Protein AF-A0A3G3K3F2-F1 (afdb_monomer)

Solvent-accessible surface area (backbone atoms only — not comparable to full-atom values): 24314 Å² total; per-residue (Å²): 110,72,51,80,68,48,70,56,69,102,79,62,47,53,32,36,37,42,58,42,76,46,90,88,52,98,56,66,48,69,52,72,43,49,63,67,63,54,48,53,56,52,61,75,65,43,60,49,64,59,35,58,74,60,40,60,72,96,67,24,46,24,36,31,26,43,82,87,24,33,21,71,29,36,71,56,69,90,48,43,76,35,49,41,54,82,55,52,36,61,59,77,76,72,74,56,68,54,53,71,52,77,39,45,47,97,83,44,59,25,46,34,39,37,35,57,42,97,88,59,29,35,44,35,40,31,34,48,57,68,71,74,48,60,69,56,57,59,53,54,53,52,51,50,51,52,52,51,50,51,53,52,51,51,50,52,50,51,53,52,49,45,44,64,72,46,52,48,55,52,51,51,53,50,50,49,52,51,38,42,74,69,26,38,38,71,64,75,72,88,77,90,58,89,51,75,67,32,54,51,41,53,52,51,40,51,51,30,50,53,50,35,53,51,52,52,49,50,45,52,50,24,52,51,47,23,54,53,19,50,51,48,18,55,53,19,49,52,47,20,52,52,21,50,52,48,28,53,52,32,60,52,49,49,53,53,44,52,52,47,34,53,51,25,55,51,51,24,53,51,22,52,53,50,31,55,50,31,55,52,48,38,52,53,32,51,52,50,28,52,55,38,50,54,47,44,55,51,45,51,53,50,46,54,53,44,53,51,50,44,52,52,43,49,54,51,50,58,53,41,52,55,50,32,53,51,19,52,51,43,27,52,53,18,48,53,44,27,53,52,16,60,71,52,44,88,84,15,52,72,53,25,55,52,18,51,52,48,24,52,52,18,52,54,45,34,54,50,34,53,54,48,52,52,51,41,54,50,49,44,53,53,39,54,53,49,47,54,54,46,53,52,51,42,56,53,39,52,54,53,33,51,51,28,54,52,50,36,53,52,37,52,57,50,29,54,51,28,52,53,49,23,56,50,24,53,51,49,34,55,51,38,54,54,50,48,52,51,42,54,54,50,32,52,50,19,53,52,45,18,54,54,18,49,53,49,18,55,52,19,50,51,48,23,50,53,22,49,52,49,37,56,64,53,62,62,41,44,105

Sequence (479 aa):
MAQEPTERGSDKKLFMYVGVARLDQPGAVQIGIEPQEYQKVVDAINLQDMIKKHAYEETGITFIADPQGNILAHPDASLIGKSVSSLGIEASQFSSEHGSFEYRDNGNVRFLAYKKAPNGNWLAASVEKQDYFRQLDKLLVQFLIIGACVLLLAAICTLYFAKRNVEKPIKEIQRAMDSIAHGDLTVELSTKRKDELGVMYTHLNEMSTRLRELIGQIMLNAGQVAAASQQISASSEEIASSSTEQANATGVMDRLFQELSSAMNVVASNAEQAAELAEKSVRVAGDGGKIVHASIESMDQVNRQMALLAQDSGKIGEIIEVIDEIADQTNLLALNAAIEAARAGEQGRGFAVVADEVRKLAERSSEATRQITSIISGMQKNTETSVAAVGESVLQSRKTEQAFEEIVRGINESAQKVTEIAAASEQQAAQTAEVMQSIGTMATASEESAAASEETAASSQSLAQLADELNTAVSAFKI

Radius of gyration: 100.57 Å; Cα contacts (8 Å, |Δi|>4): 508; chains: 1; bounding box: 175×53×291 Å

Organism: NCBI:txid2674991

Structure (mmCIF, N/CA/C/O backbone):
data_AF-A0A3G3K3F2-F1
#
_entry.id   AF-A0A3G3K3F2-F1
#
loop_
_atom_site.group_PDB
_atom_site.id
_atom_site.type_symbol
_atom_site.label_atom_id
_atom_site.label_alt_id
_atom_site.label_comp_id
_atom_site.label_asym_id
_atom_site.label_entity_id
_atom_site.label_seq_id
_atom_site.pdbx_PDB_ins_code
_atom_site.Cartn_x
_atom_site.Cartn_y
_atom_site.Cartn_z
_atom_site.occupancy
_atom_site.B_iso_or_equiv
_atom_site.auth_seq_id
_atom_site.auth_comp_id
_atom_site.auth_asym_id
_atom_site.auth_atom_id
_atom_site.pdbx_PDB_model_num
ATOM 1 N N . MET A 1 1 ? -82.190 -20.355 167.005 1.00 47.44 1 MET A N 1
ATOM 2 C CA . MET A 1 1 ? -82.842 -19.027 166.986 1.00 47.44 1 MET A CA 1
ATOM 3 C C . MET A 1 1 ? -81.744 -17.980 167.072 1.00 47.44 1 MET A C 1
ATOM 5 O O . MET A 1 1 ? -80.958 -18.050 168.009 1.00 47.44 1 MET A O 1
ATOM 9 N N . ALA A 1 2 ? -81.618 -17.116 166.063 1.00 55.00 2 ALA A N 1
ATOM 10 C CA . ALA A 1 2 ? -80.628 -16.038 166.045 1.00 55.00 2 ALA A CA 1
ATOM 11 C C . ALA A 1 2 ? -81.221 -14.794 166.723 1.00 55.00 2 ALA A C 1
ATOM 13 O O . ALA A 1 2 ? -82.380 -14.467 166.475 1.00 55.00 2 ALA A O 1
ATOM 14 N N . GLN A 1 3 ? -80.453 -14.153 167.603 1.00 58.75 3 GLN A N 1
ATOM 15 C CA . GLN A 1 3 ? -80.830 -12.871 168.207 1.00 58.75 3 GLN A CA 1
ATOM 16 C C . GLN A 1 3 ? -80.446 -11.712 167.287 1.00 58.75 3 GLN A C 1
ATOM 18 O O . GLN A 1 3 ? -79.459 -11.812 166.556 1.00 58.75 3 GLN A O 1
ATOM 23 N N . GLU A 1 4 ? -81.205 -10.615 167.349 1.00 60.19 4 GLU A N 1
ATOM 24 C CA . GLU A 1 4 ? -80.860 -9.395 166.619 1.00 60.19 4 GLU A CA 1
ATOM 25 C C . GLU A 1 4 ? -79.482 -8.857 167.053 1.00 60.19 4 GLU A C 1
ATOM 27 O O . GLU A 1 4 ? -79.136 -8.937 168.241 1.00 60.19 4 GLU A O 1
ATOM 32 N N . PRO A 1 5 ? -78.676 -8.336 166.105 1.00 65.06 5 PRO A N 1
ATOM 33 C CA . PRO A 1 5 ? -77.314 -7.902 166.384 1.00 65.06 5 PRO A CA 1
ATOM 34 C C . PRO A 1 5 ? -77.283 -6.818 167.463 1.00 65.06 5 PRO A C 1
ATOM 36 O O . PRO A 1 5 ? -77.959 -5.799 167.348 1.00 65.06 5 PRO A O 1
ATOM 39 N N . THR A 1 6 ? -76.482 -7.024 168.507 1.00 60.75 6 THR A N 1
ATOM 40 C CA . THR A 1 6 ? -76.359 -6.080 169.629 1.00 60.75 6 THR A CA 1
ATOM 41 C C . THR A 1 6 ? -74.906 -5.670 169.831 1.00 60.75 6 THR A C 1
ATOM 43 O O . THR A 1 6 ? -73.995 -6.495 169.761 1.00 60.75 6 THR A O 1
ATOM 46 N N . GLU A 1 7 ? -74.679 -4.374 170.059 1.00 66.56 7 GLU A N 1
ATOM 47 C CA . GLU A 1 7 ? -73.349 -3.831 170.343 1.00 66.56 7 GLU A CA 1
ATOM 48 C C . GLU A 1 7 ? -72.890 -4.253 171.745 1.00 66.56 7 GLU A C 1
ATOM 50 O O . GLU A 1 7 ? -73.569 -3.995 172.744 1.00 66.56 7 GLU A O 1
ATOM 55 N N . ARG A 1 8 ? -71.717 -4.886 171.842 1.00 58.81 8 ARG A N 1
ATOM 56 C CA . ARG A 1 8 ? -71.063 -5.195 173.122 1.00 58.81 8 ARG A CA 1
ATOM 57 C C . ARG A 1 8 ? -69.542 -5.131 173.003 1.00 58.81 8 ARG A C 1
ATOM 59 O O . ARG A 1 8 ? -68.979 -5.414 171.954 1.00 58.81 8 ARG A O 1
ATOM 66 N N . GLY A 1 9 ? -68.890 -4.806 174.121 1.00 60.03 9 GLY A N 1
ATOM 67 C CA . GLY A 1 9 ? -67.435 -4.645 174.218 1.00 60.03 9 GLY A CA 1
ATOM 68 C C . GLY A 1 9 ? -66.977 -3.189 174.079 1.00 60.03 9 GLY A C 1
ATOM 69 O O . GLY A 1 9 ? -67.717 -2.327 173.606 1.00 60.03 9 GLY A O 1
ATOM 70 N N . SER A 1 10 ? -65.746 -2.913 174.515 1.00 60.47 10 SER A N 1
ATOM 71 C CA . SER A 1 10 ? -65.065 -1.604 174.451 1.00 60.47 10 SER A CA 1
ATOM 72 C C . SER A 1 10 ? -64.916 -1.038 173.030 1.00 60.47 10 SER A C 1
ATOM 74 O O . SER A 1 10 ? -64.680 0.153 172.849 1.00 60.47 10 SER A O 1
ATOM 76 N N . ASP A 1 11 ? -65.089 -1.899 172.035 1.00 63.59 11 ASP A N 1
ATOM 77 C CA . ASP A 1 11 ? -64.807 -1.706 170.620 1.00 63.59 11 ASP A CA 1
ATOM 78 C C . ASP A 1 11 ? -66.096 -1.472 169.800 1.00 63.59 11 ASP A C 1
ATOM 80 O O . ASP A 1 11 ? -66.023 -1.247 168.593 1.00 63.59 11 ASP A O 1
ATOM 84 N N . LYS A 1 12 ? -67.273 -1.485 170.457 1.00 62.88 12 LYS A N 1
ATOM 85 C CA . LYS A 1 12 ? -68.614 -1.207 169.890 1.00 62.88 12 LYS A CA 1
ATOM 86 C C . LYS A 1 12 ? -68.970 -1.977 168.608 1.00 62.88 12 LYS A C 1
ATOM 88 O O . LYS A 1 12 ? -69.785 -1.521 167.810 1.00 62.88 12 LYS A O 1
ATOM 93 N N . LYS A 1 13 ? -68.385 -3.152 168.380 1.00 65.69 13 LYS A N 1
ATOM 94 C CA . LYS A 1 13 ? -68.703 -3.946 167.191 1.00 65.69 13 LYS A CA 1
ATOM 95 C C . LYS A 1 13 ? -70.008 -4.725 167.371 1.00 65.69 13 LYS A C 1
ATOM 97 O O . LYS A 1 13 ? -70.304 -5.237 168.450 1.00 65.69 13 LYS A O 1
ATOM 102 N N . LEU A 1 14 ? -70.794 -4.790 166.299 1.00 66.06 14 LEU A N 1
ATOM 103 C CA . LEU A 1 14 ? -72.045 -5.545 166.235 1.00 66.06 14 LEU A CA 1
ATOM 104 C C . LEU A 1 14 ? -71.738 -7.035 166.086 1.00 66.06 14 LEU A C 1
ATOM 106 O O . LEU A 1 14 ? -70.998 -7.419 165.184 1.00 66.06 14 LEU A O 1
ATOM 110 N N . PHE A 1 15 ? -72.343 -7.869 166.930 1.00 71.44 15 PHE A N 1
ATOM 111 C CA . PHE A 1 15 ? -72.267 -9.326 166.821 1.00 71.44 15 PHE A CA 1
ATOM 112 C C . PHE A 1 15 ? -73.668 -9.922 166.737 1.00 71.44 15 PHE A C 1
ATOM 114 O O . PHE A 1 15 ? -74.570 -9.517 167.473 1.00 71.44 15 PHE A O 1
ATOM 121 N N . MET A 1 16 ? -73.842 -10.909 165.858 1.00 68.81 16 MET A N 1
ATOM 122 C CA . MET A 1 16 ? -75.051 -11.728 165.796 1.00 68.81 16 MET A CA 1
ATOM 123 C C . MET A 1 16 ? -74.764 -13.074 166.461 1.00 68.81 16 MET A C 1
ATOM 125 O O . MET A 1 16 ? -73.815 -13.763 166.082 1.00 68.81 16 MET A O 1
ATOM 129 N N . TYR A 1 17 ? -75.561 -13.446 167.464 1.00 70.12 17 TYR A N 1
ATOM 130 C CA . TYR A 1 17 ? -75.335 -14.665 168.240 1.00 70.12 17 TYR A CA 1
ATOM 131 C C . TYR A 1 17 ? -76.332 -15.759 167.873 1.00 70.12 17 TYR A C 1
ATOM 133 O O . TYR A 1 17 ? -77.548 -15.544 167.845 1.00 70.12 17 TYR A O 1
ATOM 141 N N . VAL A 1 18 ? -75.810 -16.966 167.662 1.00 68.69 18 VAL A N 1
ATOM 142 C CA . VAL A 1 18 ? -76.614 -18.179 167.493 1.00 68.69 18 VAL A CA 1
ATOM 143 C C . VAL A 1 18 ? -76.377 -19.073 168.704 1.00 68.69 18 VAL A C 1
ATOM 145 O O . VAL A 1 18 ? -75.255 -19.507 168.961 1.00 68.69 18 VAL A O 1
ATOM 148 N N . GLY A 1 19 ? -77.433 -19.306 169.484 1.00 65.69 19 GLY A N 1
ATOM 149 C CA . GLY A 1 19 ? -77.391 -20.224 170.619 1.00 65.69 19 GLY A CA 1
ATOM 150 C C . GLY A 1 19 ? -77.551 -21.664 170.148 1.00 65.69 19 GLY A C 1
ATOM 151 O O . GLY A 1 19 ? -78.568 -21.998 169.536 1.00 65.69 19 GLY A O 1
ATOM 152 N N . VAL A 1 20 ? -76.568 -22.510 170.450 1.00 70.62 20 VAL A N 1
ATOM 153 C CA . VAL A 1 20 ? -76.627 -23.955 170.211 1.00 70.62 20 VAL A CA 1
ATOM 154 C C . VAL A 1 20 ? -76.578 -24.664 171.563 1.00 70.62 20 VAL A C 1
ATOM 156 O O . VAL A 1 20 ? -75.741 -24.348 172.414 1.00 70.62 20 VAL A O 1
ATOM 159 N N . ALA A 1 21 ? -77.509 -25.592 171.790 1.00 62.47 21 ALA A N 1
ATOM 160 C CA . ALA A 1 21 ? -77.534 -26.386 173.014 1.00 62.47 21 ALA A CA 1
ATOM 161 C C . ALA A 1 21 ? -76.273 -27.258 173.088 1.00 62.47 21 ALA A C 1
ATOM 163 O O . ALA A 1 21 ? -75.906 -27.914 172.111 1.00 62.47 21 ALA A O 1
ATOM 164 N N . ARG A 1 22 ? -75.601 -27.249 174.241 1.00 68.38 22 ARG A N 1
ATOM 165 C CA . ARG A 1 22 ? -74.431 -28.094 174.475 1.00 68.38 22 ARG A CA 1
ATOM 166 C C . ARG A 1 22 ? -74.865 -29.549 174.596 1.00 68.38 22 ARG A C 1
ATOM 168 O O . ARG A 1 22 ? -75.817 -29.852 175.306 1.00 68.38 22 ARG A O 1
ATOM 175 N N . LEU A 1 23 ? -74.152 -30.439 173.911 1.00 72.06 23 LEU A N 1
ATOM 176 C CA . LEU A 1 23 ? -74.404 -31.884 173.958 1.00 72.06 23 LEU A CA 1
ATOM 177 C C . LEU A 1 23 ? -73.655 -32.575 175.108 1.00 72.06 23 LEU A C 1
ATOM 179 O O . LEU A 1 23 ? -73.993 -33.696 175.467 1.00 72.06 23 LEU A O 1
ATOM 183 N N . ASP A 1 24 ? -72.644 -31.920 175.681 1.00 70.44 24 ASP A N 1
ATOM 184 C CA . ASP A 1 24 ? -71.727 -32.501 176.663 1.00 70.44 24 ASP A CA 1
ATOM 185 C C . ASP A 1 24 ? -72.139 -32.245 178.124 1.00 70.44 24 ASP A C 1
ATOM 187 O O . ASP A 1 24 ? -71.778 -33.014 179.011 1.00 70.44 24 ASP A O 1
ATOM 191 N N . GLN A 1 25 ? -72.875 -31.163 178.397 1.00 62.44 25 GLN A N 1
ATOM 192 C CA . GLN A 1 25 ? -73.292 -30.754 179.746 1.00 62.44 25 GLN A CA 1
ATOM 193 C C . GLN A 1 25 ? -74.443 -29.733 179.677 1.00 62.44 25 GLN A C 1
ATOM 195 O O . GLN A 1 25 ? -74.558 -29.027 178.673 1.00 62.44 25 GLN A O 1
ATOM 200 N N . PRO A 1 26 ? -75.295 -29.612 180.719 1.00 65.44 26 PRO A N 1
ATOM 201 C CA . PRO A 1 26 ? -76.430 -28.691 180.699 1.00 65.44 26 PRO A CA 1
ATOM 202 C C . PRO A 1 26 ? -75.982 -27.228 180.549 1.00 65.44 26 PRO A C 1
ATOM 204 O O . PRO A 1 26 ? -75.350 -26.659 181.437 1.00 65.44 26 PRO A O 1
ATOM 207 N N . GLY A 1 27 ? -76.311 -26.619 179.409 1.00 61.97 27 GLY A N 1
ATOM 208 C CA . GLY A 1 27 ? -75.997 -25.231 179.067 1.00 61.97 27 GLY A CA 1
ATOM 209 C C . GLY A 1 27 ? -76.132 -24.973 177.563 1.00 61.97 27 GLY A C 1
ATOM 210 O O . GLY A 1 27 ? -76.314 -25.899 176.775 1.00 61.97 27 GLY A O 1
ATOM 211 N N . ALA A 1 28 ? -76.033 -23.716 177.136 1.00 68.44 28 ALA A N 1
ATOM 212 C CA . ALA A 1 28 ? -75.980 -23.348 175.720 1.00 68.44 28 ALA A CA 1
ATOM 213 C C . ALA A 1 28 ? -74.685 -22.579 175.435 1.00 68.44 28 ALA A C 1
ATOM 215 O O . ALA A 1 28 ? -74.272 -21.751 176.247 1.00 68.44 28 ALA A O 1
ATOM 216 N N . VAL A 1 29 ? -74.045 -22.853 174.294 1.00 66.75 29 VAL A N 1
ATOM 217 C CA . VAL A 1 29 ? -72.947 -22.024 173.774 1.00 66.75 29 VAL A CA 1
ATOM 218 C C . VAL A 1 29 ? -73.551 -21.032 172.795 1.00 66.75 29 VAL A C 1
ATOM 220 O O . VAL A 1 29 ? -74.255 -21.416 171.861 1.00 66.75 29 VAL A O 1
ATOM 223 N N . GLN A 1 30 ? -73.276 -19.750 173.013 1.00 62.56 30 GLN A N 1
ATOM 224 C CA . GLN A 1 30 ? -73.531 -18.710 172.025 1.00 62.56 30 GLN A CA 1
ATOM 225 C C . GLN A 1 30 ? -72.253 -18.466 171.227 1.00 62.56 30 GLN A C 1
ATOM 227 O O . GLN A 1 30 ? -71.227 -18.095 171.794 1.00 62.56 30 GLN A O 1
ATOM 232 N N . ILE A 1 31 ? -72.328 -18.665 169.912 1.00 67.50 31 ILE A N 1
ATOM 233 C CA . ILE A 1 31 ? -71.265 -18.285 168.977 1.00 67.50 31 ILE A CA 1
ATOM 234 C C . ILE A 1 31 ? -71.640 -16.918 168.410 1.00 67.50 31 ILE A C 1
ATOM 236 O O . ILE A 1 31 ? -72.714 -16.774 167.823 1.00 67.50 31 ILE A O 1
ATOM 240 N N . GLY A 1 32 ? -70.787 -15.918 168.634 1.00 64.88 32 GLY A N 1
ATOM 241 C CA . GLY A 1 32 ? -70.940 -14.576 168.074 1.00 64.88 32 GLY A CA 1
ATOM 242 C C . GLY A 1 32 ? -70.218 -14.469 166.744 1.00 64.88 32 GLY A C 1
ATOM 243 O O . GLY A 1 32 ? -69.031 -14.775 166.675 1.00 64.88 32 GLY A O 1
ATOM 244 N N . ILE A 1 33 ? -70.927 -14.042 165.703 1.00 68.31 33 ILE A N 1
ATOM 245 C CA . ILE A 1 33 ? -70.367 -13.835 164.366 1.00 68.31 33 ILE A CA 1
ATOM 246 C C . ILE A 1 33 ? -70.412 -12.340 164.045 1.00 68.31 33 ILE A C 1
ATOM 248 O O . ILE A 1 33 ? -71.431 -11.677 164.256 1.00 68.31 33 ILE A O 1
ATOM 252 N N . GLU A 1 34 ? -69.293 -11.815 163.551 1.00 71.88 34 GLU A N 1
ATOM 253 C CA . GLU A 1 34 ? -69.155 -10.433 163.087 1.00 71.88 34 GLU A CA 1
ATOM 254 C C . GLU A 1 34 ? -69.828 -10.298 161.697 1.00 71.88 34 GLU A C 1
ATOM 256 O O . GLU A 1 34 ? -69.484 -11.056 160.783 1.00 71.88 34 GLU A O 1
ATOM 261 N N . PRO A 1 35 ? -70.770 -9.358 161.478 1.00 66.19 35 PRO A N 1
ATOM 262 C CA . PRO A 1 35 ? -71.517 -9.242 160.220 1.00 66.19 35 PRO A CA 1
ATOM 263 C C . PRO A 1 35 ? -70.642 -9.082 158.965 1.00 66.19 35 PRO A C 1
ATOM 265 O O . PRO A 1 35 ? -71.026 -9.528 157.887 1.00 66.19 35 PRO A O 1
ATOM 268 N N . GLN A 1 36 ? -69.452 -8.482 159.090 1.00 67.25 36 GLN A N 1
ATOM 269 C CA . GLN A 1 36 ? -68.533 -8.286 157.960 1.00 67.25 36 GLN A CA 1
ATOM 270 C C . GLN A 1 36 ? -67.879 -9.588 157.470 1.00 67.25 36 GLN A C 1
ATOM 272 O O . GLN A 1 36 ? -67.712 -9.767 156.265 1.00 67.25 36 GLN A O 1
ATOM 277 N N . GLU A 1 37 ? -67.525 -10.505 158.374 1.00 66.00 37 GLU A N 1
ATOM 278 C CA . GLU A 1 37 ? -66.984 -11.826 158.016 1.00 66.00 37 GLU A CA 1
ATOM 279 C C . GLU A 1 37 ? -68.061 -12.690 157.345 1.00 66.00 37 GLU A C 1
ATOM 281 O O . GLU A 1 37 ? -67.792 -13.367 156.354 1.00 66.00 37 GLU A O 1
ATOM 286 N N . TYR A 1 38 ? -69.312 -12.584 157.807 1.00 66.88 38 TYR A N 1
ATOM 287 C CA . TYR A 1 38 ? -70.454 -13.212 157.143 1.00 66.88 38 TYR A CA 1
ATOM 288 C C . TYR A 1 38 ? -70.646 -12.675 155.716 1.00 66.88 38 TYR A C 1
ATOM 290 O O . TYR A 1 38 ? -70.780 -13.462 154.780 1.00 66.88 38 TYR A O 1
ATOM 298 N N . GLN A 1 39 ? -70.571 -11.353 155.522 1.00 63.81 39 GLN A N 1
ATOM 299 C CA . GLN A 1 39 ? -70.740 -10.747 154.199 1.00 63.81 39 GLN A CA 1
ATOM 300 C C . GLN A 1 39 ? -69.644 -11.172 153.206 1.00 63.81 39 GLN A C 1
ATOM 302 O O . GLN A 1 39 ? -69.950 -11.456 152.054 1.00 63.81 39 GLN A O 1
ATOM 307 N N . LYS A 1 40 ? -68.384 -11.318 153.645 1.00 62.41 40 LYS A N 1
ATOM 308 C CA . LYS A 1 40 ? -67.293 -11.818 152.783 1.00 62.41 40 LYS A CA 1
ATOM 309 C C . LYS A 1 40 ? -67.510 -13.254 152.306 1.00 62.41 40 LYS A C 1
ATOM 311 O O . LYS A 1 40 ? -67.184 -13.571 151.165 1.00 62.41 40 LYS A O 1
ATOM 316 N N . VAL A 1 41 ? -68.047 -14.124 153.163 1.00 61.53 41 VAL A N 1
ATOM 317 C CA . VAL A 1 41 ? -68.393 -15.499 152.774 1.00 61.53 41 VAL A CA 1
ATOM 318 C C . VAL A 1 41 ? -69.578 -15.496 151.803 1.00 61.53 41 VAL A C 1
ATOM 320 O O . VAL A 1 41 ? -69.567 -16.251 150.836 1.00 61.53 41 VAL A O 1
ATOM 323 N N . VAL A 1 42 ? -70.558 -14.608 151.998 1.00 60.34 42 VAL A N 1
ATOM 324 C CA . VAL A 1 42 ? -71.687 -14.427 151.068 1.00 60.34 42 VAL A CA 1
ATOM 325 C C . VAL A 1 42 ? -71.212 -13.940 149.691 1.00 60.34 42 VAL A C 1
ATOM 327 O O . VAL A 1 42 ? -71.618 -14.509 148.678 1.00 60.34 42 VAL A O 1
ATOM 330 N N . ASP A 1 43 ? -70.295 -12.972 149.635 1.00 60.44 43 ASP A N 1
ATOM 331 C CA . ASP A 1 43 ? -69.756 -12.445 148.374 1.00 60.44 43 ASP A CA 1
ATOM 332 C C . ASP A 1 43 ? -68.856 -13.470 147.649 1.00 60.44 43 ASP A C 1
ATOM 334 O O . ASP A 1 43 ? -68.876 -13.557 146.422 1.00 60.44 43 ASP A O 1
ATOM 338 N N . ALA A 1 44 ? -68.118 -14.314 148.385 1.00 59.12 44 ALA A N 1
ATOM 339 C CA . ALA A 1 44 ? -67.302 -15.395 147.815 1.00 59.12 44 ALA A CA 1
ATOM 340 C C . ALA A 1 44 ? -68.127 -16.570 147.247 1.00 59.12 44 ALA A C 1
ATOM 342 O O . ALA A 1 44 ? -67.617 -17.343 146.436 1.00 59.12 44 ALA A O 1
ATOM 343 N N . ILE A 1 45 ? -69.396 -16.704 147.651 1.00 58.81 45 ILE A N 1
ATOM 344 C CA . ILE A 1 45 ? -70.331 -17.741 147.174 1.00 58.81 45 ILE A CA 1
ATOM 345 C C . ILE A 1 45 ? -71.265 -17.179 146.077 1.00 58.81 45 ILE A C 1
ATOM 347 O O . ILE A 1 45 ? -72.117 -17.893 145.545 1.00 58.81 45 ILE A O 1
ATOM 351 N N . ASN A 1 46 ? -71.087 -15.919 145.660 1.00 66.88 46 ASN A N 1
ATOM 352 C CA . ASN A 1 46 ? -71.910 -15.306 144.621 1.00 66.88 46 ASN A CA 1
ATOM 353 C C . ASN A 1 46 ? -71.573 -15.864 143.221 1.00 66.88 46 ASN A C 1
ATOM 355 O O . ASN A 1 46 ? -70.680 -15.386 142.516 1.00 66.88 46 ASN A O 1
ATOM 359 N N . LEU A 1 47 ? -72.322 -16.890 142.801 1.00 66.12 47 LEU A N 1
ATOM 360 C CA . LEU A 1 47 ? -72.171 -17.564 141.506 1.00 66.12 47 LEU A CA 1
ATOM 361 C C . LEU A 1 47 ? -72.237 -16.611 140.296 1.00 66.12 47 LEU A C 1
ATOM 363 O O . LEU A 1 47 ? -71.658 -16.914 139.251 1.00 66.12 47 LEU A O 1
ATOM 367 N N . GLN A 1 48 ? -72.933 -15.477 140.406 1.00 66.25 48 GLN A N 1
ATOM 368 C CA . GLN A 1 48 ? -73.205 -14.591 139.274 1.00 66.25 48 GLN A CA 1
ATOM 369 C C . GLN A 1 48 ? -71.952 -13.844 138.789 1.00 66.25 48 GLN A C 1
ATOM 371 O O . GLN A 1 48 ? -71.739 -13.699 137.582 1.00 66.25 48 GLN A O 1
ATOM 376 N N . ASP A 1 49 ? -71.083 -13.438 139.715 1.00 67.00 49 ASP A N 1
ATOM 377 C CA . ASP A 1 49 ? -69.840 -12.735 139.387 1.00 67.00 49 ASP A CA 1
ATOM 378 C C . ASP A 1 49 ? -68.754 -13.678 138.855 1.00 67.00 49 ASP A C 1
ATOM 380 O O . ASP A 1 49 ? -67.952 -13.289 138.001 1.00 67.00 49 ASP A O 1
ATOM 384 N N . MET A 1 50 ? -68.742 -14.942 139.295 1.00 67.75 50 MET A N 1
ATOM 385 C CA . MET A 1 50 ? -67.791 -15.934 138.781 1.00 67.75 50 MET A CA 1
ATOM 386 C C . MET A 1 50 ? -68.031 -16.270 137.308 1.00 67.75 50 MET A C 1
ATOM 388 O O . MET A 1 50 ? -67.072 -16.432 136.551 1.00 67.75 50 MET A O 1
ATOM 392 N N . ILE A 1 51 ? -69.298 -16.355 136.900 1.00 71.12 51 ILE A N 1
ATOM 393 C CA . ILE A 1 51 ? -69.684 -16.686 135.527 1.00 71.12 51 ILE A CA 1
ATOM 394 C C . ILE A 1 51 ? -69.356 -15.542 134.562 1.00 71.12 51 ILE A C 1
ATOM 396 O O . ILE A 1 51 ? -68.817 -15.794 133.486 1.00 71.12 51 ILE A O 1
ATOM 400 N N . LYS A 1 52 ? -69.597 -14.285 134.961 1.00 67.12 52 LYS A N 1
ATOM 401 C CA . LYS A 1 52 ? -69.241 -13.108 134.148 1.00 67.12 52 LYS A CA 1
ATOM 402 C C . LYS A 1 52 ? -67.738 -12.994 133.875 1.00 67.12 52 LYS A C 1
ATOM 404 O O . LYS A 1 52 ? -67.354 -12.506 132.820 1.00 67.12 52 LYS A O 1
ATOM 409 N N . LYS A 1 53 ? -66.884 -13.453 134.797 1.00 67.00 53 LYS A N 1
ATOM 410 C CA . LYS A 1 53 ? -65.418 -13.427 134.630 1.00 67.00 53 LYS A CA 1
ATOM 411 C C . LYS A 1 53 ? -64.865 -14.516 133.703 1.00 67.00 53 LYS A C 1
ATOM 413 O O . LYS A 1 53 ? -63.724 -14.392 133.277 1.00 67.00 53 LYS A O 1
ATOM 418 N N . HIS A 1 54 ? -65.641 -15.556 133.395 1.00 66.44 54 HIS A N 1
ATOM 419 C CA . HIS A 1 54 ? -65.208 -16.702 132.583 1.00 66.44 54 HIS A CA 1
ATOM 420 C C . HIS A 1 54 ? -65.932 -16.774 131.226 1.00 66.44 54 HIS A C 1
ATOM 422 O O . HIS A 1 54 ? -66.253 -17.862 130.746 1.00 66.44 54 HIS A O 1
ATOM 428 N N . ALA A 1 55 ? -66.209 -15.623 130.610 1.00 64.62 55 ALA A N 1
ATOM 429 C CA . ALA A 1 55 ? -66.692 -15.526 129.232 1.00 64.62 55 ALA A CA 1
ATOM 430 C C . ALA A 1 55 ? -65.538 -15.722 128.221 1.00 64.62 55 ALA A C 1
ATOM 432 O O . ALA A 1 55 ? -64.438 -15.210 128.432 1.00 64.62 55 ALA A O 1
ATOM 433 N N . TYR A 1 56 ? -65.775 -16.471 127.136 1.00 66.06 56 TYR A N 1
ATOM 434 C CA . TYR A 1 56 ? -64.813 -16.671 126.040 1.00 66.06 56 TYR A CA 1
ATOM 435 C C . TYR A 1 56 ? -64.999 -15.603 124.953 1.00 66.06 56 TYR A C 1
ATOM 437 O O . TYR A 1 56 ? -66.022 -15.595 124.275 1.00 66.06 56 TYR A O 1
ATOM 445 N N . GLU A 1 57 ? -64.000 -14.737 124.774 1.00 67.00 57 GLU A N 1
ATOM 446 C CA . GLU A 1 57 ? -64.054 -13.565 123.877 1.00 67.00 57 GLU A CA 1
ATOM 447 C C . GLU A 1 57 ? -65.268 -12.636 124.127 1.00 67.00 57 GLU A C 1
ATOM 449 O O . GLU A 1 57 ? -65.917 -12.710 125.171 1.00 67.00 57 GLU A O 1
ATOM 454 N N . GLU A 1 58 ? -65.534 -11.687 123.220 1.00 65.81 58 GLU A N 1
ATOM 455 C CA . GLU A 1 58 ? -66.542 -10.629 123.413 1.00 65.81 58 GLU A CA 1
ATOM 456 C C . GLU A 1 58 ? -67.991 -11.149 123.428 1.00 65.81 58 GLU A C 1
ATOM 458 O O . GLU A 1 58 ? -68.850 -10.541 124.065 1.00 65.81 58 GLU A O 1
ATOM 463 N N . THR A 1 59 ? -68.276 -12.273 122.763 1.00 70.75 59 THR A N 1
ATOM 464 C CA . THR A 1 59 ? -69.635 -12.835 122.630 1.00 70.75 59 THR A CA 1
ATOM 465 C C . THR A 1 59 ? -69.869 -14.096 123.467 1.00 70.75 59 THR A C 1
ATOM 467 O O . THR A 1 59 ? -70.935 -14.714 123.382 1.00 70.75 59 THR A O 1
ATOM 470 N N . GLY A 1 60 ? -68.893 -14.478 124.297 1.00 77.81 60 GLY A N 1
ATOM 471 C CA . GLY A 1 60 ? -68.961 -15.651 125.157 1.00 77.81 60 GLY A CA 1
ATOM 472 C C . GLY A 1 60 ? -69.965 -15.502 126.295 1.00 77.81 60 GLY A C 1
ATOM 473 O O . GLY A 1 60 ? -69.892 -14.571 127.093 1.00 77.81 60 GLY A O 1
ATOM 474 N N . ILE A 1 61 ? -70.867 -16.467 126.431 1.00 80.50 61 ILE A N 1
ATOM 475 C CA . ILE A 1 61 ? -71.815 -16.547 127.543 1.00 80.50 61 ILE A CA 1
ATOM 476 C C . ILE A 1 61 ? -71.586 -17.856 128.274 1.00 80.50 61 ILE A C 1
ATOM 478 O O . ILE A 1 61 ? -71.703 -18.926 127.690 1.00 80.50 61 ILE A O 1
ATOM 482 N N . THR A 1 62 ? -71.307 -17.775 129.566 1.00 83.00 62 THR A N 1
ATOM 483 C CA . THR A 1 62 ? -71.235 -18.943 130.449 1.00 83.00 62 THR A CA 1
ATOM 484 C C . THR A 1 62 ? -72.480 -18.940 131.325 1.00 83.00 62 THR A C 1
ATOM 486 O O . THR A 1 62 ? -72.934 -17.869 131.691 1.00 83.00 62 THR A O 1
ATOM 489 N N . PHE A 1 63 ? -73.076 -20.078 131.661 1.00 84.56 63 PHE A N 1
ATOM 490 C CA . PHE A 1 63 ? -74.202 -20.150 132.596 1.00 84.56 63 PHE A CA 1
ATOM 491 C C . PHE A 1 63 ? -74.257 -21.510 133.299 1.00 84.56 63 PHE A C 1
ATOM 493 O O . PHE A 1 63 ? -73.635 -22.479 132.863 1.00 84.56 63 PHE A O 1
ATOM 500 N N . ILE A 1 64 ? -74.981 -21.581 134.416 1.00 84.25 64 ILE A N 1
ATOM 501 C CA . ILE A 1 64 ? -75.196 -22.808 135.187 1.00 84.25 64 ILE A CA 1
ATOM 502 C C . ILE A 1 64 ? -76.689 -23.113 135.232 1.00 84.25 64 ILE A C 1
ATOM 504 O O . ILE A 1 64 ? -77.485 -22.218 135.517 1.00 84.25 64 ILE A O 1
ATOM 508 N N . ALA A 1 65 ? -77.061 -24.368 134.994 1.00 83.56 65 ALA A N 1
ATOM 509 C CA . ALA A 1 65 ? -78.434 -24.856 135.089 1.00 83.56 65 ALA A CA 1
ATOM 510 C C . ALA A 1 65 ? -78.545 -26.073 136.023 1.00 83.56 65 ALA A C 1
ATOM 512 O O . ALA A 1 65 ? -77.589 -26.830 136.180 1.00 83.56 65 ALA A O 1
ATOM 513 N N . ASP A 1 66 ? -79.693 -26.257 136.667 1.00 81.50 66 ASP A N 1
ATOM 514 C CA . ASP A 1 66 ? -79.992 -27.438 137.482 1.00 81.50 66 ASP A CA 1
ATOM 515 C C . ASP A 1 66 ? -80.298 -28.678 136.598 1.00 81.50 66 ASP A C 1
ATOM 517 O O . ASP A 1 66 ? -80.447 -28.551 135.375 1.00 81.50 66 ASP A O 1
ATOM 521 N N . PRO A 1 67 ? -80.390 -29.897 137.171 1.00 77.12 67 PRO A N 1
ATOM 522 C CA . PRO A 1 67 ? -80.728 -31.108 136.415 1.00 77.12 67 PRO A CA 1
ATOM 523 C C . PRO A 1 67 ? -82.098 -31.071 135.721 1.00 77.12 67 PRO A C 1
ATOM 525 O O . PRO A 1 67 ? -82.331 -31.855 134.805 1.00 77.12 67 PRO A O 1
ATOM 528 N N . GLN A 1 68 ? -83.007 -30.205 136.169 1.00 72.00 68 GLN A N 1
ATOM 529 C CA . GLN A 1 68 ? -84.347 -30.013 135.619 1.00 72.00 68 GLN A CA 1
ATOM 530 C C . GLN A 1 68 ? -84.371 -28.958 134.498 1.00 72.00 68 GLN A C 1
ATOM 532 O O . GLN A 1 68 ? -85.411 -28.745 133.876 1.00 72.00 68 GLN A O 1
ATOM 537 N N . GLY A 1 69 ? -83.228 -28.330 134.203 1.00 73.88 69 GLY A N 1
ATOM 538 C CA . GLY A 1 69 ? -83.078 -27.333 133.153 1.00 73.88 69 GLY A CA 1
ATOM 539 C C . GLY A 1 69 ? -83.490 -25.922 133.570 1.00 73.88 69 GLY A C 1
ATOM 540 O O . GLY A 1 69 ? -83.823 -25.124 132.699 1.00 73.88 69 GLY A O 1
ATOM 541 N N . ASN A 1 70 ? -83.484 -25.579 134.858 1.00 82.31 70 ASN A N 1
ATOM 542 C CA . ASN A 1 70 ? -83.647 -24.199 135.319 1.00 82.31 70 ASN A CA 1
ATOM 543 C C . ASN A 1 70 ? -82.290 -23.517 135.453 1.00 82.31 70 ASN A C 1
ATOM 545 O O . ASN A 1 70 ? -81.343 -24.081 135.994 1.00 82.31 70 ASN A O 1
ATOM 549 N N . ILE A 1 71 ? -82.198 -22.279 134.986 1.00 83.31 71 ILE A N 1
ATOM 550 C CA . ILE A 1 71 ? -80.976 -21.484 135.032 1.00 83.31 71 ILE A CA 1
ATOM 551 C C . ILE A 1 71 ? -80.742 -21.026 136.471 1.00 83.31 71 ILE A C 1
ATOM 553 O O . ILE A 1 71 ? -81.509 -20.242 137.028 1.00 83.31 71 ILE A O 1
ATOM 557 N N . LEU A 1 72 ? -79.650 -21.491 137.063 1.00 78.19 72 LEU A N 1
ATOM 558 C CA . LEU A 1 72 ? -79.215 -21.112 138.403 1.00 78.19 72 LEU A CA 1
ATOM 559 C C . LEU A 1 72 ? -78.354 -19.850 138.386 1.00 78.19 72 LEU A C 1
ATOM 561 O O . LEU A 1 72 ? -78.398 -19.066 139.329 1.00 78.19 72 LEU A O 1
ATOM 565 N N . ALA A 1 73 ? -77.571 -19.644 137.327 1.00 79.19 73 ALA A N 1
ATOM 566 C CA . ALA A 1 73 ? -76.736 -18.459 137.197 1.00 79.19 73 ALA A CA 1
ATOM 567 C C . ALA A 1 73 ? -76.435 -18.158 135.726 1.00 79.19 73 ALA A C 1
ATOM 569 O O . ALA A 1 73 ? -76.047 -19.048 134.978 1.00 79.19 73 ALA A O 1
ATOM 570 N N . HIS A 1 74 ? -76.609 -16.902 135.321 1.00 81.50 74 HIS A N 1
ATOM 571 C CA . HIS A 1 74 ? -76.410 -16.425 133.952 1.00 81.50 74 HIS A CA 1
ATOM 572 C C . HIS A 1 74 ? -75.921 -14.956 133.983 1.00 81.50 74 HIS A C 1
ATOM 574 O O . HIS A 1 74 ? -76.261 -14.239 134.933 1.00 81.50 74 HIS A O 1
ATOM 580 N N . PRO A 1 75 ? -75.129 -14.478 132.996 1.00 76.88 75 PRO A N 1
ATOM 581 C CA . PRO A 1 75 ? -74.626 -13.104 132.949 1.00 76.88 75 PRO A CA 1
ATOM 582 C C . PRO A 1 75 ? -75.753 -12.071 132.941 1.00 76.88 75 PRO A C 1
ATOM 584 O O . PRO A 1 75 ? -75.649 -11.029 133.590 1.00 76.88 75 PRO A O 1
ATOM 587 N N . ASP A 1 76 ? -76.847 -12.398 132.255 1.00 79.75 76 ASP A N 1
ATOM 588 C CA . ASP A 1 76 ? -78.125 -11.698 132.352 1.00 79.75 76 ASP A CA 1
ATOM 589 C C . ASP A 1 76 ? -78.940 -12.221 133.546 1.00 79.75 76 ASP A C 1
ATOM 591 O O . ASP A 1 76 ? -79.404 -13.365 133.556 1.00 79.75 76 ASP A O 1
ATOM 595 N N . ALA A 1 77 ? -79.117 -11.355 134.547 1.00 74.38 77 ALA A N 1
ATOM 596 C CA . ALA A 1 77 ? -79.847 -11.643 135.777 1.00 74.38 77 ALA A CA 1
ATOM 597 C C . ALA A 1 77 ? -81.335 -11.955 135.541 1.00 74.38 77 ALA A C 1
ATOM 599 O O . ALA A 1 77 ? -81.944 -12.658 136.343 1.00 74.38 77 ALA A O 1
ATOM 600 N N . SER A 1 78 ? -81.923 -11.462 134.445 1.00 76.56 78 SER A N 1
ATOM 601 C CA . SER A 1 78 ? -83.352 -11.618 134.133 1.00 76.56 78 SER A CA 1
ATOM 602 C C . SER A 1 78 ? -83.753 -13.040 133.707 1.00 76.56 78 SER A C 1
ATOM 604 O O . SER A 1 78 ? -84.947 -13.346 133.571 1.00 76.56 78 SER A O 1
ATOM 606 N N . LEU A 1 79 ? -82.757 -13.902 133.483 1.00 77.56 79 LEU A N 1
ATOM 607 C CA . LEU A 1 79 ? -82.909 -15.294 133.066 1.00 77.56 79 LEU A CA 1
ATOM 608 C C . LEU A 1 79 ? -82.721 -16.288 134.217 1.00 77.56 79 LEU A C 1
ATOM 610 O O . LEU A 1 79 ? -83.054 -17.461 134.068 1.00 77.56 79 LEU A O 1
ATOM 614 N N . ILE A 1 80 ? -82.242 -15.832 135.375 1.00 77.50 80 ILE A N 1
ATOM 615 C CA . ILE A 1 80 ? -82.080 -16.680 136.558 1.00 77.50 80 ILE A CA 1
ATOM 616 C C . ILE A 1 80 ? -83.465 -17.118 137.059 1.00 77.50 80 ILE A C 1
ATOM 618 O O . ILE A 1 80 ? -84.381 -16.308 137.192 1.00 77.50 80 ILE A O 1
ATOM 622 N N . GLY A 1 81 ? -83.628 -18.418 137.305 1.00 73.50 81 GLY A N 1
ATOM 623 C CA . GLY A 1 81 ? -84.893 -19.049 137.691 1.00 73.50 81 GLY A CA 1
ATOM 624 C C . GLY A 1 81 ? -85.826 -19.387 136.523 1.00 73.50 81 GLY A C 1
ATOM 625 O O . GLY A 1 81 ? -86.846 -20.038 136.742 1.00 73.50 81 GLY A O 1
ATOM 626 N N . LYS A 1 82 ? -85.496 -18.993 135.284 1.00 81.75 82 LYS A N 1
ATOM 627 C CA . LYS A 1 82 ? -86.213 -19.433 134.077 1.00 81.75 82 LYS A CA 1
ATOM 628 C C . LYS A 1 82 ? -85.610 -20.729 133.536 1.00 81.75 82 LYS A C 1
ATOM 630 O O . LYS A 1 82 ? -84.459 -21.058 133.813 1.00 81.75 82 LYS A O 1
ATOM 635 N N . SER A 1 83 ? -86.386 -21.469 132.751 1.00 80.44 83 SER A N 1
ATOM 636 C CA . SER A 1 83 ? -85.886 -22.669 132.073 1.00 80.44 83 SER A CA 1
ATOM 637 C C . SER A 1 83 ? -84.887 -22.298 130.973 1.00 80.44 83 SER A C 1
ATOM 639 O O . SER A 1 83 ? -85.103 -21.318 130.266 1.00 80.44 83 SER A O 1
ATOM 641 N N . VAL A 1 84 ? -83.862 -23.127 130.750 1.00 79.81 84 VAL A N 1
ATOM 642 C CA . VAL A 1 84 ? -82.926 -23.037 129.609 1.00 79.81 84 VAL A CA 1
ATOM 643 C C . VAL A 1 84 ? -83.640 -22.984 128.252 1.00 79.81 84 VAL A C 1
ATOM 645 O O . VAL A 1 84 ? -83.100 -22.441 127.292 1.00 79.81 84 VAL A O 1
ATOM 648 N N . SER A 1 85 ? -84.902 -23.418 128.197 1.00 78.06 85 SER A N 1
ATOM 649 C CA . SER A 1 85 ? -85.794 -23.251 127.043 1.00 78.06 85 SER A CA 1
ATOM 650 C C . SER A 1 85 ? -85.954 -21.789 126.609 1.00 78.06 85 SER A C 1
ATOM 652 O O . SER A 1 85 ? -86.127 -21.524 125.422 1.00 78.06 85 SER A O 1
ATOM 654 N N . SER A 1 86 ? -85.849 -20.816 127.527 1.00 75.25 86 SER A N 1
ATOM 655 C CA . SER A 1 86 ? -85.908 -19.388 127.177 1.00 75.25 86 SER A CA 1
ATOM 656 C C . SER A 1 86 ? -84.686 -18.895 126.400 1.00 75.25 86 SER A C 1
ATOM 658 O O . SER A 1 86 ? -84.759 -17.836 125.790 1.00 75.25 86 SER A O 1
ATOM 660 N N . LEU A 1 87 ? -83.583 -19.649 126.418 1.00 74.81 87 LEU A N 1
ATOM 661 C CA . LEU A 1 87 ? -82.389 -19.410 125.601 1.00 74.81 87 LEU A CA 1
ATOM 662 C C . LEU A 1 87 ? -82.459 -20.143 124.249 1.00 74.81 87 LEU A C 1
ATOM 664 O O . LEU A 1 87 ? -81.483 -20.149 123.507 1.00 74.81 87 LEU A O 1
ATOM 668 N N . GLY A 1 88 ? -83.584 -20.797 123.930 1.00 77.75 88 GLY A N 1
ATOM 669 C CA . GLY A 1 88 ? -83.709 -21.643 122.740 1.00 77.75 88 GLY A CA 1
ATOM 670 C C . GLY A 1 88 ? -83.004 -22.997 122.876 1.00 77.75 88 GLY A C 1
ATOM 671 O O . GLY A 1 88 ? -82.656 -23.600 121.863 1.00 77.75 88 GLY A O 1
ATOM 672 N N . ILE A 1 89 ? -82.771 -23.456 124.113 1.00 83.00 89 ILE A N 1
ATOM 673 C CA . ILE A 1 89 ? -82.094 -24.719 124.434 1.00 83.00 89 ILE A CA 1
ATOM 674 C C . ILE A 1 89 ? -83.101 -25.689 125.048 1.00 83.00 89 ILE A C 1
ATOM 676 O O . ILE A 1 89 ? -83.715 -25.384 126.068 1.00 83.00 89 ILE A O 1
ATOM 680 N N . GLU A 1 90 ? -83.247 -26.885 124.488 1.00 80.06 90 GLU A N 1
ATOM 681 C CA . GLU A 1 90 ? -84.095 -27.906 125.108 1.00 80.06 90 GLU A CA 1
ATOM 682 C C . GLU A 1 90 ? -83.337 -28.621 126.233 1.00 80.06 90 GLU A C 1
ATOM 684 O O . GLU A 1 90 ? -82.195 -29.043 126.062 1.00 80.06 90 GLU A O 1
ATOM 689 N N . ALA A 1 91 ? -83.973 -28.817 127.393 1.00 71.62 91 ALA A N 1
ATOM 690 C CA . ALA A 1 91 ? -83.334 -29.483 128.535 1.00 71.62 91 ALA A CA 1
ATOM 691 C C . ALA A 1 91 ? -82.867 -30.923 128.214 1.00 71.62 91 ALA A C 1
ATOM 693 O O . ALA A 1 91 ? -81.885 -31.397 128.781 1.00 71.62 91 ALA A O 1
ATOM 694 N N . SER A 1 92 ? -83.525 -31.592 127.260 1.00 72.81 92 SER A N 1
ATOM 695 C CA . SER A 1 92 ? -83.158 -32.912 126.722 1.00 72.81 92 SER A CA 1
ATOM 696 C C . SER A 1 92 ? -81.783 -32.943 126.041 1.00 72.81 92 SER A C 1
ATOM 698 O O . SER A 1 92 ? -81.189 -34.015 125.930 1.00 72.81 92 SER A O 1
ATOM 700 N N . GLN A 1 93 ? -81.255 -31.791 125.609 1.00 77.12 93 GLN A N 1
ATOM 701 C CA . GLN A 1 93 ? -79.951 -31.684 124.946 1.00 77.12 93 GLN A CA 1
ATOM 702 C C . GLN A 1 93 ? -78.775 -31.828 125.925 1.00 77.12 93 GLN A C 1
ATOM 704 O O . GLN A 1 93 ? -77.651 -32.111 125.503 1.00 77.12 93 GLN A O 1
ATOM 709 N N . PHE A 1 94 ? -79.033 -31.707 127.233 1.00 77.50 94 PHE A N 1
ATOM 710 C CA . PHE A 1 94 ? -78.086 -32.012 128.307 1.00 77.50 94 PHE A CA 1
ATOM 711 C C . PHE A 1 94 ? -78.152 -33.501 128.688 1.00 77.50 94 PHE A C 1
ATOM 713 O O . PHE A 1 94 ? -78.565 -33.873 129.786 1.00 77.50 94 PHE A O 1
ATOM 720 N N . SER A 1 95 ? -77.789 -34.375 127.746 1.00 72.88 95 SER A N 1
ATOM 721 C CA . SER A 1 95 ? -77.979 -35.829 127.854 1.00 72.88 95 SER A CA 1
ATOM 722 C C . SER A 1 95 ? -76.791 -36.601 128.447 1.00 72.88 95 SER A C 1
ATOM 724 O O . SER A 1 95 ? -76.971 -37.722 128.920 1.00 72.88 95 SER A O 1
ATOM 726 N N . SER A 1 96 ? -75.575 -36.049 128.409 1.00 76.44 96 SER A N 1
ATOM 727 C CA . SER A 1 96 ? -74.319 -36.742 128.767 1.00 76.44 96 SER A CA 1
ATOM 728 C C . SER A 1 96 ? -73.470 -35.937 129.753 1.00 76.44 96 SER A C 1
ATOM 730 O O . SER A 1 96 ? -73.687 -34.747 129.912 1.00 76.44 96 SER A O 1
ATOM 732 N N . GLU A 1 97 ? -72.480 -36.542 130.428 1.00 77.94 97 GLU A N 1
ATOM 733 C CA . GLU A 1 97 ? -71.635 -35.819 131.407 1.00 77.94 97 GLU A CA 1
ATOM 734 C C . GLU A 1 97 ? -70.901 -34.599 130.824 1.00 77.94 97 GLU A C 1
ATOM 736 O O . GLU A 1 97 ? -70.597 -33.655 131.550 1.00 77.94 97 GLU A O 1
ATOM 741 N N . HIS A 1 98 ? -70.639 -34.594 129.521 1.00 81.56 98 HIS A N 1
ATOM 742 C CA . HIS A 1 98 ? -70.225 -33.427 128.754 1.00 81.56 98 HIS A CA 1
ATOM 743 C C . HIS A 1 98 ? -70.794 -33.521 127.336 1.00 81.56 98 HIS A C 1
ATOM 745 O O . HIS A 1 98 ? -71.089 -34.617 126.853 1.00 81.56 98 HIS A O 1
ATOM 751 N N . GLY A 1 99 ? -70.911 -32.396 126.643 1.00 81.25 99 GLY A N 1
ATOM 752 C CA . GLY A 1 99 ? -71.389 -32.366 125.265 1.00 81.25 99 GLY A CA 1
ATOM 753 C C . GLY A 1 99 ? -71.251 -30.987 124.643 1.00 81.25 99 GLY A C 1
ATOM 754 O O . GLY A 1 99 ? -70.917 -30.016 125.320 1.00 81.25 99 GLY A O 1
ATOM 755 N N . SER A 1 100 ? -71.500 -30.901 123.344 1.00 82.56 100 SER A N 1
ATOM 756 C CA . SER A 1 100 ? -71.641 -29.628 122.651 1.00 82.56 100 SER A CA 1
ATOM 757 C C . SER A 1 100 ? -72.696 -29.729 121.562 1.00 82.56 100 SER A C 1
ATOM 759 O O . SER A 1 100 ? -72.920 -30.799 120.994 1.00 82.56 100 SER A O 1
ATOM 761 N N . PHE A 1 101 ? -73.369 -28.619 121.294 1.00 84.62 101 PHE A N 1
ATOM 762 C CA . PHE A 1 101 ? -74.372 -28.513 120.244 1.00 84.62 101 PHE A CA 1
ATOM 763 C C . PHE A 1 101 ? -74.508 -27.066 119.777 1.00 84.62 101 PHE A C 1
ATOM 765 O O . PHE A 1 101 ? -74.083 -26.122 120.446 1.00 84.62 101 PHE A O 1
ATOM 772 N N . GLU A 1 102 ? -75.099 -26.899 118.600 1.00 83.50 102 GLU A N 1
ATOM 773 C CA . GLU A 1 102 ? -75.520 -25.590 118.123 1.00 83.50 102 GLU A CA 1
ATOM 774 C C . GLU A 1 102 ? -76.918 -25.285 118.653 1.00 83.50 102 GLU A C 1
ATOM 776 O O . GLU A 1 102 ? -77.811 -26.134 118.620 1.00 83.50 102 GLU A O 1
ATOM 781 N N . TYR A 1 103 ? -77.116 -24.056 119.105 1.00 83.31 103 TYR A N 1
ATOM 782 C CA . TYR A 1 103 ? -78.433 -23.547 119.453 1.00 83.31 103 TYR A CA 1
ATOM 783 C C . TYR A 1 103 ? -78.608 -22.138 118.898 1.00 83.31 103 TYR A C 1
ATOM 785 O O . TYR A 1 103 ? -77.650 -21.491 118.461 1.00 83.31 103 TYR A O 1
ATOM 793 N N . ARG A 1 104 ? -79.859 -21.679 118.855 1.00 79.75 104 ARG A N 1
ATOM 794 C CA . ARG A 1 104 ? -80.191 -20.365 118.318 1.00 79.75 104 ARG A CA 1
ATOM 795 C C . ARG A 1 104 ? -80.692 -19.468 119.433 1.00 79.75 104 ARG A C 1
ATOM 797 O O . ARG A 1 104 ? -81.780 -19.680 119.954 1.00 79.75 104 ARG A O 1
ATOM 804 N N . ASP A 1 105 ? -79.913 -18.437 119.716 1.00 76.69 105 ASP A N 1
ATOM 805 C CA . ASP A 1 105 ? -80.231 -17.409 120.698 1.00 76.69 105 ASP A CA 1
ATOM 806 C C . ASP A 1 105 ? -80.556 -16.112 119.954 1.00 76.69 105 ASP A C 1
ATOM 808 O O . ASP A 1 105 ? -79.725 -15.612 119.192 1.00 76.69 105 ASP A O 1
ATOM 812 N N . ASN A 1 106 ? -81.789 -15.610 120.079 1.00 69.94 106 ASN A N 1
ATOM 813 C CA . ASN A 1 106 ? -82.267 -14.398 119.392 1.00 69.94 106 ASN A CA 1
ATOM 814 C C . ASN A 1 106 ? -81.938 -14.319 117.882 1.00 69.94 106 ASN A C 1
ATOM 816 O O . ASN A 1 106 ? -81.693 -13.247 117.336 1.00 69.94 106 ASN A O 1
ATOM 820 N N . GLY A 1 107 ? -81.941 -15.460 117.184 1.00 69.50 107 GLY A N 1
ATOM 821 C CA . GLY A 1 107 ? -81.657 -15.532 115.747 1.00 69.50 107 GLY A CA 1
ATOM 822 C C . GLY A 1 107 ? -80.200 -15.844 115.390 1.00 69.50 107 GLY A C 1
ATOM 823 O O . GLY A 1 107 ? -79.964 -16.337 114.284 1.00 69.50 107 GLY A O 1
ATOM 824 N N . ASN A 1 108 ? -79.253 -15.680 116.317 1.00 77.69 108 ASN A N 1
ATOM 825 C CA . ASN A 1 108 ? -77.838 -15.982 116.104 1.00 77.69 108 ASN A CA 1
ATOM 826 C C . ASN A 1 108 ? -77.542 -17.454 116.402 1.00 77.69 108 ASN A C 1
ATOM 828 O O . ASN A 1 108 ? -77.989 -18.003 117.407 1.00 77.69 108 ASN A O 1
ATOM 832 N N . VAL A 1 109 ? -76.780 -18.104 115.518 1.00 80.31 109 VAL A N 1
ATOM 833 C CA . VAL A 1 109 ? -76.311 -19.477 115.742 1.00 80.31 109 VAL A CA 1
ATOM 834 C C . VAL A 1 109 ? -75.109 -19.427 116.679 1.00 80.31 109 VAL A C 1
ATOM 836 O O . VAL A 1 109 ? -74.069 -18.850 116.343 1.00 80.31 109 VAL A O 1
ATOM 839 N N . ARG A 1 110 ? -75.270 -20.036 117.850 1.00 85.94 110 ARG A N 1
ATOM 840 C CA . ARG A 1 110 ? -74.250 -20.148 118.887 1.00 85.94 110 ARG A CA 1
ATOM 841 C C . ARG A 1 110 ? -73.824 -21.596 119.049 1.00 85.94 110 ARG A C 1
ATOM 843 O O . ARG A 1 110 ? -74.650 -22.504 119.007 1.00 85.94 110 ARG A O 1
ATOM 850 N N . PHE A 1 111 ? -72.531 -21.801 119.259 1.00 84.75 111 PHE A N 1
ATOM 851 C CA . PHE A 1 111 ? -71.994 -23.085 119.690 1.00 84.75 111 PHE A CA 1
ATOM 852 C C . PHE A 1 111 ? -71.945 -23.103 121.202 1.00 84.75 111 PHE A C 1
ATOM 854 O O . PHE A 1 111 ? -71.301 -22.237 121.784 1.00 84.75 111 PHE A O 1
ATOM 861 N N . LEU A 1 112 ? -72.593 -24.082 121.822 1.00 84.56 112 LEU A N 1
ATOM 862 C CA . LEU A 1 112 ? -72.576 -24.292 123.262 1.00 84.56 112 LEU A CA 1
ATOM 863 C C . LEU A 1 112 ? -71.851 -25.588 123.587 1.00 84.56 112 LEU A C 1
ATOM 865 O O . LEU A 1 112 ? -72.093 -26.616 122.961 1.00 84.56 112 LEU A O 1
ATOM 869 N N . ALA A 1 113 ? -70.989 -25.544 124.593 1.00 85.62 113 ALA A N 1
ATOM 870 C CA . ALA A 1 113 ? -70.376 -26.703 125.216 1.00 85.62 113 ALA A CA 1
ATOM 871 C C . ALA A 1 113 ? -70.777 -26.749 126.690 1.00 85.62 113 ALA A C 1
ATOM 873 O O . ALA A 1 113 ? -70.839 -25.715 127.352 1.00 85.62 113 ALA A O 1
ATOM 874 N N . TYR A 1 114 ? -71.047 -27.939 127.216 1.00 86.31 114 TYR A N 1
ATOM 875 C CA . TYR A 1 114 ? -71.475 -28.114 128.596 1.00 86.31 114 TYR A CA 1
ATOM 876 C C . TYR A 1 114 ? -70.802 -29.297 129.285 1.00 86.31 114 TYR A C 1
ATOM 878 O O . TYR A 1 114 ? -70.326 -30.232 128.638 1.00 86.31 114 TYR A O 1
ATOM 886 N N . LYS A 1 115 ? -70.785 -29.256 130.621 1.00 87.25 115 LYS A N 1
ATOM 887 C CA . LYS A 1 115 ? -70.251 -30.306 131.492 1.00 87.25 115 LYS A CA 1
ATOM 888 C C . LYS A 1 115 ? -71.031 -30.400 132.806 1.00 87.25 115 LYS A C 1
ATOM 890 O O . LYS A 1 115 ? -71.373 -29.376 133.393 1.00 87.25 115 LYS A O 1
ATOM 895 N N . LYS A 1 116 ? -71.282 -31.616 133.296 1.00 82.94 116 LYS A N 1
ATOM 896 C CA . LYS A 1 116 ? -71.912 -31.865 134.599 1.00 82.94 116 LYS A CA 1
ATOM 897 C C . LYS A 1 116 ? -70.929 -31.588 135.729 1.00 82.94 116 LYS A C 1
ATOM 899 O O . LYS A 1 116 ? -69.805 -32.087 135.727 1.00 82.94 116 LYS A O 1
ATOM 904 N N . ALA A 1 117 ? -71.359 -30.809 136.707 1.00 80.12 117 ALA A N 1
ATOM 905 C CA . ALA A 1 117 ? -70.636 -30.547 137.936 1.00 80.12 117 ALA A CA 1
ATOM 906 C C . ALA A 1 117 ? -70.936 -31.633 138.996 1.00 80.12 117 ALA A C 1
ATOM 908 O O . ALA A 1 117 ? -71.995 -32.267 138.952 1.00 80.12 117 ALA A O 1
ATOM 909 N N . PRO A 1 118 ? -70.045 -31.844 139.988 1.00 74.81 118 PRO A N 1
ATOM 910 C CA . PRO A 1 118 ? -70.199 -32.890 141.011 1.00 74.81 118 PRO A CA 1
ATOM 911 C C . PRO A 1 118 ? -71.468 -32.767 141.869 1.00 74.81 118 PRO A C 1
ATOM 913 O O . PRO A 1 118 ? -71.930 -33.748 142.439 1.00 74.81 118 PRO A O 1
ATOM 916 N N . ASN A 1 119 ? -72.039 -31.563 141.955 1.00 72.88 119 ASN A N 1
ATOM 917 C CA . ASN A 1 119 ? -73.293 -31.272 142.652 1.00 72.88 119 ASN A CA 1
ATOM 918 C C . ASN A 1 119 ? -74.550 -31.570 141.809 1.00 72.88 119 ASN A C 1
ATOM 920 O O . ASN A 1 119 ? -75.658 -31.291 142.254 1.00 72.88 119 ASN A O 1
ATOM 924 N N . GLY A 1 120 ? -74.389 -32.127 140.605 1.00 74.38 120 GLY A N 1
ATOM 925 C CA . GLY A 1 120 ? -75.475 -32.498 139.698 1.00 74.38 120 GLY A CA 1
ATOM 926 C C . GLY A 1 120 ? -75.841 -31.431 138.664 1.00 74.38 120 GLY A C 1
ATOM 927 O O . GLY A 1 120 ? -76.481 -31.780 137.675 1.00 74.38 120 GLY A O 1
ATOM 928 N N . ASN A 1 121 ? -75.401 -30.182 138.841 1.00 83.88 121 ASN A N 1
ATOM 929 C CA . ASN A 1 121 ? -75.730 -29.056 137.959 1.00 83.88 121 ASN A CA 1
ATOM 930 C C . ASN A 1 121 ? -74.920 -29.084 136.652 1.00 83.88 121 ASN A C 1
ATOM 932 O O . ASN A 1 121 ? -73.838 -29.659 136.595 1.00 83.88 121 ASN A O 1
ATOM 936 N N . TRP A 1 122 ? -75.401 -28.417 135.610 1.00 83.19 122 TRP A N 1
ATOM 937 C CA . TRP A 1 122 ? -74.727 -28.271 134.320 1.00 83.19 122 TRP A CA 1
ATOM 938 C C . TRP A 1 122 ? -74.014 -26.926 134.225 1.00 83.19 122 TRP A C 1
ATOM 940 O O . TRP A 1 122 ? -74.636 -25.889 134.431 1.00 83.19 122 TRP A O 1
ATOM 950 N N . LEU A 1 123 ? -72.725 -26.939 133.887 1.00 85.06 123 LEU A N 1
ATOM 951 C CA . LEU A 1 123 ? -71.948 -25.757 133.517 1.00 85.06 123 LEU A CA 1
ATOM 952 C C . LEU A 1 123 ? -71.885 -25.682 131.991 1.00 85.06 123 LEU A C 1
ATOM 954 O O . LEU A 1 123 ? -71.335 -26.588 131.369 1.00 85.06 123 LEU A O 1
ATOM 958 N N . ALA A 1 124 ? -72.431 -24.624 131.402 1.00 84.31 124 ALA A N 1
ATOM 959 C CA . ALA A 1 124 ? -72.469 -24.403 129.962 1.00 84.31 124 ALA A CA 1
ATOM 960 C C . ALA A 1 124 ? -71.712 -23.126 129.580 1.00 84.31 124 ALA A C 1
ATOM 962 O O . ALA A 1 124 ? -71.770 -22.137 130.303 1.00 84.31 124 ALA A O 1
ATOM 963 N N . ALA A 1 125 ? -71.020 -23.143 128.445 1.00 84.44 125 ALA A N 1
ATOM 964 C CA . ALA A 1 125 ? -70.370 -21.989 127.836 1.00 84.44 125 ALA A CA 1
ATOM 965 C C . ALA A 1 125 ? -70.675 -21.960 126.336 1.00 84.44 125 ALA A C 1
ATOM 967 O O . ALA A 1 125 ? -70.575 -22.988 125.667 1.00 84.44 125 ALA A O 1
ATOM 968 N N . SER A 1 126 ? -71.040 -20.799 125.804 1.00 83.38 126 SER A N 1
ATOM 969 C CA . SER A 1 126 ? -71.423 -20.621 124.408 1.00 83.38 126 SER A CA 1
ATOM 970 C C . SER A 1 126 ? -70.766 -19.424 123.744 1.00 83.38 126 SER A C 1
ATOM 972 O O . SER A 1 126 ? -70.594 -18.402 124.398 1.00 83.38 126 SER A O 1
ATOM 974 N N . VAL A 1 127 ? -70.480 -19.525 122.444 1.00 83.44 127 VAL A N 1
ATOM 975 C CA . VAL A 1 127 ? -69.864 -18.469 121.617 1.00 83.44 127 VAL A CA 1
ATOM 976 C C . VAL A 1 127 ? -70.614 -18.308 120.294 1.00 83.44 127 VAL A C 1
ATOM 978 O O . VAL A 1 127 ? -71.192 -19.272 119.780 1.00 83.44 127 VAL A O 1
ATOM 981 N N . GLU A 1 128 ? -70.621 -17.107 119.713 1.00 80.50 128 GLU A N 1
ATOM 982 C CA . GLU A 1 128 ? -71.215 -16.891 118.388 1.00 80.50 128 GLU A CA 1
ATOM 983 C C . GLU A 1 128 ? -70.328 -17.425 117.257 1.00 80.50 128 GLU A C 1
ATOM 985 O O . GLU A 1 128 ? -69.109 -17.265 117.255 1.00 80.50 128 GLU A O 1
ATOM 990 N N . LYS A 1 129 ? -70.950 -18.025 116.232 1.00 73.88 129 LYS A N 1
ATOM 991 C CA . LYS A 1 129 ? -70.238 -18.593 115.074 1.00 73.88 129 LYS A CA 1
ATOM 992 C C . LYS A 1 129 ? -69.417 -17.556 114.292 1.00 73.88 129 LYS A C 1
ATOM 994 O O . LYS A 1 129 ? -68.432 -17.926 113.667 1.00 73.88 129 LYS A O 1
ATOM 999 N N . GLN A 1 130 ? -69.806 -16.280 114.305 1.00 69.25 130 GLN A N 1
ATOM 1000 C CA . GLN A 1 130 ? -69.150 -15.228 113.515 1.00 69.25 130 GLN A CA 1
ATOM 1001 C C . GLN A 1 130 ? -67.741 -14.882 114.019 1.00 69.25 130 GLN A C 1
ATOM 1003 O O . GLN A 1 130 ? -66.850 -14.648 113.201 1.00 69.25 130 GLN A O 1
ATOM 1008 N N . ASP A 1 131 ? -67.503 -14.920 115.332 1.00 68.38 131 ASP A N 1
ATOM 1009 C CA . ASP A 1 131 ? -66.176 -14.622 115.886 1.00 68.38 131 ASP A CA 1
ATOM 1010 C C . ASP A 1 131 ? -65.155 -15.728 115.574 1.00 68.38 131 ASP A C 1
ATOM 1012 O O . ASP A 1 131 ? -63.978 -15.443 115.361 1.00 68.38 131 ASP A O 1
ATOM 1016 N N . TYR A 1 132 ? -65.612 -16.971 115.377 1.00 66.00 132 TYR A N 1
ATOM 1017 C CA . TYR A 1 132 ? -64.757 -18.090 114.963 1.00 66.00 132 TYR A CA 1
ATOM 1018 C C . TYR A 1 132 ? -64.122 -17.893 113.569 1.00 66.00 132 TYR A C 1
ATOM 1020 O O . TYR A 1 132 ? -62.985 -18.305 113.339 1.00 66.00 132 TYR A O 1
ATOM 1028 N N . PHE A 1 133 ? -64.821 -17.246 112.625 1.00 65.12 133 PHE A N 1
ATOM 1029 C CA . PHE A 1 133 ? -64.367 -17.117 111.227 1.00 65.12 133 PHE A CA 1
ATOM 1030 C C . PHE A 1 133 ? -63.602 -15.819 110.916 1.00 65.12 133 PHE A C 1
ATOM 1032 O O . PHE A 1 133 ? -62.904 -15.759 109.903 1.00 65.12 133 PHE A O 1
ATOM 1039 N N . ARG A 1 134 ? -63.629 -14.807 111.796 1.00 65.62 134 ARG A N 1
ATOM 1040 C CA . ARG A 1 134 ? -62.928 -13.519 111.590 1.00 65.62 134 ARG A CA 1
ATOM 1041 C C . ARG A 1 134 ? -61.415 -13.646 111.368 1.00 65.62 134 ARG A C 1
ATOM 1043 O O . ARG A 1 134 ? -60.811 -12.788 110.723 1.00 65.62 134 ARG A O 1
ATOM 1050 N N . GLN A 1 135 ? -60.783 -14.696 111.894 1.00 63.28 135 GLN A N 1
ATOM 1051 C CA . GLN A 1 135 ? -59.352 -14.948 111.685 1.00 63.28 135 GLN A CA 1
ATOM 1052 C C . GLN A 1 135 ? -59.037 -15.508 110.284 1.00 63.28 135 GLN A C 1
ATOM 1054 O O . GLN A 1 135 ? -57.939 -15.280 109.776 1.00 63.28 135 GLN A O 1
ATOM 1059 N N . LEU A 1 136 ? -59.989 -16.179 109.625 1.00 68.06 136 LEU A N 1
ATOM 1060 C CA . LEU A 1 136 ? -59.794 -16.781 108.300 1.00 68.06 136 LEU A CA 1
ATOM 1061 C C . LEU A 1 136 ? -59.879 -15.745 107.168 1.00 68.06 136 LEU A C 1
ATOM 1063 O O . LEU A 1 136 ? -59.084 -15.799 106.227 1.00 68.06 136 LEU A O 1
ATOM 1067 N N . ASP A 1 137 ? -60.755 -14.745 107.294 1.00 72.25 137 ASP A N 1
ATOM 1068 C CA . ASP A 1 137 ? -60.926 -13.698 106.275 1.00 72.25 137 ASP A CA 1
ATOM 1069 C C . ASP A 1 137 ? -59.653 -12.859 106.066 1.00 72.25 137 ASP A C 1
ATOM 1071 O O . ASP A 1 137 ? -59.309 -12.495 104.938 1.00 72.25 137 ASP A O 1
ATOM 1075 N N . LYS A 1 138 ? -58.886 -12.602 107.136 1.00 71.75 138 LYS A N 1
ATOM 1076 C CA . LYS A 1 138 ? -57.611 -11.866 107.049 1.00 71.75 138 LYS A CA 1
ATOM 1077 C C . LYS A 1 138 ? -56.549 -12.616 106.240 1.00 71.75 138 LYS A C 1
ATOM 1079 O O . LYS A 1 138 ? -55.785 -11.980 105.512 1.00 71.75 138 LYS A O 1
ATOM 1084 N N . LEU A 1 139 ? -56.512 -13.947 106.333 1.00 78.44 139 LEU A N 1
ATOM 1085 C CA . LEU A 1 139 ? -55.575 -14.778 105.571 1.00 78.44 139 LEU A CA 1
ATOM 1086 C C . LEU A 1 139 ? -55.943 -14.818 104.082 1.00 78.44 139 LEU A C 1
ATOM 1088 O O . LEU A 1 139 ? -55.060 -14.718 103.231 1.00 78.44 139 LEU A O 1
ATOM 1092 N N . LEU A 1 140 ? -57.238 -14.888 103.754 1.00 79.38 140 LEU A N 1
ATOM 1093 C CA . LEU A 1 140 ? -57.707 -14.875 102.363 1.00 79.38 140 LEU A CA 1
ATOM 1094 C C . LEU A 1 140 ? -57.343 -13.575 101.632 1.00 79.38 140 LEU A C 1
ATOM 1096 O O . LEU A 1 140 ? -56.856 -13.621 100.501 1.00 79.38 140 LEU A O 1
ATOM 1100 N N . VAL A 1 141 ? -57.512 -12.418 102.281 1.00 79.38 141 VAL A N 1
ATOM 1101 C CA . VAL A 1 141 ? -57.142 -11.117 101.693 1.00 79.38 141 VAL A CA 1
ATOM 1102 C C . VAL A 1 141 ? -55.627 -11.006 101.483 1.00 79.38 141 VAL A C 1
ATOM 1104 O O . VAL A 1 141 ? -55.189 -10.529 100.436 1.00 79.38 141 VAL A O 1
ATOM 1107 N N . GLN A 1 142 ? -54.809 -11.493 102.424 1.00 80.75 142 GLN A N 1
ATOM 1108 C CA . GLN A 1 142 ? -53.351 -11.522 102.254 1.00 80.75 142 GLN A CA 1
ATOM 1109 C C . GLN A 1 142 ? -52.920 -12.415 101.082 1.00 80.75 142 GLN A C 1
ATOM 1111 O O . GLN A 1 142 ? -52.082 -11.996 100.281 1.00 80.75 142 GLN A O 1
ATOM 1116 N N . PHE A 1 143 ? -53.517 -13.600 100.921 1.00 84.94 143 PHE A N 1
ATOM 1117 C CA . PHE A 1 143 ? -53.224 -14.468 99.777 1.00 84.94 143 PHE A CA 1
ATOM 1118 C C . PHE A 1 143 ? -53.640 -13.850 98.439 1.00 84.94 143 PHE A C 1
ATOM 1120 O O . PHE A 1 143 ? -52.895 -13.972 97.465 1.00 84.94 143 PHE A O 1
ATOM 1127 N N . LEU A 1 144 ? -54.770 -13.138 98.384 1.00 86.44 144 LEU A N 1
ATOM 1128 C CA . LEU A 1 144 ? -55.193 -12.410 97.183 1.00 86.44 144 LEU A CA 1
ATOM 1129 C C . LEU A 1 144 ? -54.203 -11.306 96.792 1.00 86.44 144 LEU A C 1
ATOM 1131 O O . LEU A 1 144 ? -53.860 -11.187 95.617 1.00 86.44 144 LEU A O 1
ATOM 1135 N N . ILE A 1 145 ? -53.706 -10.531 97.762 1.00 87.19 145 ILE A N 1
ATOM 1136 C CA . ILE A 1 145 ? -52.712 -9.476 97.511 1.00 87.19 145 ILE A CA 1
ATOM 1137 C C . ILE A 1 145 ? -51.398 -10.083 97.007 1.00 87.19 145 ILE A C 1
ATOM 1139 O O . ILE A 1 145 ? -50.852 -9.616 96.009 1.00 87.19 145 ILE A O 1
ATOM 1143 N N . ILE A 1 146 ? -50.911 -11.153 97.644 1.00 88.62 146 ILE A N 1
ATOM 1144 C CA . ILE A 1 146 ? -49.688 -11.846 97.212 1.00 88.62 146 ILE A CA 1
ATOM 1145 C C . ILE A 1 146 ? -49.864 -12.407 95.795 1.00 88.62 146 ILE A C 1
ATOM 1147 O O . ILE A 1 146 ? -48.995 -12.201 94.947 1.00 88.62 146 ILE A O 1
ATOM 1151 N N . GLY A 1 147 ? -50.997 -13.055 95.506 1.00 88.56 147 GLY A N 1
ATOM 1152 C CA . GLY A 1 147 ? -51.313 -13.570 94.173 1.00 88.56 147 GLY A CA 1
ATOM 1153 C C . GLY A 1 147 ? -51.345 -12.470 93.109 1.00 88.56 147 GLY A C 1
ATOM 1154 O O . GLY A 1 147 ? -50.741 -12.623 92.045 1.00 88.56 147 GLY A O 1
ATOM 1155 N N . ALA A 1 148 ? -51.967 -11.328 93.414 1.00 89.00 148 ALA A N 1
ATOM 1156 C CA . ALA A 1 148 ? -51.986 -10.167 92.529 1.00 89.00 148 ALA A CA 1
ATOM 1157 C C . ALA A 1 148 ? -50.575 -9.597 92.291 1.00 89.00 148 ALA A C 1
ATOM 1159 O O . ALA A 1 148 ? -50.214 -9.322 91.147 1.00 89.00 148 ALA A O 1
ATOM 1160 N N . CYS A 1 149 ? -49.745 -9.477 93.333 1.00 89.38 149 CYS A N 1
ATOM 1161 C CA . CYS A 1 149 ? -48.359 -9.017 93.207 1.00 89.38 149 CYS A CA 1
ATOM 1162 C C . CYS A 1 149 ? -47.502 -9.963 92.356 1.00 89.38 149 CYS A C 1
ATOM 1164 O O . CYS A 1 149 ? -46.727 -9.488 91.527 1.00 89.38 149 CYS A O 1
ATOM 1166 N N . VAL A 1 150 ? -47.651 -11.283 92.518 1.00 92.06 150 VAL A N 1
ATOM 1167 C CA . VAL A 1 150 ? -46.921 -12.285 91.722 1.00 92.06 150 VAL A CA 1
ATOM 1168 C C . VAL A 1 150 ? -47.324 -12.218 90.250 1.00 92.06 150 VAL A C 1
ATOM 1170 O O . VAL A 1 150 ? -46.448 -12.208 89.385 1.00 92.06 150 VAL A O 1
ATOM 1173 N N . LEU A 1 151 ? -48.622 -12.111 89.948 1.00 91.44 151 LEU A N 1
ATOM 1174 C CA . LEU A 1 151 ? -49.103 -11.957 88.571 1.00 91.44 151 LEU A CA 1
ATOM 1175 C C . LEU A 1 151 ? -48.592 -10.663 87.928 1.00 91.44 151 LEU A C 1
ATOM 1177 O O . LEU A 1 151 ? -48.177 -10.666 86.770 1.00 91.44 151 LEU A O 1
ATOM 1181 N N . LEU A 1 152 ? -48.569 -9.568 88.687 1.00 92.00 152 LEU A N 1
ATOM 1182 C CA . LEU A 1 152 ? -48.099 -8.273 88.205 1.00 92.00 152 LEU A CA 1
ATOM 1183 C C . LEU A 1 152 ? -46.582 -8.286 87.945 1.00 92.00 152 LEU A C 1
ATOM 1185 O O . LEU A 1 152 ? -46.134 -7.822 86.897 1.00 92.00 152 LEU A O 1
ATOM 1189 N N . LEU A 1 153 ? -45.793 -8.901 88.831 1.00 92.31 153 LEU A N 1
ATOM 1190 C CA . LEU A 1 153 ? -44.362 -9.148 88.614 1.00 92.31 153 LEU A CA 1
ATOM 1191 C C . LEU A 1 153 ? -44.111 -10.041 87.393 1.00 92.31 153 LEU A C 1
ATOM 1193 O O . LEU A 1 153 ? -43.254 -9.721 86.570 1.00 92.31 153 LEU A O 1
ATOM 1197 N N . ALA A 1 154 ? -44.877 -11.123 87.233 1.00 90.81 154 ALA A N 1
ATOM 1198 C CA . ALA A 1 154 ? -44.762 -12.022 86.087 1.00 90.81 154 ALA A CA 1
ATOM 1199 C C . ALA A 1 154 ? -45.077 -11.313 84.758 1.00 90.81 154 ALA A C 1
ATOM 1201 O O . ALA A 1 154 ? -44.369 -11.525 83.769 1.00 90.81 154 ALA A O 1
ATOM 1202 N N . ALA A 1 155 ? -46.081 -10.429 84.740 1.00 90.94 155 ALA A N 1
ATOM 1203 C CA . ALA A 1 155 ? -46.422 -9.606 83.580 1.00 90.94 155 ALA A CA 1
ATOM 1204 C C . ALA A 1 155 ? -45.311 -8.595 83.243 1.00 90.94 155 ALA A C 1
ATOM 1206 O O . ALA A 1 155 ? -44.913 -8.468 82.085 1.00 90.94 155 ALA A O 1
ATOM 1207 N N . ILE A 1 156 ? -44.746 -7.916 84.248 1.00 91.81 156 ILE A N 1
ATOM 1208 C CA . ILE A 1 156 ? -43.622 -6.989 84.043 1.00 91.81 156 ILE A CA 1
ATOM 1209 C C . ILE A 1 156 ? -42.393 -7.740 83.518 1.00 91.81 156 ILE A C 1
ATOM 1211 O O . ILE A 1 156 ? -41.756 -7.285 82.566 1.00 91.81 156 ILE A O 1
ATOM 1215 N N . CYS A 1 157 ? -42.071 -8.903 84.091 1.00 90.50 157 CYS A N 1
ATOM 1216 C CA . CYS A 1 157 ? -40.958 -9.729 83.635 1.00 90.50 157 CYS A CA 1
ATOM 1217 C C . CYS A 1 157 ? -41.157 -10.204 82.191 1.00 90.50 157 CYS A C 1
ATOM 1219 O O . CYS A 1 157 ? -40.248 -10.039 81.380 1.00 90.50 157 CYS A O 1
ATOM 1221 N N . THR A 1 158 ? -42.327 -10.742 81.832 1.00 89.62 158 THR A N 1
ATOM 1222 C CA . THR A 1 158 ? -42.591 -11.188 80.451 1.00 89.62 158 THR A CA 1
ATOM 1223 C C . THR A 1 158 ? -42.521 -10.033 79.454 1.00 89.62 158 THR A C 1
ATOM 1225 O O . THR A 1 158 ? -41.854 -10.177 78.429 1.00 89.62 158 THR A O 1
ATOM 1228 N N . LEU A 1 159 ? -43.089 -8.863 79.769 1.00 90.44 159 LEU A N 1
ATOM 1229 C CA . LEU A 1 159 ? -42.967 -7.664 78.929 1.00 90.44 159 LEU A CA 1
ATOM 1230 C C . LEU A 1 159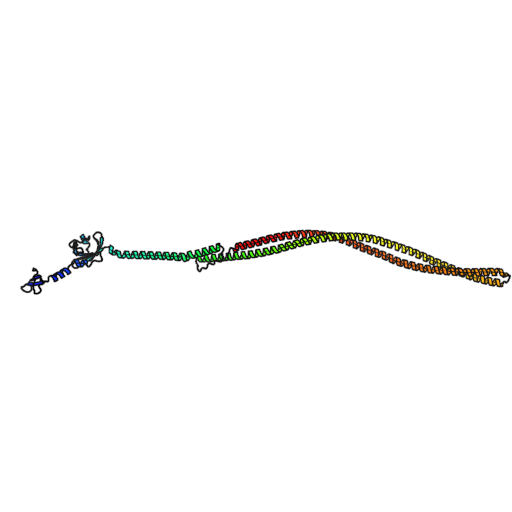 ? -41.509 -7.204 78.778 1.00 90.44 159 LEU A C 1
ATOM 1232 O O . LEU A 1 159 ? -41.073 -6.872 77.674 1.00 90.44 159 LEU A O 1
ATOM 1236 N N . TYR A 1 160 ? -40.732 -7.218 79.863 1.00 91.31 160 TYR A N 1
ATOM 1237 C CA . TYR A 1 160 ? -39.318 -6.850 79.833 1.00 91.31 160 TYR A CA 1
ATOM 1238 C C . TYR A 1 160 ? -38.493 -7.806 78.958 1.00 91.31 160 TYR A C 1
ATOM 1240 O O . TYR A 1 160 ? -37.721 -7.357 78.104 1.00 91.31 160 TYR A O 1
ATOM 1248 N N . PHE A 1 161 ? -38.677 -9.119 79.126 1.00 89.06 161 PHE A N 1
ATOM 1249 C CA . PHE A 1 161 ? -37.979 -10.131 78.332 1.00 89.06 161 PHE A CA 1
ATOM 1250 C C . PHE A 1 161 ? -38.407 -10.108 76.860 1.00 89.06 161 PHE A C 1
ATOM 1252 O O . PHE A 1 161 ? -37.538 -10.165 75.993 1.00 89.06 161 PHE A O 1
ATOM 1259 N N . ALA A 1 162 ? -39.698 -9.943 76.555 1.00 88.00 162 ALA A N 1
ATOM 1260 C CA . ALA A 1 162 ? -40.189 -9.821 75.180 1.00 88.00 162 ALA A CA 1
ATOM 1261 C C . ALA A 1 162 ? -39.601 -8.587 74.476 1.00 88.00 162 ALA A C 1
ATOM 1263 O O . ALA A 1 162 ? -39.070 -8.684 73.367 1.00 88.00 162 ALA A O 1
ATOM 1264 N N . LYS A 1 163 ? -39.594 -7.433 75.152 1.00 87.50 163 LYS A N 1
ATOM 1265 C CA . LYS A 1 163 ? -39.015 -6.196 74.614 1.00 87.50 163 LYS A CA 1
ATOM 1266 C C . LYS A 1 163 ? -37.513 -6.321 74.354 1.00 87.50 163 LYS A C 1
ATOM 1268 O O . LYS A 1 163 ? -37.006 -5.835 73.342 1.00 87.50 163 LYS A O 1
ATOM 1273 N N . ARG A 1 164 ? -36.785 -6.973 75.264 1.00 87.38 164 ARG A N 1
ATOM 1274 C CA . ARG A 1 164 ? -35.329 -7.142 75.165 1.00 87.38 164 ARG A CA 1
ATOM 1275 C C . ARG A 1 164 ? -34.916 -8.201 74.140 1.00 87.38 164 ARG A C 1
ATOM 1277 O O . ARG A 1 164 ? -33.949 -7.968 73.424 1.00 87.38 164 ARG A O 1
ATOM 1284 N N . ASN A 1 165 ? -35.628 -9.324 74.066 1.00 86.12 165 ASN A N 1
ATOM 1285 C CA . ASN A 1 165 ? -35.227 -10.477 73.256 1.00 86.12 165 ASN A CA 1
ATOM 1286 C C . ASN A 1 165 ? -35.924 -10.550 71.892 1.00 86.12 165 ASN A C 1
ATOM 1288 O O . ASN A 1 165 ? -35.440 -11.260 71.018 1.00 86.12 165 ASN A O 1
ATOM 1292 N N . VAL A 1 166 ? -37.033 -9.842 71.678 1.00 87.62 166 VAL A N 1
ATOM 1293 C CA . VAL A 1 166 ? -37.782 -9.895 70.410 1.00 87.62 166 VAL A CA 1
ATOM 1294 C C . VAL A 1 166 ? -37.867 -8.510 69.780 1.00 87.62 166 VAL A C 1
ATOM 1296 O O . VAL A 1 166 ? -37.339 -8.301 68.693 1.00 87.62 166 VAL A O 1
ATOM 1299 N N . GLU A 1 167 ? -38.447 -7.533 70.483 1.00 89.94 167 GLU A N 1
ATOM 1300 C CA . GLU A 1 167 ? -38.729 -6.212 69.899 1.00 89.94 167 GLU A CA 1
ATOM 1301 C C . GLU A 1 167 ? -37.455 -5.448 69.499 1.00 89.94 167 GLU A C 1
ATOM 1303 O O . GLU A 1 167 ? -37.368 -4.920 68.392 1.00 89.94 167 GLU A O 1
ATOM 1308 N N . LYS A 1 168 ? -36.450 -5.385 70.386 1.00 88.88 168 LYS A N 1
ATOM 1309 C CA . LYS A 1 168 ? -35.184 -4.686 70.102 1.00 88.88 168 LYS A CA 1
ATOM 1310 C C . LYS A 1 168 ? -34.437 -5.275 68.891 1.00 88.88 168 LYS A C 1
ATOM 1312 O O . LYS A 1 168 ? -34.132 -4.503 67.988 1.00 88.88 168 LYS A O 1
ATOM 1317 N N . PRO A 1 169 ? -34.176 -6.593 68.826 1.00 90.00 169 PRO A N 1
ATOM 1318 C CA . PRO A 1 169 ? -33.453 -7.198 67.704 1.00 90.00 169 PRO A CA 1
ATOM 1319 C C . PRO A 1 169 ? -34.211 -7.096 66.377 1.00 90.00 169 PRO A C 1
ATOM 1321 O O . PRO A 1 169 ? -33.604 -6.828 65.348 1.00 90.00 169 PRO A O 1
ATOM 1324 N N . ILE A 1 170 ? -35.546 -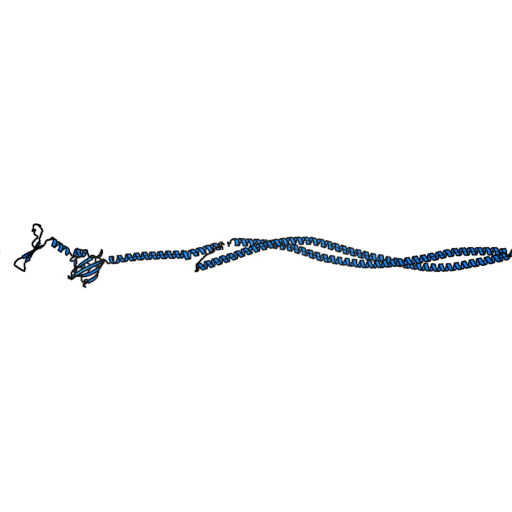7.200 66.390 1.00 91.50 170 ILE A N 1
ATOM 1325 C CA . ILE A 1 170 ? -36.355 -6.947 65.186 1.00 91.50 170 ILE A CA 1
ATOM 1326 C C . ILE A 1 170 ? -36.195 -5.497 64.716 1.00 91.50 170 ILE A C 1
ATOM 1328 O O . ILE A 1 170 ? -36.027 -5.262 63.524 1.00 91.50 170 ILE A O 1
ATOM 1332 N N . LYS A 1 171 ? -36.189 -4.519 65.632 1.00 91.12 171 LYS A N 1
ATOM 1333 C CA . LYS A 1 171 ? -35.942 -3.109 65.285 1.00 91.12 171 LYS A CA 1
ATOM 1334 C C . LYS A 1 171 ? -34.535 -2.868 64.735 1.00 91.12 171 LYS A C 1
ATOM 1336 O O . LYS A 1 171 ? -34.372 -1.994 63.892 1.00 91.12 171 LYS A O 1
ATOM 1341 N N . GLU A 1 172 ? -33.526 -3.597 65.204 1.00 90.81 172 GLU A N 1
ATOM 1342 C CA . GLU A 1 172 ? -32.167 -3.525 64.650 1.00 90.81 172 GLU A CA 1
ATOM 1343 C C . GLU A 1 172 ? -32.116 -4.071 63.221 1.00 90.81 172 GLU A C 1
ATOM 1345 O O . GLU A 1 172 ? -31.603 -3.381 62.342 1.00 90.81 172 GLU A O 1
ATOM 1350 N N . ILE A 1 173 ? -32.725 -5.236 62.964 1.00 92.25 173 ILE A N 1
ATOM 1351 C CA . ILE A 1 173 ? -32.834 -5.781 61.603 1.00 92.25 173 ILE A CA 1
ATOM 1352 C C . ILE A 1 173 ? -33.620 -4.823 60.702 1.00 92.25 173 ILE A C 1
ATOM 1354 O O . ILE A 1 173 ? -33.178 -4.531 59.597 1.00 92.25 173 ILE A O 1
ATOM 1358 N N . GLN A 1 174 ? -34.742 -4.280 61.183 1.00 93.00 174 GLN A N 1
ATOM 1359 C CA . GLN A 1 174 ? -35.547 -3.317 60.431 1.00 93.00 174 GLN A CA 1
ATOM 1360 C C . GLN A 1 174 ? -34.724 -2.088 60.028 1.00 93.00 174 GLN A C 1
ATOM 1362 O O . GLN A 1 174 ? -34.804 -1.660 58.883 1.00 93.00 174 GLN A O 1
ATOM 1367 N N . ARG A 1 175 ? -33.913 -1.536 60.939 1.00 92.12 175 ARG A N 1
ATOM 1368 C CA . ARG A 1 175 ? -33.031 -0.399 60.631 1.00 92.12 175 ARG A CA 1
ATOM 1369 C C . ARG A 1 175 ? -31.953 -0.763 59.620 1.00 92.12 175 ARG A C 1
ATOM 1371 O O . ARG A 1 175 ? -31.698 0.027 58.726 1.00 92.12 175 ARG A O 1
ATOM 1378 N N . ALA A 1 176 ? -31.337 -1.937 59.745 1.00 91.56 176 ALA A N 1
ATOM 1379 C CA . ALA A 1 176 ? -30.334 -2.379 58.782 1.00 91.56 176 ALA A CA 1
ATOM 1380 C C . ALA A 1 176 ? -30.936 -2.597 57.388 1.00 91.56 176 ALA A C 1
ATOM 1382 O O . ALA A 1 176 ? -30.350 -2.173 56.399 1.00 91.56 176 ALA A O 1
ATOM 1383 N N . MET A 1 177 ? -32.129 -3.192 57.305 1.00 92.81 177 MET A N 1
ATOM 1384 C CA . MET A 1 177 ? -32.863 -3.322 56.045 1.00 92.81 177 MET A CA 1
ATOM 1385 C C . MET A 1 177 ? -33.224 -1.959 55.451 1.00 92.81 177 MET A C 1
ATOM 1387 O O . MET A 1 177 ? -33.086 -1.780 54.247 1.00 92.81 177 MET A O 1
ATOM 1391 N N . ASP A 1 178 ? -33.657 -1.006 56.280 1.00 93.44 178 ASP A N 1
ATOM 1392 C CA . ASP A 1 178 ? -33.954 0.363 55.851 1.00 93.44 178 ASP A CA 1
ATOM 1393 C C . ASP A 1 178 ? -32.700 1.057 55.297 1.00 93.44 178 ASP A C 1
ATOM 1395 O O . ASP A 1 178 ? -32.743 1.633 54.215 1.00 93.44 178 ASP A O 1
ATOM 1399 N N . SER A 1 179 ? -31.551 0.919 55.965 1.00 91.44 179 SER A N 1
ATOM 1400 C CA . SER A 1 179 ? -30.264 1.414 55.465 1.00 91.44 179 SER A CA 1
ATOM 1401 C C . SER A 1 179 ? -29.861 0.776 54.130 1.00 91.44 179 SER A C 1
ATOM 1403 O O . SER A 1 179 ? -29.532 1.507 53.199 1.00 91.44 179 SER A O 1
ATOM 1405 N N . ILE A 1 180 ? -29.961 -0.553 54.000 1.00 91.62 180 ILE A N 1
ATOM 1406 C CA . ILE A 1 180 ? -29.666 -1.277 52.750 1.00 91.62 180 ILE A CA 1
ATOM 1407 C C . ILE A 1 180 ? -30.604 -0.825 51.620 1.00 91.62 180 ILE A C 1
ATOM 1409 O O . ILE A 1 180 ? -30.155 -0.616 50.495 1.00 91.62 180 ILE A O 1
ATOM 1413 N N . ALA A 1 181 ? -31.896 -0.628 51.905 1.00 90.31 181 ALA A N 1
ATOM 1414 C CA . ALA A 1 181 ? -32.881 -0.163 50.926 1.00 90.31 181 ALA A CA 1
ATOM 1415 C C . ALA A 1 181 ? -32.598 1.261 50.417 1.00 90.31 181 ALA A C 1
ATOM 1417 O O . ALA A 1 181 ? -32.904 1.569 49.267 1.00 90.31 181 ALA A O 1
ATOM 1418 N N . HIS A 1 182 ? -31.982 2.109 51.245 1.00 90.94 182 HIS A N 1
ATOM 1419 C CA . HIS A 1 182 ? -31.513 3.445 50.863 1.00 90.94 182 HIS A CA 1
ATOM 1420 C C . HIS A 1 182 ? -30.075 3.449 50.311 1.00 90.94 182 HIS A C 1
ATOM 1422 O O . HIS A 1 182 ? -29.508 4.519 50.099 1.00 90.94 182 HIS A O 1
ATOM 1428 N N . GLY A 1 183 ? -29.486 2.273 50.074 1.00 90.06 183 GLY A N 1
ATOM 1429 C CA . GLY A 1 183 ? -28.183 2.119 49.434 1.00 90.06 183 GLY A CA 1
ATOM 1430 C C . GLY A 1 183 ? -26.981 2.032 50.376 1.00 90.06 183 GLY A C 1
ATOM 1431 O O . GLY A 1 183 ? -25.868 1.909 49.882 1.00 90.06 183 GLY A O 1
ATOM 1432 N N . ASP A 1 184 ? -27.144 2.055 51.703 1.00 92.88 184 ASP A N 1
ATOM 1433 C CA . ASP A 1 184 ? -26.024 1.859 52.637 1.00 92.88 184 ASP A CA 1
ATOM 1434 C C . ASP A 1 184 ? -25.762 0.363 52.882 1.00 92.88 184 ASP A C 1
ATOM 1436 O O . ASP A 1 184 ? -26.421 -0.282 53.700 1.00 92.88 184 ASP A O 1
ATOM 1440 N N . LEU A 1 185 ? -24.779 -0.185 52.159 1.00 91.69 185 LEU A N 1
ATOM 1441 C CA . LEU A 1 185 ? -24.325 -1.578 52.247 1.00 91.69 185 LEU A CA 1
ATOM 1442 C C . LEU A 1 185 ? -23.179 -1.765 53.259 1.00 91.69 185 LEU A C 1
ATOM 1444 O O . LEU A 1 185 ? -22.665 -2.872 53.421 1.00 91.69 185 LEU A O 1
ATOM 1448 N N . THR A 1 186 ? -22.788 -0.708 53.981 1.00 90.75 186 THR A N 1
ATOM 1449 C CA . THR A 1 186 ? -21.735 -0.768 55.015 1.00 90.75 186 THR A CA 1
ATOM 1450 C C . THR A 1 186 ? -22.248 -1.264 56.368 1.00 90.75 186 THR A C 1
ATOM 1452 O O . THR A 1 186 ? -21.474 -1.429 57.313 1.00 90.75 186 THR A O 1
ATOM 1455 N N . VAL A 1 187 ? -23.558 -1.510 56.481 1.00 87.12 187 VAL A N 1
ATOM 1456 C CA . VAL A 1 187 ? -24.188 -1.938 57.730 1.00 87.12 187 VAL A CA 1
ATOM 1457 C C . VAL A 1 187 ? -23.810 -3.376 58.064 1.00 87.12 187 VAL A C 1
ATOM 1459 O O . VAL A 1 187 ? -24.110 -4.307 57.320 1.00 87.12 187 VAL A O 1
ATOM 1462 N N . GLU A 1 188 ? -23.211 -3.554 59.239 1.00 88.06 188 GLU A N 1
ATOM 1463 C CA . GLU A 1 188 ? -22.862 -4.859 59.789 1.00 88.06 188 GLU A CA 1
ATOM 1464 C C . GLU A 1 188 ? -23.633 -5.104 61.088 1.00 88.06 188 GLU A C 1
ATOM 1466 O O . GLU A 1 188 ? -23.504 -4.375 62.077 1.00 88.06 188 GLU A O 1
ATOM 1471 N N . LEU A 1 189 ? -24.453 -6.153 61.098 1.00 88.00 189 LEU A N 1
ATOM 1472 C CA . LEU A 1 189 ? -25.173 -6.571 62.289 1.00 88.00 189 LEU A CA 1
ATOM 1473 C C . LEU A 1 189 ? -24.361 -7.620 63.056 1.00 88.00 189 LEU A C 1
ATOM 1475 O O . LEU A 1 189 ? -24.152 -8.732 62.575 1.00 88.00 189 LEU A O 1
ATOM 1479 N N . SER A 1 190 ? -23.951 -7.316 64.289 1.00 85.31 190 SER A N 1
ATOM 1480 C CA . SER A 1 190 ? -23.289 -8.299 65.158 1.00 85.31 190 SER A CA 1
ATOM 1481 C C . SER A 1 190 ? -24.293 -8.980 66.091 1.00 85.31 190 SER A C 1
ATOM 1483 O O . SER A 1 190 ? -25.090 -8.330 66.767 1.00 85.31 190 SER A O 1
ATOM 1485 N N . THR A 1 191 ? -24.264 -10.313 66.155 1.00 84.69 191 THR A N 1
ATOM 1486 C CA . THR A 1 191 ? -25.097 -11.083 67.085 1.00 84.69 191 THR A CA 1
ATOM 1487 C C . THR A 1 191 ? -24.348 -12.284 67.642 1.00 84.69 191 THR A C 1
ATOM 1489 O O . THR A 1 191 ? -23.548 -12.919 66.963 1.00 84.69 191 THR A O 1
ATOM 1492 N N . LYS A 1 192 ? -24.619 -12.606 68.909 1.00 85.56 192 LYS A N 1
ATOM 1493 C CA . LYS A 1 192 ? -24.182 -13.854 69.561 1.00 85.56 192 LYS A CA 1
ATOM 1494 C C . LYS A 1 192 ? -25.330 -14.859 69.701 1.00 85.56 192 LYS A C 1
ATOM 1496 O O . LYS A 1 192 ? -25.178 -15.876 70.378 1.00 85.56 192 LYS A O 1
ATOM 1501 N N . ARG A 1 193 ? -26.501 -14.544 69.136 1.00 86.00 193 ARG A N 1
ATOM 1502 C CA . ARG A 1 193 ? -27.702 -15.376 69.238 1.00 86.00 193 ARG A CA 1
ATOM 1503 C C . ARG A 1 193 ? -27.578 -16.603 68.344 1.00 86.00 193 ARG A C 1
ATOM 1505 O O . ARG A 1 193 ? -26.945 -16.554 67.297 1.00 86.00 193 ARG A O 1
ATOM 1512 N N . LYS A 1 194 ? -28.205 -17.693 68.779 1.00 88.12 194 LYS A N 1
ATOM 1513 C CA . LYS A 1 194 ? -28.258 -18.979 68.066 1.00 88.12 194 LYS A CA 1
ATOM 1514 C C . LYS A 1 194 ? -29.695 -19.397 67.725 1.00 88.12 194 LYS A C 1
ATOM 1516 O O . LYS A 1 194 ? -29.936 -20.563 67.448 1.00 88.12 194 LYS A O 1
ATOM 1521 N N . ASP A 1 195 ? -30.633 -18.461 67.830 1.00 90.69 195 ASP A N 1
ATOM 1522 C CA . ASP A 1 195 ? -32.041 -18.638 67.478 1.00 90.69 195 ASP A CA 1
ATOM 1523 C C . ASP A 1 195 ? -32.308 -18.145 66.045 1.00 90.69 195 ASP A C 1
ATOM 1525 O O . ASP A 1 195 ? -31.392 -17.731 65.330 1.00 90.69 195 ASP A O 1
ATOM 1529 N N . GLU A 1 196 ? -33.568 -18.181 65.621 1.00 91.62 196 GLU A N 1
ATOM 1530 C CA . GLU A 1 196 ? -34.017 -17.803 64.279 1.00 91.62 196 GLU A CA 1
ATOM 1531 C C . GLU A 1 196 ? -33.667 -16.346 63.944 1.00 91.62 196 GLU A C 1
ATOM 1533 O O . GLU A 1 196 ? -33.315 -16.031 62.808 1.00 91.62 196 GLU A O 1
ATOM 1538 N N . LEU A 1 197 ? -33.686 -15.456 64.944 1.00 90.50 197 LEU A N 1
ATOM 1539 C CA . LEU A 1 197 ? -33.238 -14.074 64.770 1.00 90.50 197 LEU A CA 1
ATOM 1540 C C . LEU A 1 197 ? -31.723 -14.012 64.550 1.00 90.50 197 LEU A C 1
ATOM 1542 O O . LEU A 1 197 ? -31.267 -13.230 63.725 1.00 90.50 197 LEU A O 1
ATOM 1546 N N . GLY A 1 198 ? -30.940 -14.855 65.229 1.00 90.56 198 GLY A N 1
ATOM 1547 C CA . GLY A 1 198 ? -29.509 -15.014 64.953 1.00 90.56 198 GLY A CA 1
ATOM 1548 C C . GLY A 1 198 ? -29.217 -15.405 63.499 1.00 90.56 198 GLY A C 1
ATOM 1549 O O . GLY A 1 198 ? -28.376 -14.779 62.860 1.00 90.56 198 GLY A O 1
ATOM 1550 N N . VAL A 1 199 ? -29.961 -16.371 62.954 1.00 92.31 199 VAL A N 1
ATOM 1551 C CA . VAL A 1 199 ? -29.851 -16.787 61.541 1.00 92.31 199 VAL A CA 1
ATOM 1552 C C . VAL A 1 199 ? -30.211 -15.638 60.590 1.00 92.31 199 VAL A C 1
ATOM 1554 O O . VAL A 1 199 ? -29.525 -15.407 59.596 1.00 92.31 199 VAL A O 1
ATOM 1557 N N . MET A 1 200 ? -31.244 -14.863 60.926 1.00 92.00 200 MET A N 1
ATOM 1558 C CA . MET A 1 200 ? -31.689 -13.709 60.140 1.00 92.00 200 MET A CA 1
ATOM 1559 C C . MET A 1 200 ? -30.621 -12.603 60.055 1.00 92.00 200 MET A C 1
ATOM 1561 O O . MET A 1 200 ? -30.437 -12.024 58.987 1.00 92.00 200 MET A O 1
ATOM 1565 N N . TYR A 1 201 ? -29.863 -12.353 61.132 1.00 92.25 201 TYR A N 1
ATOM 1566 C CA . TYR A 1 201 ? -28.702 -11.445 61.105 1.00 92.25 201 TYR A CA 1
ATOM 1567 C C . TYR A 1 201 ? -27.628 -11.945 60.128 1.00 92.25 201 TYR A C 1
ATOM 1569 O O . TYR A 1 201 ? -27.110 -11.165 59.331 1.00 92.25 201 TYR A O 1
ATOM 1577 N N . THR A 1 202 ? -27.299 -13.241 60.175 1.00 91.94 202 THR A N 1
ATOM 1578 C CA . THR A 1 202 ? -26.282 -13.836 59.295 1.00 91.94 202 THR A CA 1
ATOM 1579 C C . THR A 1 202 ? -26.663 -13.700 57.823 1.00 91.94 202 THR A C 1
ATOM 1581 O O . THR A 1 202 ? -25.847 -13.226 57.037 1.00 91.94 202 THR A O 1
ATOM 1584 N N . HIS A 1 203 ? -27.900 -14.042 57.452 1.00 92.94 203 HIS A N 1
ATOM 1585 C CA . HIS A 1 203 ? -28.359 -13.912 56.067 1.00 92.94 203 HIS A CA 1
ATOM 1586 C C . HIS A 1 203 ? -28.420 -12.458 55.593 1.00 92.94 203 HIS A C 1
ATOM 1588 O O . HIS A 1 203 ? -28.092 -12.187 54.439 1.00 92.94 203 HIS A O 1
ATOM 1594 N N . LEU A 1 204 ? -28.783 -11.510 56.466 1.00 91.94 204 LEU A N 1
ATOM 1595 C CA . LEU A 1 204 ? 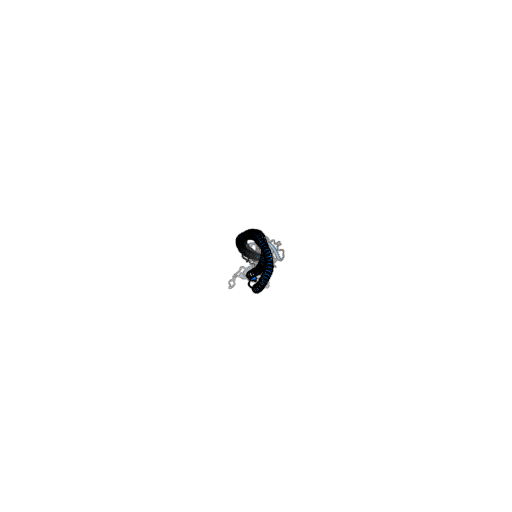-28.770 -10.093 56.101 1.00 91.94 204 LEU A CA 1
ATOM 1596 C C . LEU A 1 204 ? -27.344 -9.587 55.829 1.00 91.94 204 LEU A C 1
ATOM 1598 O O . LEU A 1 204 ? -27.125 -8.893 54.838 1.00 91.94 204 LEU A O 1
ATOM 1602 N N . ASN A 1 205 ? -26.368 -9.973 56.658 1.00 91.69 205 ASN A N 1
ATOM 1603 C CA . ASN A 1 205 ? -24.960 -9.626 56.437 1.00 91.69 205 ASN A CA 1
ATOM 1604 C C . ASN A 1 205 ? -24.405 -10.265 55.156 1.00 91.69 205 ASN A C 1
ATOM 1606 O O . ASN A 1 205 ? -23.670 -9.614 54.412 1.00 91.69 205 ASN A O 1
ATOM 1610 N N . GLU A 1 206 ? -24.750 -11.527 54.885 1.00 93.12 206 GLU A N 1
ATOM 1611 C CA . GLU A 1 206 ? -24.350 -12.216 53.656 1.00 93.12 206 GLU A CA 1
ATOM 1612 C C . GLU A 1 206 ? -24.932 -11.515 52.421 1.00 93.12 206 GLU A C 1
ATOM 1614 O O . GLU A 1 206 ? -24.198 -11.222 51.479 1.00 93.12 206 GLU A O 1
ATOM 1619 N N . MET A 1 207 ? -26.219 -11.152 52.457 1.00 93.06 207 MET A N 1
ATOM 1620 C CA . MET A 1 207 ? -26.873 -10.381 51.398 1.00 93.06 207 MET A CA 1
ATOM 1621 C C . MET A 1 207 ? -26.195 -9.022 51.182 1.00 93.06 207 MET A C 1
ATOM 1623 O O . MET A 1 207 ? -25.866 -8.690 50.046 1.00 93.06 207 MET A O 1
ATOM 1627 N N . SER A 1 208 ? -25.935 -8.264 52.254 1.00 92.75 208 SER A N 1
ATOM 1628 C CA . SER A 1 208 ? -25.243 -6.968 52.171 1.00 92.75 208 SER A CA 1
ATOM 1629 C C . SER A 1 208 ? -23.843 -7.115 51.563 1.00 92.75 208 SER A C 1
ATOM 1631 O O . SER A 1 208 ? -23.471 -6.385 50.645 1.00 92.75 208 SER A O 1
ATOM 1633 N N . THR A 1 209 ? -23.093 -8.136 51.994 1.00 93.81 209 THR A N 1
ATOM 1634 C CA . THR A 1 209 ? -21.750 -8.432 51.474 1.00 93.81 209 THR A CA 1
ATOM 1635 C C . THR A 1 209 ? -21.784 -8.766 49.985 1.00 93.81 209 THR A C 1
ATOM 1637 O O . THR A 1 209 ? -20.993 -8.214 49.224 1.00 93.81 209 THR A O 1
ATOM 1640 N N . ARG A 1 210 ? -22.719 -9.619 49.547 1.00 94.19 210 ARG A N 1
ATOM 1641 C CA . ARG A 1 210 ? -22.875 -9.989 48.132 1.00 94.19 210 ARG A CA 1
ATOM 1642 C C . ARG A 1 210 ? -23.292 -8.809 47.262 1.00 94.19 210 ARG A C 1
ATOM 1644 O O . ARG A 1 210 ? -22.747 -8.647 46.176 1.00 94.19 210 ARG A O 1
ATOM 1651 N N . LEU A 1 211 ? -24.220 -7.976 47.733 1.00 93.31 211 LEU A N 1
ATOM 1652 C CA . LEU A 1 211 ? -24.608 -6.754 47.026 1.00 93.31 211 LEU A CA 1
ATOM 1653 C C . LEU A 1 211 ? -23.419 -5.804 46.890 1.00 93.31 211 LEU A C 1
ATOM 1655 O O . LEU A 1 211 ? -23.166 -5.303 45.800 1.00 93.31 211 LEU A O 1
ATOM 1659 N N . ARG A 1 212 ? -22.640 -5.620 47.959 1.00 93.38 212 ARG A N 1
ATOM 1660 C CA . ARG A 1 212 ? -21.429 -4.798 47.933 1.00 93.38 212 ARG A CA 1
ATOM 1661 C C . ARG A 1 212 ? -20.392 -5.316 46.935 1.00 93.38 212 ARG A C 1
ATOM 1663 O O . ARG A 1 212 ? -19.849 -4.528 46.168 1.00 93.38 212 ARG A O 1
ATOM 1670 N N . GLU A 1 213 ? -20.127 -6.623 46.927 1.00 94.50 213 GLU A N 1
ATOM 1671 C CA . GLU A 1 213 ? -19.223 -7.253 45.954 1.00 94.50 213 GLU A CA 1
ATOM 1672 C C . GLU A 1 213 ? -19.700 -7.023 44.512 1.00 94.50 213 GLU A C 1
ATOM 1674 O O . GLU A 1 213 ? -18.903 -6.630 43.661 1.00 94.50 213 GLU A O 1
ATOM 1679 N N . LEU A 1 214 ? -20.996 -7.218 44.241 1.00 94.44 214 LEU A N 1
ATOM 1680 C CA . LEU A 1 214 ? -21.585 -7.011 42.915 1.00 94.44 214 LEU A CA 1
ATOM 1681 C C . LEU A 1 214 ? -21.507 -5.546 42.471 1.00 94.44 214 LEU A C 1
ATOM 1683 O O . LEU A 1 214 ? -21.080 -5.279 41.351 1.00 94.44 214 LEU A O 1
ATOM 1687 N N . ILE A 1 215 ? -21.866 -4.597 43.340 1.00 94.56 215 ILE A N 1
ATOM 1688 C CA . ILE A 1 215 ? -21.770 -3.161 43.046 1.00 94.56 215 ILE A CA 1
ATOM 1689 C C . ILE A 1 215 ? -20.314 -2.755 42.791 1.00 94.56 215 ILE A C 1
ATOM 1691 O O . ILE A 1 215 ? -20.038 -2.071 41.807 1.00 94.56 215 ILE A O 1
ATOM 1695 N N . GLY A 1 216 ? -19.368 -3.241 43.601 1.00 93.62 216 GLY A N 1
ATOM 1696 C CA . GLY A 1 216 ? -17.941 -2.995 43.390 1.00 93.62 216 GLY A CA 1
ATOM 1697 C C . GLY A 1 216 ? -17.428 -3.537 42.050 1.00 93.62 216 GLY A C 1
ATOM 1698 O O . GLY A 1 216 ? -16.674 -2.854 41.357 1.00 93.62 216 GLY A O 1
ATOM 1699 N N . GLN A 1 217 ? -17.872 -4.730 41.639 1.00 95.12 217 GLN A N 1
ATOM 1700 C CA . GLN A 1 217 ? -17.554 -5.287 40.318 1.00 95.12 217 GLN A CA 1
ATOM 1701 C C . GLN A 1 217 ? -18.166 -4.464 39.181 1.00 95.12 217 GLN A C 1
ATOM 1703 O O . GLN A 1 217 ? -17.497 -4.230 38.177 1.00 95.12 217 GLN A O 1
ATOM 1708 N N . ILE A 1 218 ? -19.410 -3.997 39.335 1.00 95.25 218 ILE A N 1
ATOM 1709 C CA . ILE A 1 218 ? -20.068 -3.141 38.341 1.00 95.25 218 ILE A CA 1
ATOM 1710 C C . ILE A 1 218 ? -19.299 -1.827 38.176 1.00 95.25 218 ILE A C 1
ATOM 1712 O O . ILE A 1 218 ? -18.991 -1.467 37.045 1.00 95.25 218 ILE A O 1
ATOM 1716 N N . MET A 1 219 ? -18.923 -1.155 39.271 1.00 92.56 219 MET A N 1
ATOM 1717 C CA . MET A 1 219 ? -18.124 0.080 39.226 1.00 92.56 219 MET A CA 1
ATOM 1718 C C . MET A 1 219 ? -16.786 -0.123 38.508 1.00 92.56 219 MET A C 1
ATOM 1720 O O . MET A 1 219 ? -16.409 0.676 37.650 1.00 92.56 219 MET A O 1
ATOM 1724 N N . LEU A 1 220 ? -16.077 -1.210 38.826 1.00 94.25 220 LEU A N 1
ATOM 1725 C CA . LEU A 1 220 ? -14.792 -1.524 38.204 1.00 94.25 220 LEU A CA 1
ATOM 1726 C C . LEU A 1 220 ? -14.937 -1.799 36.700 1.00 94.25 220 LEU A C 1
ATOM 1728 O O . LEU A 1 220 ? -14.177 -1.251 35.902 1.00 94.25 220 LEU A O 1
ATOM 1732 N N . ASN A 1 221 ? -15.934 -2.594 36.308 1.00 95.50 221 ASN A N 1
ATOM 1733 C CA . ASN A 1 221 ? -16.201 -2.902 34.904 1.00 95.50 221 ASN A CA 1
ATOM 1734 C C . ASN A 1 221 ? -16.654 -1.658 34.125 1.00 95.50 221 ASN A C 1
ATOM 1736 O O . ASN A 1 221 ? -16.206 -1.460 32.999 1.00 95.50 221 ASN A O 1
ATOM 1740 N N . ALA A 1 222 ? -17.482 -0.790 34.717 1.00 95.56 222 ALA A N 1
ATOM 1741 C CA . ALA A 1 222 ? -17.886 0.472 34.094 1.00 95.56 222 ALA A CA 1
ATOM 1742 C C . ALA A 1 222 ? -16.670 1.367 33.828 1.00 95.56 222 ALA A C 1
ATOM 1744 O O . ALA A 1 222 ? -16.498 1.862 32.718 1.00 95.56 222 ALA A O 1
ATOM 1745 N N . GLY A 1 223 ? -15.773 1.503 34.812 1.00 93.94 223 GLY A N 1
ATOM 1746 C CA . GLY A 1 223 ? -14.529 2.257 34.649 1.00 93.94 223 GLY A CA 1
ATOM 1747 C C . GLY A 1 223 ? -13.639 1.705 33.530 1.00 93.94 223 GLY A C 1
ATOM 1748 O O . GLY A 1 223 ? -13.082 2.473 32.747 1.00 93.94 223 GLY A O 1
ATOM 1749 N N . GLN A 1 224 ? -13.546 0.377 33.401 1.00 95.94 224 GLN A N 1
ATOM 1750 C CA . GLN A 1 224 ? -12.817 -0.266 32.302 1.00 95.94 224 GLN A CA 1
ATOM 1751 C C . GLN A 1 224 ? -13.469 -0.012 30.939 1.00 95.94 224 GLN A C 1
ATOM 1753 O O . GLN A 1 224 ? -12.759 0.295 29.983 1.00 95.94 224 GLN A O 1
ATOM 1758 N N . VAL A 1 225 ? -14.800 -0.101 30.845 1.00 96.88 225 VAL A N 1
ATOM 1759 C CA . VAL A 1 225 ? -15.538 0.196 29.607 1.00 96.88 225 VAL A CA 1
ATOM 1760 C C . VAL A 1 225 ? -15.354 1.658 29.207 1.00 96.88 225 VAL A C 1
ATOM 1762 O O . VAL A 1 225 ? -15.079 1.923 28.039 1.00 96.88 225 VAL A O 1
ATOM 1765 N N . ALA A 1 226 ? -15.434 2.598 30.152 1.00 96.06 226 ALA A N 1
ATOM 1766 C CA . ALA A 1 226 ? -15.216 4.018 29.885 1.00 96.06 226 ALA A CA 1
ATOM 1767 C C . ALA A 1 226 ? -13.806 4.284 29.335 1.00 96.06 226 ALA A C 1
ATOM 1769 O O . ALA A 1 226 ? -13.663 4.900 28.279 1.00 96.06 226 ALA A O 1
ATOM 1770 N N . ALA A 1 227 ? -12.772 3.753 29.997 1.00 96.19 227 ALA A N 1
ATOM 1771 C CA . ALA A 1 227 ? -11.384 3.916 29.569 1.00 96.19 227 ALA A CA 1
ATOM 1772 C C . ALA A 1 227 ? -11.114 3.270 28.197 1.00 96.19 227 ALA A C 1
ATOM 1774 O O . ALA A 1 227 ? -10.502 3.891 27.329 1.00 96.19 227 ALA A O 1
ATOM 1775 N N . ALA A 1 228 ? -11.603 2.045 27.975 1.00 97.44 228 ALA A N 1
ATOM 1776 C CA . ALA A 1 228 ? -11.460 1.357 26.694 1.00 97.44 228 ALA A CA 1
ATOM 1777 C C . ALA A 1 228 ? -12.174 2.112 25.565 1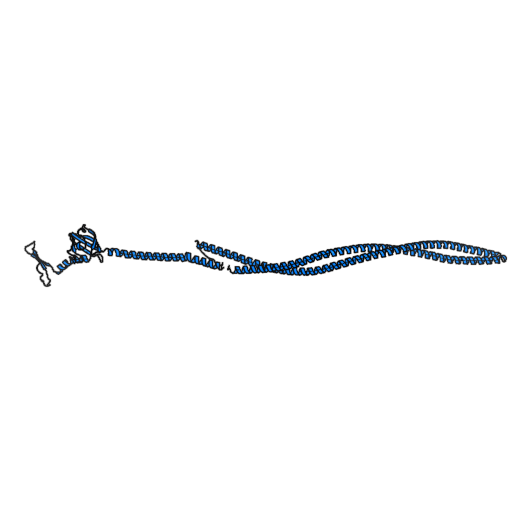.00 97.44 228 ALA A C 1
ATOM 1779 O O . ALA A 1 228 ? -11.620 2.259 24.479 1.00 97.44 228 ALA A O 1
ATOM 1780 N N . SER A 1 229 ? -13.368 2.641 25.830 1.00 98.06 229 SER A N 1
ATOM 1781 C CA . SER A 1 229 ? -14.136 3.397 24.839 1.00 98.06 229 SER A CA 1
ATOM 1782 C C . SER A 1 229 ? -13.459 4.727 24.489 1.00 98.06 229 SER A C 1
ATOM 1784 O O . SER A 1 229 ? -13.373 5.078 23.318 1.00 98.06 229 SER A O 1
ATOM 1786 N N . GLN A 1 230 ? -12.885 5.440 25.464 1.00 96.62 230 GLN A N 1
ATOM 1787 C CA . GLN A 1 230 ? -12.078 6.636 25.187 1.00 96.62 230 GLN A CA 1
ATOM 1788 C C . GLN A 1 230 ? -10.847 6.319 24.330 1.00 96.62 230 GLN A C 1
ATOM 1790 O O . GLN A 1 230 ? -10.539 7.063 23.401 1.00 96.62 230 GLN A O 1
ATOM 1795 N N . GLN A 1 231 ? -10.167 5.201 24.604 1.00 97.94 231 GLN A N 1
ATOM 1796 C CA . GLN A 1 231 ? -9.027 4.764 23.800 1.00 97.94 231 GLN A CA 1
ATOM 1797 C C . GLN A 1 231 ? -9.444 4.426 22.362 1.00 97.94 231 GLN A C 1
ATOM 1799 O O . GLN A 1 231 ? -8.780 4.858 21.425 1.00 97.94 231 GLN A O 1
ATOM 1804 N N . ILE A 1 232 ? -10.551 3.694 22.178 1.00 97.94 232 ILE A N 1
ATOM 1805 C CA . ILE A 1 232 ? -11.085 3.382 20.843 1.00 97.94 232 ILE A CA 1
ATOM 1806 C C . ILE A 1 232 ? -11.460 4.670 20.105 1.00 97.94 232 ILE A C 1
ATOM 1808 O O . ILE A 1 232 ? -11.153 4.783 18.921 1.00 97.94 232 ILE A O 1
ATOM 1812 N N . SER A 1 233 ? -12.065 5.644 20.791 1.00 97.88 233 SER A N 1
ATOM 1813 C CA . SER A 1 233 ? -12.410 6.942 20.204 1.00 97.88 233 SER A CA 1
ATOM 1814 C C . SER A 1 233 ? -11.173 7.664 19.666 1.00 97.88 233 SER A C 1
ATOM 1816 O O . SER A 1 233 ? -11.099 7.947 18.473 1.00 97.88 233 SER A O 1
ATOM 1818 N N . ALA A 1 234 ? -10.144 7.830 20.505 1.00 97.44 234 ALA A N 1
ATOM 1819 C CA . ALA A 1 234 ? -8.895 8.483 20.114 1.00 97.44 234 ALA A CA 1
ATOM 1820 C C . ALA A 1 234 ? -8.181 7.757 18.960 1.00 97.44 234 ALA A C 1
ATOM 1822 O O . ALA A 1 234 ? -7.734 8.392 18.007 1.00 97.44 234 ALA A O 1
ATOM 1823 N N . SER A 1 235 ? -8.105 6.422 19.008 1.00 98.00 235 SER A N 1
ATOM 1824 C CA . SER A 1 235 ? -7.520 5.639 17.913 1.00 98.00 235 SER A CA 1
ATOM 1825 C C . SER A 1 235 ? -8.332 5.744 16.622 1.00 98.00 235 SER A C 1
ATOM 1827 O O . SER A 1 235 ? -7.754 5.759 15.541 1.00 98.00 235 SER A O 1
ATOM 1829 N N . SER A 1 236 ? -9.659 5.834 16.707 1.00 97.75 236 SER A N 1
ATOM 1830 C CA . SER A 1 236 ? -10.510 5.975 15.522 1.00 97.75 236 SER A CA 1
ATOM 1831 C C . SER A 1 236 ? -10.371 7.367 14.895 1.00 97.75 236 SER A C 1
ATOM 1833 O O . SER A 1 236 ? -10.264 7.473 13.678 1.00 97.75 236 SER A O 1
ATOM 1835 N N . GLU A 1 237 ? -10.269 8.433 15.692 1.00 97.12 237 GLU A N 1
ATOM 1836 C CA . GLU A 1 237 ? -9.956 9.780 15.185 1.00 97.12 237 GLU A CA 1
ATOM 1837 C C . GLU A 1 237 ? -8.596 9.822 14.460 1.00 97.12 237 GLU A C 1
ATOM 1839 O O . GLU A 1 237 ? -8.473 10.412 13.384 1.00 97.12 237 GLU A O 1
ATOM 1844 N N . GLU A 1 238 ? -7.579 9.140 14.997 1.00 97.94 238 GLU A N 1
ATOM 1845 C CA . GLU A 1 238 ? -6.262 9.019 14.357 1.00 97.94 238 GLU A CA 1
ATOM 1846 C C . GLU A 1 238 ? -6.333 8.256 13.022 1.00 97.94 238 GLU A C 1
ATOM 1848 O O . GLU A 1 238 ? -5.730 8.679 12.027 1.00 97.94 238 GLU A O 1
ATOM 1853 N N . ILE A 1 239 ? -7.108 7.165 12.966 1.00 97.81 239 ILE A N 1
ATOM 1854 C CA . ILE A 1 239 ? -7.349 6.417 11.723 1.00 97.81 239 ILE A CA 1
ATOM 1855 C C . ILE A 1 239 ? -8.088 7.292 10.704 1.00 97.81 239 ILE A C 1
ATOM 1857 O O . ILE A 1 239 ? -7.730 7.269 9.524 1.00 97.81 239 ILE A O 1
ATOM 1861 N N . ALA A 1 240 ? -9.068 8.096 11.126 1.00 97.62 240 ALA A N 1
ATOM 1862 C CA . ALA A 1 240 ? -9.792 9.004 10.238 1.00 97.62 240 ALA A CA 1
ATOM 1863 C C . ALA A 1 240 ? -8.867 10.069 9.624 1.00 97.62 240 ALA A C 1
ATOM 1865 O O . ALA A 1 240 ? -8.867 10.278 8.405 1.00 97.62 240 ALA A O 1
ATOM 1866 N N . SER A 1 241 ? -8.011 10.680 10.449 1.00 96.69 241 SER A N 1
ATOM 1867 C CA . SER A 1 241 ? -6.998 11.637 9.989 1.00 96.69 241 SER A CA 1
ATOM 1868 C C . SER A 1 241 ? -6.022 10.989 9.004 1.00 96.69 241 SER A C 1
ATOM 1870 O O . SER A 1 241 ? -5.802 11.510 7.910 1.00 96.69 241 SER A O 1
ATOM 1872 N N . SER A 1 242 ? -5.491 9.813 9.347 1.00 97.62 242 SER A N 1
ATOM 1873 C CA . SER A 1 242 ? -4.548 9.074 8.496 1.00 97.62 242 SER A CA 1
ATOM 1874 C C . SER A 1 242 ? -5.181 8.655 7.165 1.00 97.62 242 SER A C 1
ATOM 1876 O O . SER A 1 242 ? -4.553 8.748 6.112 1.00 97.62 242 SER A O 1
ATOM 1878 N N . SER A 1 243 ? -6.450 8.243 7.191 1.00 97.19 243 SER A N 1
ATOM 1879 C CA . SER A 1 243 ? -7.207 7.884 5.987 1.00 97.19 243 SER A CA 1
ATOM 1880 C C . SER A 1 243 ? -7.415 9.104 5.079 1.00 97.19 243 SER A C 1
ATOM 1882 O O . SER A 1 243 ? -7.267 9.006 3.863 1.00 97.19 243 SER A O 1
ATOM 1884 N N . THR A 1 244 ? -7.658 10.283 5.657 1.00 94.12 244 THR A N 1
ATOM 1885 C CA . THR A 1 244 ? -7.755 11.547 4.906 1.00 94.12 244 THR A CA 1
ATOM 1886 C C . THR A 1 244 ? -6.420 11.930 4.257 1.00 94.12 244 THR A C 1
ATOM 1888 O O . THR A 1 244 ? -6.374 12.331 3.091 1.00 94.12 244 THR A O 1
ATOM 1891 N N . GLU A 1 245 ? -5.303 11.778 4.973 1.00 95.12 245 GLU A N 1
ATOM 1892 C CA . GLU A 1 245 ? -3.963 11.978 4.405 1.00 95.12 245 GLU A CA 1
ATOM 1893 C C . GLU A 1 245 ? -3.674 10.999 3.262 1.00 95.12 245 GLU A C 1
ATOM 1895 O O . GLU A 1 245 ? -3.140 11.397 2.222 1.00 95.12 245 GLU A O 1
ATOM 1900 N N . GLN A 1 246 ? -4.085 9.738 3.410 1.00 94.62 246 GLN A N 1
ATOM 1901 C CA . GLN A 1 246 ? -3.955 8.725 2.368 1.00 94.62 246 GLN A CA 1
ATOM 1902 C C . GLN A 1 246 ? -4.781 9.072 1.121 1.00 94.62 246 GLN A C 1
ATOM 1904 O O . GLN A 1 246 ? -4.268 8.952 0.004 1.00 94.62 246 GLN A O 1
ATOM 1909 N N . ALA A 1 247 ? -6.009 9.575 1.274 1.00 93.00 247 ALA A N 1
ATOM 1910 C CA . ALA A 1 247 ? -6.817 10.057 0.151 1.00 93.00 247 ALA A CA 1
ATOM 1911 C C . ALA A 1 247 ? -6.111 11.208 -0.596 1.00 93.00 247 ALA A C 1
ATOM 1913 O O . ALA A 1 247 ? -5.996 11.188 -1.825 1.00 93.00 247 ALA A O 1
ATOM 1914 N N . ASN A 1 248 ? -5.530 12.162 0.139 1.00 91.25 248 ASN A N 1
ATOM 1915 C CA . ASN A 1 248 ? -4.754 13.257 -0.449 1.00 91.25 248 ASN A CA 1
ATOM 1916 C C . ASN A 1 248 ? -3.509 12.759 -1.202 1.00 91.25 248 ASN A C 1
ATOM 1918 O O . ASN A 1 248 ? -3.241 13.202 -2.322 1.00 91.25 248 ASN A O 1
ATOM 1922 N N . ALA A 1 249 ? -2.757 11.820 -0.618 1.00 93.94 249 ALA A N 1
ATOM 1923 C CA . ALA A 1 249 ? -1.599 11.204 -1.265 1.00 93.94 249 ALA A CA 1
ATOM 1924 C C . ALA A 1 249 ? -1.996 10.466 -2.554 1.00 93.94 249 ALA A C 1
ATOM 1926 O O . ALA A 1 249 ? -1.305 10.562 -3.570 1.00 93.94 249 ALA A O 1
ATOM 1927 N N . THR A 1 250 ? -3.153 9.806 -2.543 1.00 94.50 250 THR A N 1
ATOM 1928 C CA . THR A 1 250 ? -3.727 9.126 -3.709 1.00 94.50 250 THR A CA 1
ATOM 1929 C C . THR A 1 250 ? -4.035 10.116 -4.838 1.00 94.50 250 THR A C 1
ATOM 1931 O O . THR A 1 250 ? -3.689 9.858 -5.990 1.00 94.50 250 THR A O 1
ATOM 1934 N N . GLY A 1 251 ? -4.562 11.303 -4.522 1.00 89.94 251 GLY A N 1
ATOM 1935 C CA . GLY A 1 251 ? -4.767 12.376 -5.505 1.00 89.94 251 GLY A CA 1
ATOM 1936 C C . GLY A 1 251 ? -3.471 12.961 -6.092 1.00 89.94 251 GLY A C 1
ATOM 1937 O O . GLY A 1 251 ? -3.462 13.482 -7.209 1.00 89.94 251 GLY A O 1
ATOM 1938 N N . VAL A 1 252 ? -2.346 12.884 -5.371 1.00 93.75 252 VAL A N 1
ATOM 1939 C CA . VAL A 1 252 ? -1.019 13.204 -5.933 1.00 93.75 252 VAL A CA 1
ATOM 1940 C C . VAL A 1 252 ? -0.558 12.092 -6.875 1.00 93.75 252 VAL A C 1
ATOM 1942 O O . VAL A 1 252 ? -0.070 12.390 -7.964 1.00 93.75 252 VAL A O 1
ATOM 1945 N N . MET A 1 253 ? -0.734 10.826 -6.482 1.00 94.62 253 MET A N 1
ATOM 1946 C CA . MET A 1 253 ? -0.374 9.681 -7.319 1.00 94.62 253 MET A CA 1
ATOM 1947 C C . MET A 1 253 ? -1.144 9.672 -8.640 1.00 94.62 253 MET A C 1
ATOM 1949 O O . MET A 1 253 ? -0.523 9.479 -9.679 1.00 94.62 253 MET A O 1
ATOM 1953 N N . ASP A 1 254 ? -2.450 9.949 -8.625 1.00 93.12 254 ASP A N 1
ATOM 1954 C CA . ASP A 1 254 ? -3.264 10.020 -9.846 1.00 93.12 254 ASP A CA 1
ATOM 1955 C C . ASP A 1 254 ? -2.658 10.981 -10.885 1.00 93.12 254 ASP A C 1
ATOM 1957 O O . ASP A 1 254 ? -2.437 10.610 -12.038 1.00 93.12 254 ASP A O 1
ATOM 1961 N N . ARG A 1 255 ? -2.255 12.184 -10.453 1.00 92.75 255 ARG A N 1
ATOM 1962 C CA . ARG A 1 255 ? -1.584 13.162 -11.326 1.00 92.75 255 ARG A CA 1
ATOM 1963 C C . ARG A 1 255 ? -0.242 12.659 -11.858 1.00 92.75 255 ARG A C 1
ATOM 1965 O O . ARG A 1 255 ? 0.032 12.813 -13.044 1.00 92.75 255 ARG A O 1
ATOM 1972 N N . LEU A 1 256 ? 0.577 12.035 -11.011 1.00 94.81 256 LEU A N 1
ATOM 1973 C CA . LEU A 1 256 ? 1.876 11.492 -11.426 1.00 94.81 256 LEU A CA 1
ATOM 1974 C C . LEU A 1 256 ? 1.728 10.378 -12.467 1.00 94.81 256 LEU A C 1
ATOM 1976 O O . LEU A 1 256 ? 2.502 10.323 -13.420 1.00 94.81 256 LEU A O 1
ATOM 1980 N N . PHE A 1 257 ? 0.733 9.504 -12.319 1.00 94.62 257 PHE A N 1
ATOM 1981 C CA . PHE A 1 257 ? 0.493 8.433 -13.285 1.00 94.62 257 PHE A CA 1
ATOM 1982 C C . PHE A 1 257 ? -0.157 8.941 -14.580 1.00 94.62 257 PHE A C 1
ATOM 1984 O O . PHE A 1 257 ? 0.156 8.420 -15.650 1.00 94.62 257 PHE A O 1
ATOM 1991 N N . GLN A 1 258 ? -0.962 10.007 -14.536 1.00 91.56 258 GLN A N 1
ATOM 1992 C CA . GLN A 1 258 ? -1.400 10.705 -15.752 1.00 91.56 258 GLN A CA 1
ATOM 1993 C C . GLN A 1 258 ? -0.213 11.305 -16.522 1.00 91.56 258 GLN A C 1
ATOM 1995 O O . GLN A 1 258 ? -0.105 11.124 -17.738 1.00 91.56 258 GLN A O 1
ATOM 2000 N N . GLU A 1 259 ? 0.708 11.975 -15.823 1.00 94.56 259 GLU A N 1
ATOM 2001 C CA . GLU A 1 259 ? 1.943 12.498 -16.421 1.00 94.56 259 GLU A CA 1
ATOM 2002 C C . GLU A 1 259 ? 2.822 11.371 -16.979 1.00 94.56 259 GLU A C 1
ATOM 2004 O O . GLU A 1 259 ? 3.336 11.492 -18.093 1.00 94.56 259 GLU A O 1
ATOM 2009 N N . LEU A 1 260 ? 2.940 10.250 -16.260 1.00 94.75 260 LEU A N 1
ATOM 2010 C CA . LEU A 1 260 ? 3.682 9.074 -16.713 1.00 94.75 260 LEU A CA 1
ATOM 2011 C C . LEU A 1 260 ? 3.079 8.479 -17.991 1.00 94.75 260 LEU A C 1
ATOM 2013 O O . LEU A 1 260 ? 3.815 8.212 -18.936 1.00 94.75 260 LEU A O 1
ATOM 2017 N N . SER A 1 261 ? 1.754 8.322 -18.052 1.00 93.69 261 SER A N 1
ATOM 2018 C CA . SER A 1 261 ? 1.046 7.829 -19.242 1.00 93.69 261 SER A CA 1
ATOM 2019 C C . SER A 1 261 ? 1.303 8.724 -20.459 1.00 93.69 261 SER A C 1
ATOM 2021 O O . SER A 1 261 ? 1.655 8.248 -21.541 1.00 93.69 261 SER A O 1
ATOM 2023 N N . SER A 1 262 ? 1.225 10.044 -20.265 1.00 94.12 262 SER A N 1
ATOM 2024 C CA . SER A 1 262 ? 1.563 11.025 -21.299 1.00 94.12 262 SER A CA 1
ATOM 2025 C C . SER A 1 262 ? 3.022 10.899 -21.754 1.00 94.12 262 SER A C 1
ATOM 2027 O O . SER A 1 262 ? 3.299 10.840 -22.954 1.00 94.12 262 SER A O 1
ATOM 2029 N N . ALA A 1 263 ? 3.962 10.776 -20.812 1.00 95.62 263 ALA A N 1
ATOM 2030 C CA . ALA A 1 263 ? 5.376 10.594 -21.119 1.00 95.62 263 ALA A CA 1
ATOM 2031 C C . ALA A 1 263 ? 5.636 9.300 -21.909 1.00 95.62 263 ALA A C 1
ATOM 2033 O O . ALA A 1 263 ? 6.417 9.324 -22.858 1.00 95.62 263 ALA A O 1
ATOM 2034 N N . MET A 1 264 ? 4.957 8.195 -21.580 1.00 95.50 264 MET A N 1
ATOM 2035 C CA . MET A 1 264 ? 5.079 6.933 -22.321 1.00 95.50 264 MET A CA 1
ATOM 2036 C C . MET A 1 264 ? 4.595 7.064 -23.767 1.00 95.50 264 MET A C 1
ATOM 2038 O O . MET A 1 264 ? 5.278 6.593 -24.675 1.00 95.50 264 MET A O 1
ATOM 2042 N N . ASN A 1 265 ? 3.489 7.774 -24.007 1.00 93.00 265 ASN A N 1
ATOM 2043 C CA . ASN A 1 265 ? 3.018 8.056 -25.369 1.00 93.00 265 ASN A CA 1
ATOM 2044 C C . ASN A 1 265 ? 4.033 8.885 -26.172 1.00 93.00 265 ASN A C 1
ATOM 2046 O O . ASN A 1 265 ? 4.257 8.629 -27.355 1.00 93.00 265 ASN A O 1
ATOM 2050 N N . VAL A 1 266 ? 4.688 9.859 -25.531 1.00 96.44 266 VAL A N 1
ATOM 2051 C CA . VAL A 1 266 ? 5.758 10.646 -26.166 1.00 96.44 266 VAL A CA 1
ATOM 2052 C C . VAL A 1 266 ? 6.969 9.769 -26.495 1.00 96.44 266 VAL A C 1
ATOM 2054 O O . VAL A 1 266 ? 7.533 9.899 -27.580 1.00 96.44 266 VAL A O 1
ATOM 2057 N N . VAL A 1 267 ? 7.369 8.859 -25.601 1.00 96.81 267 VAL A N 1
ATOM 2058 C CA . VAL A 1 267 ? 8.477 7.923 -25.862 1.00 96.81 267 VAL A CA 1
ATOM 2059 C C . VAL A 1 267 ? 8.139 6.977 -27.016 1.00 96.81 267 VAL A C 1
ATOM 2061 O O . VAL A 1 267 ? 8.975 6.813 -27.903 1.00 96.81 267 VAL A O 1
ATOM 2064 N N . ALA A 1 268 ? 6.921 6.427 -27.059 1.00 95.12 268 ALA A N 1
ATOM 2065 C CA . ALA A 1 268 ? 6.462 5.579 -28.160 1.00 95.12 268 ALA A CA 1
ATOM 2066 C C . ALA A 1 268 ? 6.506 6.325 -29.506 1.00 95.12 268 ALA A C 1
ATOM 2068 O O . ALA A 1 268 ? 7.113 5.843 -30.460 1.00 95.12 268 ALA A O 1
ATOM 2069 N N . SER A 1 269 ? 5.975 7.552 -29.562 1.00 94.94 269 SER A N 1
ATOM 2070 C CA . SER A 1 269 ? 6.014 8.374 -30.780 1.00 94.94 269 SER A CA 1
ATOM 2071 C C . SER A 1 269 ? 7.442 8.736 -31.210 1.00 94.94 269 SER A C 1
ATOM 2073 O O . SER A 1 269 ? 7.767 8.712 -32.399 1.00 94.94 269 SER A O 1
ATOM 2075 N N . ASN A 1 270 ? 8.328 9.048 -30.261 1.00 96.38 270 ASN A N 1
ATOM 2076 C CA . ASN A 1 270 ? 9.736 9.313 -30.563 1.00 96.38 270 ASN A CA 1
ATOM 2077 C C . ASN A 1 270 ? 10.449 8.063 -31.094 1.00 96.38 270 ASN A C 1
ATOM 2079 O O . ASN A 1 270 ? 11.310 8.175 -31.968 1.00 96.38 270 ASN A O 1
ATOM 2083 N N . ALA A 1 271 ? 10.096 6.881 -30.586 1.00 96.75 271 ALA A N 1
ATOM 2084 C CA . ALA A 1 271 ? 10.613 5.622 -31.094 1.00 96.75 271 ALA A CA 1
ATOM 2085 C C . ALA A 1 271 ? 10.131 5.367 -32.534 1.00 96.75 271 ALA A C 1
ATOM 2087 O O . ALA A 1 271 ? 10.949 5.069 -33.399 1.00 96.75 271 ALA A O 1
ATOM 2088 N N . GLU A 1 272 ? 8.854 5.585 -32.851 1.00 93.25 272 GLU A N 1
ATOM 2089 C CA . GLU A 1 272 ? 8.363 5.485 -34.236 1.00 93.25 272 GLU A CA 1
ATOM 2090 C C . GLU A 1 272 ? 9.127 6.412 -35.198 1.00 93.25 272 GLU A C 1
ATOM 2092 O O . GLU A 1 272 ? 9.606 5.970 -36.245 1.00 93.25 272 GLU A O 1
ATOM 2097 N N . GLN A 1 273 ? 9.331 7.677 -34.816 1.00 95.69 273 GLN A N 1
ATOM 2098 C CA . GLN A 1 273 ? 10.104 8.635 -35.618 1.00 95.69 273 GLN A CA 1
ATOM 2099 C C . GLN A 1 273 ? 11.570 8.205 -35.791 1.00 95.69 273 GLN A C 1
ATOM 2101 O O . GLN A 1 273 ? 12.150 8.352 -36.871 1.00 95.69 273 GLN A O 1
ATOM 2106 N N . ALA A 1 274 ? 12.188 7.655 -34.742 1.00 96.38 274 ALA A N 1
ATOM 2107 C CA . ALA A 1 274 ? 13.548 7.133 -34.814 1.00 96.38 274 ALA A CA 1
ATOM 2108 C C . ALA A 1 274 ? 13.646 5.900 -35.732 1.00 96.38 274 ALA A C 1
ATOM 2110 O O . ALA A 1 274 ? 14.640 5.762 -36.449 1.00 96.38 274 ALA A O 1
ATOM 2111 N N . ALA A 1 275 ? 12.620 5.043 -35.765 1.00 93.81 275 ALA A N 1
ATOM 2112 C CA . ALA A 1 275 ? 12.557 3.899 -36.672 1.00 93.81 275 ALA A CA 1
ATOM 2113 C C . ALA A 1 275 ? 12.450 4.351 -38.138 1.00 93.81 275 ALA A C 1
ATOM 2115 O O . ALA A 1 275 ? 13.191 3.854 -38.988 1.00 93.81 275 ALA A O 1
ATOM 2116 N N . GLU A 1 276 ? 11.613 5.353 -38.430 1.00 94.12 276 GLU A N 1
ATOM 2117 C CA . GLU A 1 276 ? 11.511 5.946 -39.771 1.00 94.12 276 GLU A CA 1
ATOM 2118 C C . GLU A 1 276 ? 12.849 6.568 -40.219 1.00 94.12 276 GLU A C 1
ATOM 2120 O O . GLU A 1 276 ? 13.311 6.371 -41.352 1.00 94.12 276 GLU A O 1
ATOM 2125 N N . LEU A 1 277 ? 13.526 7.287 -39.315 1.00 96.06 277 LEU A N 1
ATOM 2126 C CA . LEU A 1 277 ? 14.839 7.871 -39.587 1.00 96.06 277 LEU A CA 1
ATOM 2127 C C . LEU A 1 277 ? 15.909 6.798 -39.833 1.00 96.06 277 LEU A C 1
ATOM 2129 O O . LEU A 1 277 ? 16.763 6.971 -40.712 1.00 96.06 277 LEU A O 1
ATOM 2133 N N . ALA A 1 278 ? 15.865 5.691 -39.091 1.00 95.94 278 ALA A N 1
ATOM 2134 C CA . ALA A 1 278 ? 16.749 4.554 -39.304 1.00 95.94 278 ALA A CA 1
ATOM 2135 C C . ALA A 1 278 ? 16.518 3.934 -40.690 1.00 95.94 278 ALA A C 1
ATOM 2137 O O . ALA A 1 278 ? 17.475 3.759 -41.443 1.00 95.94 278 ALA A O 1
ATOM 2138 N N . GLU A 1 279 ? 15.264 3.717 -41.098 1.00 92.75 279 GLU A N 1
ATOM 2139 C CA . GLU A 1 279 ? 14.932 3.189 -42.427 1.00 92.75 279 GLU A CA 1
ATOM 2140 C C . GLU A 1 279 ? 15.445 4.105 -43.553 1.00 92.75 279 GLU A C 1
ATOM 2142 O O . GLU A 1 279 ? 16.052 3.654 -44.532 1.00 92.75 279 GLU A O 1
ATOM 2147 N N . LYS A 1 280 ? 15.283 5.425 -43.396 1.00 95.94 280 LYS A N 1
ATOM 2148 C CA . LYS A 1 280 ? 15.855 6.412 -44.323 1.00 95.94 280 LYS A CA 1
ATOM 2149 C C . LYS A 1 280 ? 17.382 6.330 -44.373 1.00 95.94 280 LYS A C 1
ATOM 2151 O O . LYS A 1 280 ? 17.957 6.424 -45.457 1.00 95.94 280 LYS A O 1
ATOM 2156 N N . SER A 1 281 ? 18.030 6.146 -43.228 1.00 96.06 281 SER A N 1
ATOM 2157 C CA . SER A 1 281 ? 19.489 6.053 -43.130 1.00 96.06 281 SER A CA 1
ATOM 2158 C C . SER A 1 281 ? 20.026 4.774 -43.782 1.00 96.06 281 SER A C 1
ATOM 2160 O O . SER A 1 281 ? 21.038 4.841 -44.476 1.00 96.06 281 SER A O 1
ATOM 2162 N N . VAL A 1 282 ? 19.313 3.645 -43.665 1.00 96.06 282 VAL A N 1
ATOM 2163 C CA . VAL A 1 282 ? 19.623 2.402 -44.399 1.00 96.06 282 VAL A CA 1
ATOM 2164 C C . VAL A 1 282 ? 19.589 2.636 -45.906 1.00 96.06 282 VAL A C 1
ATOM 2166 O O . VAL A 1 282 ? 20.522 2.234 -46.601 1.00 96.06 282 VAL A O 1
ATOM 2169 N N . ARG A 1 283 ? 18.560 3.323 -46.423 1.00 95.19 283 ARG A N 1
ATOM 2170 C CA . ARG A 1 283 ? 18.474 3.646 -47.859 1.00 95.19 283 ARG A CA 1
ATOM 2171 C C . ARG A 1 283 ? 19.659 4.493 -48.323 1.00 95.19 283 ARG A C 1
ATOM 2173 O O . ARG A 1 283 ? 20.306 4.143 -49.305 1.00 95.19 283 ARG A O 1
ATOM 2180 N N . VAL A 1 284 ? 19.978 5.563 -47.591 1.00 96.44 284 VAL A N 1
ATOM 2181 C CA . VAL A 1 284 ? 21.093 6.466 -47.931 1.00 96.44 284 VAL A CA 1
ATOM 2182 C C . VAL A 1 284 ? 22.441 5.741 -47.885 1.00 96.44 284 VAL A C 1
ATOM 2184 O O . VAL A 1 284 ? 23.244 5.893 -48.802 1.00 96.44 284 VAL A O 1
ATOM 2187 N N . ALA A 1 285 ? 22.692 4.932 -46.853 1.00 95.75 285 ALA A N 1
ATOM 2188 C CA . ALA A 1 285 ? 23.927 4.158 -46.739 1.00 95.75 285 ALA A CA 1
ATOM 2189 C C . ALA A 1 285 ? 24.033 3.082 -47.834 1.00 95.75 285 ALA A C 1
ATOM 2191 O O . ALA A 1 285 ? 25.096 2.917 -48.430 1.00 95.75 285 ALA A O 1
ATOM 2192 N N . GLY A 1 286 ? 22.927 2.402 -48.153 1.00 94.12 286 GLY A N 1
ATOM 2193 C CA . GLY A 1 286 ? 22.866 1.425 -49.240 1.00 94.12 286 GLY A CA 1
ATOM 2194 C C . GLY A 1 286 ? 23.137 2.043 -50.614 1.00 94.12 286 GLY A C 1
ATOM 2195 O O . GLY A 1 286 ? 23.878 1.470 -51.412 1.00 94.12 286 GLY A O 1
ATOM 2196 N N . ASP A 1 287 ? 22.596 3.231 -50.891 1.00 95.00 287 ASP A N 1
ATOM 2197 C CA . ASP A 1 287 ? 22.889 3.959 -52.129 1.00 95.00 287 ASP A CA 1
ATOM 2198 C C . ASP A 1 287 ? 24.336 4.477 -52.166 1.00 95.00 287 ASP A C 1
ATOM 2200 O O . ASP A 1 287 ? 24.985 4.402 -53.211 1.00 95.00 287 ASP A O 1
ATOM 2204 N N . GLY A 1 288 ? 24.886 4.908 -51.025 1.00 95.81 288 GLY A N 1
ATOM 2205 C CA . GLY A 1 288 ? 26.310 5.230 -50.879 1.00 95.81 288 GLY A CA 1
ATOM 2206 C C . GLY A 1 288 ? 27.218 4.047 -51.233 1.00 95.81 288 GLY A C 1
ATOM 2207 O O . GLY A 1 288 ? 28.148 4.203 -52.025 1.00 95.81 288 GLY A O 1
ATOM 2208 N N . GLY A 1 289 ? 26.890 2.849 -50.738 1.00 94.94 289 GLY A N 1
ATOM 2209 C CA . GLY A 1 289 ? 27.583 1.607 -51.089 1.00 94.94 289 GLY A CA 1
ATOM 2210 C C . GLY A 1 289 ? 27.570 1.321 -52.596 1.00 94.94 289 GLY A C 1
ATOM 2211 O O . GLY A 1 289 ? 28.620 1.050 -53.176 1.00 94.94 289 GLY A O 1
ATOM 2212 N N . LYS A 1 290 ? 26.419 1.481 -53.269 1.00 94.44 290 LYS A N 1
ATOM 2213 C CA . LYS A 1 290 ? 26.313 1.307 -54.735 1.00 94.44 290 LYS A CA 1
ATOM 2214 C C . LYS A 1 290 ? 27.194 2.288 -55.515 1.00 94.44 290 LYS A C 1
ATOM 2216 O O . LYS A 1 290 ? 27.799 1.903 -56.512 1.00 94.44 290 LYS A O 1
ATOM 2221 N N . ILE A 1 291 ? 27.274 3.548 -55.080 1.00 96.06 291 ILE A N 1
ATOM 2222 C CA . ILE A 1 291 ? 28.116 4.571 -55.727 1.00 96.06 291 ILE A CA 1
ATOM 2223 C C . ILE A 1 291 ? 29.601 4.210 -55.601 1.00 96.06 291 ILE A C 1
ATOM 2225 O O . ILE A 1 291 ? 30.360 4.337 -56.567 1.00 96.06 291 ILE A O 1
ATOM 2229 N N . VAL A 1 292 ? 30.023 3.737 -54.427 1.00 96.00 292 VAL A N 1
ATOM 2230 C CA . VAL A 1 292 ? 31.400 3.274 -54.210 1.00 96.00 292 VAL A CA 1
ATOM 2231 C C . VAL A 1 292 ? 31.697 2.047 -55.071 1.00 96.00 292 VAL A C 1
ATOM 2233 O O . VAL A 1 292 ? 32.738 2.009 -55.725 1.00 96.00 292 VAL A O 1
ATOM 2236 N N . HIS A 1 293 ? 30.764 1.099 -55.156 1.00 94.06 293 HIS A N 1
ATOM 2237 C CA . HIS A 1 293 ? 30.896 -0.082 -56.007 1.00 94.06 293 HIS A CA 1
ATOM 2238 C C . HIS A 1 293 ? 31.101 0.287 -57.486 1.00 94.06 293 HIS A C 1
ATOM 2240 O O . HIS A 1 293 ? 32.077 -0.131 -58.109 1.00 94.06 293 HIS A O 1
ATOM 2246 N N . ALA A 1 294 ? 30.253 1.168 -58.027 1.00 94.62 294 ALA A N 1
ATOM 2247 C CA . ALA A 1 294 ? 30.397 1.687 -59.390 1.00 94.62 294 ALA A CA 1
ATOM 2248 C C . ALA A 1 294 ? 31.730 2.439 -59.608 1.00 94.62 294 ALA A C 1
ATOM 2250 O O . ALA A 1 294 ? 32.307 2.416 -60.701 1.00 94.62 294 ALA A O 1
ATOM 2251 N N . SER A 1 295 ? 32.253 3.093 -58.565 1.00 94.19 295 SER A N 1
ATOM 2252 C CA . SER A 1 295 ? 33.564 3.753 -58.616 1.00 94.19 295 SER A CA 1
ATOM 2253 C C . SER A 1 295 ? 34.706 2.737 -58.711 1.00 94.19 295 SER A C 1
ATOM 2255 O O . SER A 1 295 ? 35.639 2.950 -59.484 1.00 94.19 295 SER A O 1
ATOM 2257 N N . ILE A 1 296 ? 34.617 1.610 -57.995 1.00 94.19 296 ILE A N 1
ATOM 2258 C CA . ILE A 1 296 ? 35.581 0.502 -58.093 1.00 94.19 296 ILE A CA 1
ATOM 2259 C C . ILE A 1 296 ? 35.582 -0.083 -59.511 1.00 94.19 296 ILE A C 1
ATOM 2261 O O . ILE A 1 296 ? 36.656 -0.258 -60.088 1.00 94.19 296 ILE A O 1
ATOM 2265 N N . GLU A 1 297 ? 34.408 -0.331 -60.103 1.00 94.44 297 GLU A N 1
ATOM 2266 C CA . GLU A 1 297 ? 34.294 -0.813 -61.490 1.00 94.44 297 GLU A CA 1
ATOM 2267 C C . GLU A 1 297 ? 34.929 0.164 -62.495 1.00 94.44 297 GLU A C 1
ATOM 2269 O O . GLU A 1 297 ? 35.672 -0.241 -63.395 1.00 94.44 297 GLU A O 1
ATOM 2274 N N . SER A 1 298 ? 34.690 1.466 -62.309 1.00 94.06 298 SER A N 1
ATOM 2275 C CA . SER A 1 298 ? 35.274 2.519 -63.147 1.00 94.06 298 SER A CA 1
ATOM 2276 C C . SER A 1 298 ? 36.802 2.570 -63.021 1.00 94.06 298 SER A C 1
ATOM 2278 O O . SER A 1 298 ? 37.509 2.690 -64.022 1.00 94.06 298 SER A O 1
ATOM 2280 N N . MET A 1 299 ? 37.337 2.435 -61.804 1.00 93.00 299 MET A N 1
ATOM 2281 C CA . MET A 1 299 ? 38.784 2.379 -61.567 1.00 93.00 299 M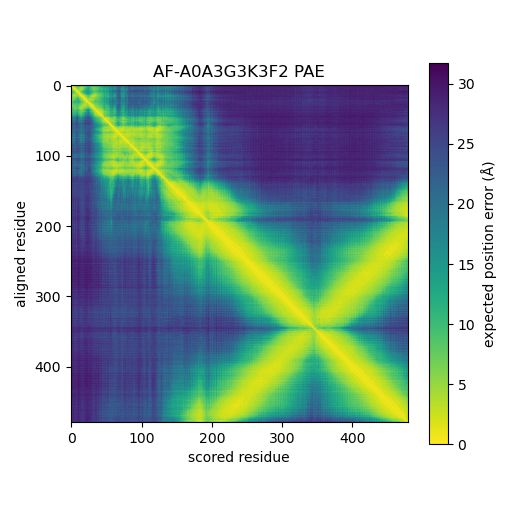ET A CA 1
ATOM 2282 C C . MET A 1 299 ? 39.425 1.132 -62.184 1.00 93.00 299 MET A C 1
ATOM 2284 O O . MET A 1 299 ? 40.515 1.220 -62.746 1.00 93.00 299 MET A O 1
ATOM 2288 N N . ASP A 1 300 ? 38.748 -0.014 -62.139 1.00 91.06 300 ASP A N 1
ATOM 2289 C CA . ASP A 1 300 ? 39.204 -1.247 -62.784 1.00 91.06 300 ASP A CA 1
ATOM 2290 C C . ASP A 1 300 ? 39.262 -1.099 -64.318 1.00 91.06 300 ASP A C 1
ATOM 2292 O O . ASP A 1 300 ? 40.219 -1.530 -64.968 1.00 91.06 300 ASP A O 1
ATOM 2296 N N . GLN A 1 301 ? 38.296 -0.387 -64.912 1.00 92.56 301 GLN A N 1
ATOM 2297 C CA . GLN A 1 301 ? 38.350 -0.011 -66.326 1.00 92.56 301 GLN A CA 1
ATOM 2298 C C . GLN A 1 301 ? 39.544 0.901 -66.644 1.00 92.56 301 GLN A C 1
ATOM 2300 O O . GLN A 1 301 ? 40.231 0.670 -67.642 1.00 92.56 301 GLN A O 1
ATOM 2305 N N . VAL A 1 302 ? 39.825 1.904 -65.805 1.00 92.38 302 VAL A N 1
ATOM 2306 C CA . VAL A 1 302 ? 41.007 2.769 -65.969 1.00 92.38 302 VAL A CA 1
ATOM 2307 C C . VAL A 1 302 ? 42.295 1.952 -65.870 1.00 92.38 302 VAL A C 1
ATOM 2309 O O . VAL A 1 302 ? 43.185 2.126 -66.699 1.00 92.38 302 VAL A O 1
ATOM 2312 N N . ASN A 1 303 ? 42.385 1.021 -64.919 1.00 90.44 303 ASN A N 1
ATOM 2313 C CA . ASN A 1 303 ? 43.553 0.160 -64.744 1.00 90.44 303 ASN A CA 1
ATOM 2314 C C . ASN A 1 303 ? 43.819 -0.701 -65.994 1.00 90.44 303 ASN A C 1
ATOM 2316 O O . ASN A 1 303 ? 44.942 -0.737 -66.500 1.00 90.44 303 ASN A O 1
ATOM 2320 N N . ARG A 1 304 ? 42.768 -1.298 -66.583 1.00 90.44 304 ARG A N 1
ATOM 2321 C CA . ARG A 1 304 ? 42.868 -2.003 -67.876 1.00 90.44 304 ARG A CA 1
ATOM 2322 C C . ARG A 1 304 ? 43.388 -1.100 -68.997 1.00 90.44 304 ARG A C 1
ATOM 2324 O O . ARG A 1 304 ? 44.243 -1.525 -69.771 1.00 90.44 304 ARG A O 1
ATOM 2331 N N . GLN A 1 305 ? 42.900 0.137 -69.081 1.00 91.75 305 GLN A N 1
ATOM 2332 C CA . GLN A 1 305 ? 43.338 1.081 -70.111 1.00 91.75 305 GLN A CA 1
ATOM 2333 C C . GLN A 1 305 ? 44.801 1.507 -69.920 1.00 91.75 305 GLN A C 1
ATOM 2335 O O . GLN A 1 305 ? 45.534 1.634 -70.899 1.00 91.75 305 GLN A O 1
ATOM 2340 N N . MET A 1 306 ? 45.246 1.681 -68.673 1.00 91.25 306 MET A N 1
ATOM 2341 C CA . MET A 1 306 ? 46.648 1.968 -68.355 1.00 91.25 306 MET A CA 1
ATOM 2342 C C . MET A 1 306 ? 47.564 0.790 -68.698 1.00 91.25 306 MET A C 1
ATOM 2344 O O . MET A 1 306 ? 48.656 1.006 -69.215 1.00 91.25 306 MET A O 1
ATOM 2348 N N . ALA A 1 307 ? 47.115 -0.451 -68.487 1.00 88.81 307 ALA A N 1
ATOM 2349 C CA . ALA A 1 307 ? 47.867 -1.640 -68.887 1.00 88.81 307 ALA A CA 1
ATOM 2350 C C . ALA A 1 307 ? 48.065 -1.717 -70.413 1.00 88.81 307 ALA A C 1
ATOM 2352 O O . ALA A 1 307 ? 49.165 -2.020 -70.877 1.00 88.81 307 ALA A O 1
ATOM 2353 N N . LEU A 1 308 ? 47.031 -1.381 -71.196 1.00 92.06 308 LEU A N 1
ATOM 2354 C CA . LEU A 1 308 ? 47.141 -1.268 -72.656 1.00 92.06 308 LEU A CA 1
ATOM 2355 C C . LEU A 1 308 ? 48.105 -0.146 -73.062 1.00 92.06 308 LEU A C 1
ATOM 2357 O O . LEU A 1 308 ? 48.974 -0.360 -73.902 1.00 92.06 308 LEU A O 1
ATOM 2361 N N . LEU A 1 309 ? 48.014 1.024 -72.421 1.00 91.25 309 LEU A N 1
ATOM 2362 C CA . LEU A 1 309 ? 48.911 2.148 -72.696 1.00 91.25 309 LEU A CA 1
ATOM 2363 C C . LEU A 1 309 ? 50.376 1.813 -72.382 1.00 91.25 309 LEU A C 1
ATOM 2365 O O . LEU A 1 309 ? 51.268 2.190 -73.144 1.00 91.25 309 LEU A O 1
ATOM 2369 N N . ALA A 1 310 ? 50.630 1.086 -71.290 1.00 89.81 310 ALA A N 1
ATOM 2370 C CA . ALA A 1 310 ? 51.961 0.602 -70.935 1.00 89.81 310 ALA A CA 1
ATOM 2371 C C . ALA A 1 310 ? 52.503 -0.357 -72.006 1.00 89.81 310 ALA A C 1
ATOM 2373 O O . ALA A 1 310 ? 53.648 -0.216 -72.436 1.00 89.81 310 ALA A O 1
ATOM 2374 N N . GLN A 1 311 ? 51.665 -1.286 -72.483 1.00 91.56 311 GLN A N 1
ATOM 2375 C CA . GLN A 1 311 ? 52.021 -2.218 -73.551 1.00 91.56 311 GLN A CA 1
ATOM 2376 C C . GLN A 1 311 ? 52.338 -1.491 -74.867 1.00 91.56 311 GLN A C 1
ATOM 2378 O O . GLN A 1 311 ? 53.358 -1.776 -75.496 1.00 91.56 311 GLN A O 1
ATOM 2383 N N . ASP A 1 312 ? 51.487 -0.555 -75.285 1.00 92.00 312 ASP A N 1
ATOM 2384 C CA . ASP A 1 312 ? 51.669 0.188 -76.534 1.00 92.00 312 ASP A CA 1
ATOM 2385 C C . ASP A 1 312 ? 52.891 1.113 -76.467 1.00 92.00 312 ASP A C 1
ATOM 2387 O O . ASP A 1 312 ? 53.669 1.177 -77.417 1.00 92.00 312 ASP A O 1
ATOM 2391 N N . SER A 1 313 ? 53.131 1.753 -75.319 1.00 91.88 313 SER A N 1
ATOM 2392 C CA . SER A 1 313 ? 54.341 2.556 -75.091 1.00 91.88 313 SER A CA 1
ATOM 2393 C C . SER A 1 313 ? 55.612 1.700 -75.119 1.00 91.88 313 SER A C 1
ATOM 2395 O O . SER A 1 313 ? 56.647 2.166 -75.589 1.00 91.88 313 SER A O 1
ATOM 2397 N N . GLY A 1 314 ? 55.549 0.452 -74.640 1.00 90.06 314 GLY A N 1
ATOM 2398 C CA . GLY A 1 314 ? 56.636 -0.525 -74.760 1.00 90.06 314 GLY A CA 1
ATOM 2399 C C . GLY A 1 314 ? 56.965 -0.847 -76.218 1.00 90.06 314 GLY A C 1
ATOM 2400 O O . GLY A 1 314 ? 58.107 -0.682 -76.638 1.00 90.06 314 GLY A O 1
ATOM 2401 N N . LYS A 1 315 ? 55.946 -1.189 -77.019 1.00 91.69 315 LYS A N 1
ATOM 2402 C CA . LYS A 1 315 ? 56.105 -1.458 -78.461 1.00 91.69 315 LYS A CA 1
ATOM 2403 C C . LYS A 1 315 ? 56.654 -0.256 -79.230 1.00 91.69 315 LYS A C 1
ATOM 2405 O O . LYS A 1 315 ? 57.476 -0.426 -80.123 1.00 91.69 315 LYS A O 1
ATOM 2410 N N . ILE A 1 316 ? 56.204 0.961 -78.909 1.00 92.25 316 ILE A N 1
ATOM 2411 C CA . ILE A 1 316 ? 56.751 2.175 -79.534 1.00 92.25 316 ILE A CA 1
ATOM 2412 C C . ILE A 1 316 ? 58.228 2.342 -79.163 1.00 92.25 316 ILE A C 1
ATOM 2414 O O . ILE A 1 316 ? 59.022 2.690 -80.031 1.00 92.25 316 ILE A O 1
ATOM 2418 N N . GLY A 1 317 ? 58.605 2.057 -77.912 1.00 92.25 317 GLY A N 1
ATOM 2419 C CA . GLY A 1 317 ? 60.003 2.044 -77.479 1.00 92.25 317 GLY A CA 1
ATOM 2420 C C . GLY A 1 317 ? 60.875 1.118 -78.334 1.00 92.25 317 GLY A C 1
ATOM 2421 O O . GLY A 1 317 ? 61.880 1.574 -78.869 1.00 92.25 317 GLY A O 1
ATOM 2422 N N . GLU A 1 318 ? 60.437 -0.129 -78.545 1.00 92.56 318 GLU A N 1
ATOM 2423 C CA . GLU A 1 318 ? 61.126 -1.109 -79.407 1.00 92.56 318 GLU A CA 1
ATOM 2424 C C . GLU A 1 318 ? 61.272 -0.607 -80.856 1.00 92.56 318 GLU A C 1
ATOM 2426 O O . GLU A 1 318 ? 62.326 -0.745 -81.473 1.00 92.56 318 GLU A O 1
ATOM 2431 N N . ILE A 1 319 ? 60.230 0.024 -81.412 1.00 92.62 319 ILE A N 1
ATOM 2432 C CA . ILE A 1 319 ? 60.277 0.586 -82.773 1.00 92.62 319 ILE A CA 1
ATOM 2433 C C . ILE A 1 319 ? 61.292 1.732 -82.861 1.00 92.62 319 ILE A C 1
ATOM 2435 O O . ILE A 1 319 ? 62.023 1.827 -83.846 1.00 92.62 319 ILE A O 1
ATOM 2439 N N . ILE A 1 320 ? 61.337 2.613 -81.860 1.00 92.62 320 ILE A N 1
ATOM 2440 C CA . ILE A 1 320 ? 62.260 3.755 -81.849 1.00 92.62 320 ILE A CA 1
ATOM 2441 C C . ILE A 1 320 ? 63.713 3.294 -81.716 1.00 92.62 320 ILE A C 1
ATOM 2443 O O . ILE A 1 320 ? 64.572 3.876 -82.374 1.00 92.62 320 ILE A O 1
ATOM 2447 N N . GLU A 1 321 ? 63.981 2.236 -80.948 1.00 92.06 321 GLU A N 1
ATOM 2448 C CA . GLU A 1 321 ? 65.307 1.610 -80.858 1.00 92.06 321 GLU A CA 1
ATOM 2449 C C . GLU A 1 321 ? 65.777 1.104 -82.231 1.00 92.06 321 GLU A C 1
ATOM 2451 O O . GLU A 1 321 ? 66.858 1.473 -82.683 1.00 92.06 321 GLU A O 1
ATOM 2456 N N . VAL A 1 322 ? 64.919 0.389 -82.968 1.00 93.94 322 VAL A N 1
ATOM 2457 C CA . VAL A 1 322 ? 65.225 -0.055 -84.342 1.00 93.94 322 VAL A CA 1
ATOM 2458 C C . VAL A 1 322 ? 65.465 1.130 -85.290 1.00 93.94 322 VAL A C 1
ATOM 2460 O O . VAL A 1 322 ? 66.330 1.060 -86.162 1.00 93.94 322 VAL A O 1
ATOM 2463 N N . ILE A 1 323 ? 64.723 2.235 -85.155 1.00 92.00 323 ILE A N 1
ATOM 2464 C CA . ILE A 1 323 ? 64.937 3.430 -85.991 1.00 92.00 323 ILE A CA 1
ATOM 2465 C C . ILE A 1 323 ? 66.272 4.107 -85.651 1.00 92.00 323 ILE A C 1
ATOM 2467 O O . ILE A 1 323 ? 66.952 4.561 -86.571 1.00 92.00 323 ILE A O 1
ATOM 2471 N N . ASP A 1 324 ? 66.658 4.165 -84.374 1.00 92.38 324 ASP A N 1
ATOM 2472 C CA . ASP A 1 324 ? 67.958 4.702 -83.953 1.00 92.38 324 ASP A CA 1
ATOM 2473 C C . ASP A 1 324 ? 69.105 3.839 -84.501 1.00 92.38 324 ASP A C 1
ATOM 2475 O O . ASP A 1 324 ? 70.039 4.370 -85.097 1.00 92.38 324 ASP A O 1
ATOM 2479 N N . GLU A 1 325 ? 68.971 2.508 -84.444 1.00 92.31 325 GLU A N 1
ATOM 2480 C CA . GLU A 1 325 ? 69.913 1.574 -85.076 1.00 92.31 325 GLU A CA 1
ATOM 2481 C C . GLU A 1 325 ? 70.020 1.791 -86.595 1.00 92.31 325 GLU A C 1
ATOM 2483 O O . GLU A 1 325 ? 71.124 1.815 -87.146 1.00 92.31 325 GLU A O 1
ATOM 2488 N N . ILE A 1 326 ? 68.893 1.982 -87.294 1.00 91.81 326 ILE A N 1
ATOM 2489 C CA . ILE A 1 326 ? 68.882 2.287 -88.734 1.00 91.81 326 ILE A CA 1
ATOM 2490 C C . ILE A 1 326 ? 69.550 3.640 -89.004 1.00 91.81 326 ILE A C 1
ATOM 2492 O O . ILE A 1 326 ? 70.298 3.763 -89.978 1.00 91.81 326 ILE A O 1
ATOM 2496 N N . ALA A 1 327 ? 69.301 4.658 -88.176 1.00 92.38 327 ALA A N 1
ATOM 2497 C CA . ALA A 1 327 ? 69.923 5.971 -88.306 1.00 92.38 327 ALA A CA 1
ATOM 2498 C C . ALA A 1 327 ? 71.446 5.878 -88.120 1.00 92.38 327 ALA A C 1
ATOM 2500 O O . ALA A 1 327 ? 72.188 6.393 -88.957 1.00 92.38 327 ALA A O 1
ATOM 2501 N N . ASP A 1 328 ? 71.924 5.140 -87.118 1.00 90.25 328 ASP A N 1
ATOM 2502 C CA . ASP A 1 328 ? 73.351 4.898 -86.883 1.00 90.25 328 ASP A CA 1
ATOM 2503 C C . ASP A 1 328 ? 74.005 4.096 -88.019 1.00 90.25 328 ASP A C 1
ATOM 2505 O O . ASP A 1 328 ? 75.077 4.465 -88.514 1.00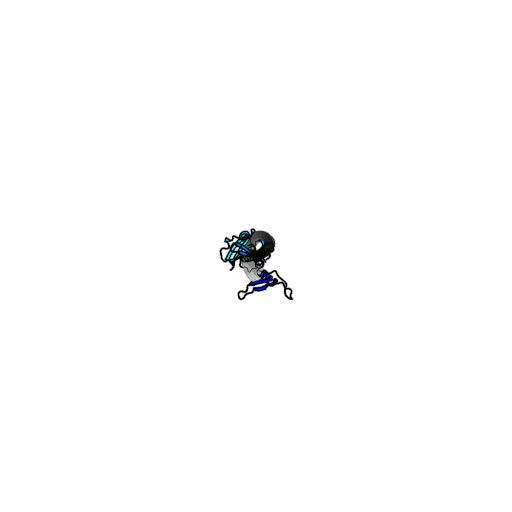 90.25 328 ASP A O 1
ATOM 2509 N N . GLN A 1 329 ? 73.345 3.044 -88.515 1.00 91.75 329 GLN A N 1
ATOM 2510 C CA . GLN A 1 329 ? 73.806 2.300 -89.693 1.00 91.75 329 GLN A CA 1
ATOM 2511 C C . GLN A 1 329 ? 73.868 3.193 -90.937 1.00 91.75 329 GLN A C 1
ATOM 2513 O O . GLN A 1 329 ? 74.838 3.134 -91.697 1.00 91.75 329 GLN A O 1
ATOM 2518 N N . THR A 1 330 ? 72.865 4.051 -91.136 1.00 92.88 330 THR A N 1
ATOM 2519 C CA . THR A 1 330 ? 72.812 5.006 -92.252 1.00 92.88 330 THR A CA 1
ATOM 2520 C C . THR A 1 330 ? 73.923 6.047 -92.132 1.00 92.88 330 THR A C 1
ATOM 2522 O O . THR A 1 330 ? 74.557 6.375 -93.133 1.00 92.88 330 THR A O 1
ATOM 2525 N N . ASN A 1 331 ? 74.222 6.517 -90.919 1.00 90.81 331 ASN A N 1
ATOM 2526 C CA . ASN A 1 331 ? 75.324 7.435 -90.636 1.00 90.81 331 ASN A CA 1
ATOM 2527 C C . ASN A 1 331 ? 76.688 6.800 -90.973 1.00 90.81 331 ASN A C 1
ATOM 2529 O O . ASN A 1 331 ? 77.515 7.421 -91.642 1.00 90.81 331 ASN A O 1
ATOM 2533 N N . LEU A 1 332 ? 76.901 5.534 -90.591 1.00 90.62 332 LEU A N 1
ATOM 2534 C CA . LEU A 1 332 ? 78.110 4.770 -90.928 1.00 90.62 332 LEU A CA 1
ATOM 2535 C C . LEU A 1 332 ? 78.241 4.502 -92.436 1.00 90.62 332 LEU A C 1
ATOM 2537 O O . LEU A 1 332 ? 79.328 4.649 -93.000 1.00 90.62 332 LEU A O 1
ATOM 2541 N N . LEU A 1 333 ? 77.145 4.140 -93.109 1.00 89.88 333 LEU A N 1
ATOM 2542 C CA . LEU A 1 333 ? 77.102 3.959 -94.565 1.00 89.88 333 LEU A CA 1
ATOM 2543 C C . LEU A 1 333 ? 77.412 5.268 -95.302 1.00 89.88 333 LEU A C 1
ATOM 2545 O O . LEU A 1 333 ? 78.207 5.269 -96.244 1.00 89.88 333 LEU A O 1
ATOM 2549 N N . ALA A 1 334 ? 76.830 6.379 -94.851 1.00 90.81 334 ALA A N 1
ATOM 2550 C CA . ALA A 1 334 ? 77.062 7.707 -95.403 1.00 90.81 334 ALA A CA 1
ATOM 2551 C C . ALA A 1 334 ? 78.509 8.173 -95.195 1.00 90.81 334 ALA A C 1
ATOM 2553 O O . ALA A 1 334 ? 79.114 8.717 -96.116 1.00 90.81 334 ALA A O 1
ATOM 2554 N N . LEU A 1 335 ? 79.105 7.895 -94.030 1.00 87.88 335 LEU A N 1
ATOM 2555 C CA . LEU A 1 335 ? 80.517 8.165 -93.760 1.00 87.88 335 LEU A CA 1
ATOM 2556 C C . LEU A 1 335 ? 81.435 7.366 -94.697 1.00 87.88 335 LEU A C 1
ATOM 2558 O O . LEU A 1 335 ? 82.340 7.938 -95.303 1.00 87.88 335 LEU A O 1
ATOM 2562 N N . ASN A 1 336 ? 81.177 6.067 -94.868 1.00 86.12 336 ASN A N 1
ATOM 2563 C CA . ASN A 1 336 ? 81.934 5.224 -95.797 1.00 86.12 336 ASN A CA 1
ATOM 2564 C C . ASN A 1 336 ? 81.803 5.718 -97.248 1.00 86.12 336 ASN A C 1
ATOM 2566 O O . ASN A 1 336 ? 82.797 5.776 -97.972 1.00 86.12 336 ASN A O 1
ATOM 2570 N N . ALA A 1 337 ? 80.602 6.135 -97.661 1.00 86.19 337 ALA A N 1
ATOM 2571 C CA . ALA A 1 337 ? 80.365 6.719 -98.979 1.00 86.19 337 ALA A CA 1
ATOM 2572 C C . ALA A 1 337 ? 81.082 8.070 -99.163 1.00 86.19 337 ALA A C 1
ATOM 2574 O O . ALA A 1 337 ? 81.647 8.315 -100.227 1.00 86.19 337 ALA A O 1
ATOM 2575 N N . ALA A 1 338 ? 81.114 8.927 -98.137 1.00 85.44 338 ALA A N 1
ATOM 2576 C CA . ALA A 1 338 ? 81.835 10.200 -98.162 1.00 85.44 338 ALA A CA 1
ATOM 2577 C C . ALA A 1 338 ? 83.358 9.995 -98.267 1.00 85.44 338 ALA A C 1
ATOM 2579 O O . ALA A 1 338 ? 84.020 10.695 -99.036 1.00 85.44 338 ALA A O 1
ATOM 2580 N N . ILE A 1 339 ? 83.906 9.000 -97.555 1.00 83.81 339 ILE A N 1
ATOM 2581 C CA . ILE A 1 339 ? 85.323 8.608 -97.641 1.00 83.81 339 ILE A CA 1
ATOM 2582 C C . ILE A 1 339 ? 85.665 8.127 -99.056 1.00 83.81 339 ILE A C 1
ATOM 2584 O O . ILE A 1 339 ? 86.640 8.597 -99.645 1.00 83.81 339 ILE A O 1
ATOM 2588 N N . GLU A 1 340 ? 84.863 7.229 -99.633 1.00 84.31 340 GLU A N 1
ATOM 2589 C CA . GLU A 1 340 ? 85.142 6.677 -100.964 1.00 84.31 340 GLU A CA 1
ATOM 2590 C C . GLU A 1 340 ? 84.942 7.728 -102.075 1.00 84.31 340 GLU A C 1
ATOM 2592 O O . GLU A 1 340 ? 85.713 7.782 -103.036 1.00 84.31 340 GLU A O 1
ATOM 2597 N N . ALA A 1 341 ? 83.986 8.649 -101.905 1.00 82.88 341 ALA A N 1
ATOM 2598 C CA . ALA A 1 341 ? 83.801 9.800 -102.787 1.00 82.88 341 ALA A CA 1
ATOM 2599 C C . ALA A 1 341 ? 84.984 10.787 -102.730 1.00 82.88 341 ALA A C 1
ATOM 2601 O O . ALA A 1 341 ? 85.403 11.293 -103.772 1.00 82.88 341 ALA A O 1
ATOM 2602 N N . ALA A 1 342 ? 85.574 11.016 -101.550 1.00 79.62 342 ALA A N 1
ATOM 2603 C CA . ALA A 1 342 ? 86.810 11.790 -101.407 1.00 79.62 342 ALA A CA 1
ATOM 2604 C C . ALA A 1 342 ? 88.012 11.086 -102.067 1.00 79.62 342 ALA A C 1
ATOM 2606 O O . ALA A 1 342 ? 88.891 11.738 -102.634 1.00 79.62 342 ALA A O 1
ATOM 2607 N N . ARG A 1 343 ? 88.026 9.746 -102.050 1.00 82.00 343 ARG A N 1
ATOM 2608 C CA . ARG A 1 343 ? 89.057 8.899 -102.670 1.00 82.00 343 ARG A CA 1
ATOM 2609 C C . ARG A 1 343 ? 89.029 8.933 -104.204 1.00 82.00 343 ARG A C 1
ATOM 2611 O O . ARG A 1 343 ? 90.081 8.820 -104.829 1.00 82.00 343 ARG A O 1
ATOM 2618 N N . ALA A 1 344 ? 87.854 9.136 -104.805 1.00 79.75 344 ALA A N 1
ATOM 2619 C CA . ALA A 1 344 ? 87.649 9.252 -106.254 1.00 79.75 344 ALA A CA 1
ATOM 2620 C C . ALA A 1 344 ? 88.015 10.637 -106.851 1.00 79.75 344 ALA A C 1
ATOM 2622 O O . ALA A 1 344 ? 87.907 10.835 -108.066 1.00 79.75 344 ALA A O 1
ATOM 2623 N N . GLY A 1 345 ? 88.459 11.600 -106.032 1.00 75.19 345 GLY A N 1
ATOM 2624 C CA . GLY A 1 345 ? 88.920 12.919 -106.488 1.00 75.19 345 GLY A CA 1
ATOM 2625 C C . GLY A 1 345 ? 87.823 13.762 -107.160 1.00 75.19 345 GLY A C 1
ATOM 2626 O O . GLY A 1 345 ? 86.675 13.771 -106.723 1.00 75.19 345 GLY A O 1
ATOM 2627 N N . GLU A 1 346 ? 88.154 14.477 -108.243 1.00 71.25 346 GLU A N 1
ATOM 2628 C CA . GLU A 1 346 ? 87.225 15.400 -108.936 1.00 71.25 346 GLU A CA 1
ATOM 2629 C C . GLU A 1 346 ? 85.962 14.711 -109.502 1.00 71.25 346 GLU A C 1
ATOM 2631 O O . GLU A 1 346 ? 84.921 15.354 -109.612 1.00 71.25 346 GLU A O 1
ATOM 2636 N N . GLN A 1 347 ? 86.003 13.403 -109.792 1.00 70.50 347 GLN A N 1
ATOM 2637 C CA . GLN A 1 347 ? 84.843 12.645 -110.295 1.00 70.50 347 GLN A CA 1
ATOM 2638 C C . GLN A 1 347 ? 83.841 12.255 -109.187 1.00 70.50 347 GLN A C 1
ATOM 2640 O O . GLN A 1 347 ? 82.674 11.996 -109.473 1.00 70.50 347 GLN A O 1
ATOM 2645 N N . GLY A 1 348 ? 84.265 12.234 -107.915 1.00 76.38 348 GLY A N 1
ATOM 2646 C CA . GLY A 1 348 ? 83.434 11.859 -106.759 1.00 76.38 348 GLY A CA 1
ATOM 2647 C C . GLY A 1 348 ? 82.731 13.034 -106.071 1.00 76.38 348 GLY A C 1
ATOM 2648 O O . GLY A 1 348 ? 81.948 12.841 -105.143 1.00 76.38 348 GLY A O 1
ATOM 2649 N N . ARG A 1 349 ? 82.977 14.266 -106.527 1.00 75.31 349 ARG A N 1
ATOM 2650 C CA . ARG A 1 349 ? 82.598 15.502 -105.828 1.00 75.31 349 ARG A CA 1
ATOM 2651 C C . ARG A 1 349 ? 81.084 15.668 -105.633 1.00 75.31 349 ARG A C 1
ATOM 2653 O O . ARG A 1 349 ? 80.654 16.118 -104.577 1.00 75.31 349 ARG A O 1
ATOM 2660 N N . GLY A 1 350 ? 80.274 15.253 -106.613 1.00 78.44 350 GLY A N 1
ATOM 2661 C CA . GLY A 1 350 ? 78.808 15.238 -106.497 1.00 78.44 350 GLY A CA 1
ATOM 2662 C C . GLY A 1 350 ? 78.287 14.175 -105.521 1.00 78.44 350 GLY A C 1
ATOM 2663 O O . GLY A 1 350 ? 77.359 14.443 -104.763 1.00 78.44 350 GLY A O 1
ATOM 2664 N N . PHE A 1 351 ? 78.926 13.001 -105.478 1.00 82.31 351 PHE A N 1
ATOM 2665 C CA . PHE A 1 351 ? 78.590 11.928 -104.534 1.00 82.31 351 PHE A CA 1
ATOM 2666 C C . PHE A 1 351 ? 78.984 12.274 -103.095 1.00 82.31 351 PHE A C 1
ATOM 2668 O O . PHE A 1 351 ? 78.233 11.955 -102.179 1.00 82.31 351 PHE A O 1
ATOM 2675 N N . ALA A 1 352 ? 80.105 12.974 -102.891 1.00 82.44 352 ALA A N 1
ATOM 2676 C CA . ALA A 1 352 ? 80.542 13.419 -101.567 1.00 82.44 352 ALA A CA 1
ATOM 2677 C C . ALA A 1 352 ? 79.520 14.361 -100.910 1.00 82.44 352 ALA A C 1
ATOM 2679 O O . ALA A 1 352 ? 79.215 14.202 -99.733 1.00 82.44 352 ALA A O 1
ATOM 2680 N N . VAL A 1 353 ? 78.938 15.294 -101.678 1.00 84.19 353 VAL A N 1
ATOM 2681 C CA . VAL A 1 353 ? 77.903 16.216 -101.174 1.00 84.19 353 VAL A CA 1
ATOM 2682 C C . VAL A 1 353 ? 76.638 15.461 -100.765 1.00 84.19 353 VAL A C 1
ATOM 2684 O O . VAL A 1 353 ? 76.080 15.737 -99.708 1.00 84.19 353 VAL A O 1
ATOM 2687 N N . VAL A 1 354 ? 76.201 14.485 -101.569 1.00 87.00 354 VAL A N 1
ATOM 2688 C CA . VAL A 1 354 ? 75.033 13.654 -101.231 1.00 87.00 354 VAL A CA 1
ATOM 2689 C C . VAL A 1 354 ? 75.313 12.801 -99.994 1.00 87.00 354 VAL A C 1
ATOM 2691 O O . VAL A 1 354 ? 74.465 12.726 -99.112 1.00 87.00 354 VAL A O 1
ATOM 2694 N N . ALA A 1 355 ? 76.499 12.198 -99.891 1.00 88.38 355 ALA A N 1
ATOM 2695 C CA . ALA A 1 355 ? 76.885 11.396 -98.734 1.00 88.38 355 ALA A CA 1
ATOM 2696 C C . ALA A 1 355 ? 76.926 12.228 -97.439 1.00 88.38 355 ALA A C 1
ATOM 2698 O O . ALA A 1 355 ? 76.392 11.789 -96.425 1.00 88.38 355 ALA A O 1
ATOM 2699 N N . ASP A 1 356 ? 77.467 13.451 -97.471 1.00 87.56 356 ASP A N 1
ATOM 2700 C CA . ASP A 1 356 ? 77.455 14.349 -96.308 1.00 87.56 356 ASP A CA 1
ATOM 2701 C C . ASP A 1 356 ? 76.039 14.827 -95.934 1.00 87.56 356 ASP A C 1
ATOM 2703 O O . ASP A 1 356 ? 75.737 14.999 -94.751 1.00 87.56 356 ASP A O 1
ATOM 2707 N N . GLU A 1 357 ? 75.146 15.011 -96.912 1.00 90.38 357 GLU A N 1
ATOM 2708 C CA . GLU A 1 357 ? 73.746 15.371 -96.650 1.00 90.38 357 GLU A CA 1
ATOM 2709 C C . GLU A 1 357 ? 72.964 14.197 -96.035 1.00 90.38 357 GLU A C 1
ATOM 2711 O O . GLU A 1 357 ? 72.214 14.388 -95.077 1.00 90.38 357 GLU A O 1
ATOM 2716 N N . VAL A 1 358 ? 73.200 12.964 -96.507 1.00 91.94 358 VAL A N 1
ATOM 2717 C CA . VAL A 1 358 ? 72.646 11.739 -95.898 1.00 91.94 358 VAL A CA 1
ATOM 2718 C C . VAL A 1 358 ? 73.193 11.546 -94.481 1.00 91.94 358 VAL A C 1
ATOM 2720 O O . VAL A 1 358 ? 72.425 11.215 -93.580 1.00 91.94 358 VAL A O 1
ATOM 2723 N N . ARG A 1 359 ? 74.483 11.823 -94.249 1.00 89.50 359 ARG A N 1
ATOM 2724 C CA . ARG A 1 359 ? 75.116 11.768 -92.921 1.00 89.50 359 ARG A CA 1
ATOM 2725 C C . ARG A 1 359 ? 74.452 12.737 -91.941 1.00 89.50 359 ARG A C 1
ATOM 2727 O O . ARG A 1 359 ? 74.039 12.335 -90.858 1.00 89.50 359 ARG A O 1
ATOM 2734 N N . LYS A 1 360 ? 74.261 13.998 -92.344 1.00 89.81 360 LYS A N 1
ATOM 2735 C CA . LYS A 1 360 ? 73.541 15.000 -91.536 1.00 89.81 360 LYS A CA 1
ATOM 2736 C C . LYS A 1 360 ? 72.083 14.618 -91.287 1.00 89.81 360 LYS A C 1
ATOM 2738 O O . LYS A 1 360 ? 71.562 14.890 -90.207 1.00 89.81 360 LYS A O 1
ATOM 2743 N N . LEU A 1 361 ? 71.405 14.012 -92.264 1.00 91.62 361 LEU A N 1
ATOM 2744 C CA . LEU A 1 361 ? 70.029 13.543 -92.095 1.00 91.62 361 LEU A CA 1
ATOM 2745 C C . LEU A 1 361 ? 69.948 12.373 -91.105 1.00 91.62 361 LEU A C 1
ATOM 2747 O O . LEU A 1 361 ? 69.024 12.332 -90.293 1.00 91.62 361 LEU A O 1
ATOM 2751 N N . ALA A 1 362 ? 70.928 11.469 -91.135 1.00 91.19 362 ALA A N 1
ATOM 2752 C CA . ALA A 1 362 ? 71.056 10.365 -90.192 1.00 91.19 362 ALA A CA 1
ATOM 2753 C C . ALA A 1 362 ? 71.345 10.861 -88.762 1.00 91.19 362 ALA A C 1
ATOM 2755 O O . ALA A 1 362 ? 70.630 10.477 -87.842 1.00 91.19 362 ALA A O 1
ATOM 2756 N N . GLU A 1 363 ? 72.282 11.802 -88.577 1.00 90.00 363 GLU A N 1
ATOM 2757 C CA . GLU A 1 363 ? 72.536 12.451 -87.275 1.00 90.00 363 GLU A CA 1
ATOM 2758 C C . GLU A 1 363 ? 71.285 13.166 -86.736 1.00 90.00 363 GLU A C 1
ATOM 2760 O O . GLU A 1 363 ? 70.936 13.018 -85.566 1.00 90.00 363 GLU A O 1
ATOM 2765 N N . ARG A 1 364 ? 70.557 13.902 -87.589 1.00 91.50 364 ARG A N 1
ATOM 2766 C CA . ARG A 1 364 ? 69.283 14.539 -87.206 1.00 91.50 364 ARG A CA 1
ATOM 2767 C C . ARG A 1 364 ? 68.195 13.524 -86.863 1.00 91.50 364 ARG A C 1
ATOM 2769 O O . ARG A 1 364 ? 67.360 13.819 -86.013 1.00 91.50 364 ARG A O 1
ATOM 2776 N N . SER A 1 365 ? 68.187 12.370 -87.529 1.00 92.56 365 SER A N 1
ATOM 2777 C CA . SER A 1 365 ? 67.243 11.288 -87.241 1.00 92.56 365 SER A CA 1
ATOM 2778 C C . SER A 1 365 ? 67.558 10.635 -85.896 1.00 92.56 365 SER A C 1
ATOM 2780 O O . SER A 1 365 ? 66.631 10.471 -85.114 1.00 92.56 365 SER A O 1
ATOM 2782 N N . SER A 1 366 ? 68.837 10.377 -85.586 1.00 91.50 366 SER A N 1
ATOM 2783 C CA . SER A 1 366 ? 69.263 9.844 -84.279 1.00 91.50 366 SER A CA 1
ATOM 2784 C C . SER A 1 366 ? 69.014 10.832 -83.125 1.00 91.50 366 SER A C 1
ATOM 2786 O O . SER A 1 366 ? 68.585 10.472 -82.031 1.00 91.50 366 SER A O 1
ATOM 2788 N N . GLU A 1 367 ? 69.208 12.133 -83.355 1.00 92.00 367 GLU A N 1
ATOM 2789 C CA . GLU A 1 367 ? 68.847 13.137 -82.348 1.00 92.00 367 GLU A CA 1
ATOM 2790 C C . GLU A 1 367 ? 67.326 13.167 -82.102 1.00 92.00 367 GLU A C 1
ATOM 2792 O O . GLU A 1 367 ? 66.874 13.244 -80.958 1.00 92.00 367 GLU A O 1
ATOM 2797 N N . ALA A 1 368 ? 66.514 13.049 -83.159 1.00 91.81 368 ALA A N 1
ATOM 2798 C CA . ALA A 1 368 ? 65.060 12.993 -83.036 1.00 91.81 368 ALA A CA 1
ATOM 2799 C C . ALA A 1 368 ? 64.570 11.705 -82.34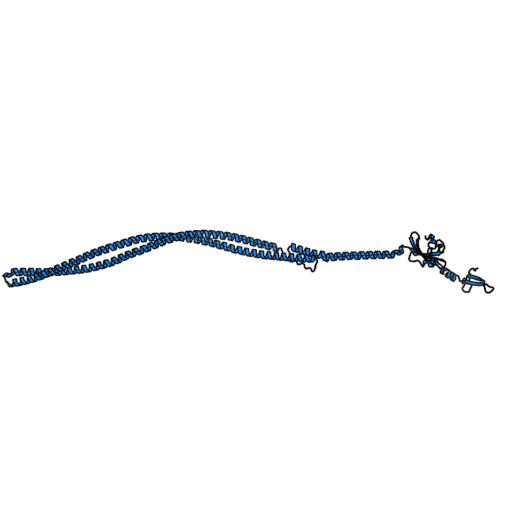4 1.00 91.81 368 ALA A C 1
ATOM 2801 O O . ALA A 1 368 ? 63.680 11.781 -81.495 1.00 91.81 368 ALA A O 1
ATOM 2802 N N . THR A 1 369 ? 65.149 10.538 -82.649 1.00 92.81 369 THR A N 1
ATOM 2803 C CA . THR A 1 369 ? 64.830 9.270 -81.965 1.00 92.81 369 THR A CA 1
ATOM 2804 C C . THR A 1 369 ? 65.176 9.349 -80.486 1.00 92.81 369 THR A C 1
ATOM 2806 O O . THR A 1 369 ? 64.325 9.014 -79.671 1.00 92.81 369 THR A O 1
ATOM 2809 N N . ARG A 1 370 ? 66.338 9.896 -80.100 1.00 90.50 370 ARG A N 1
ATOM 2810 C CA . ARG A 1 370 ? 66.699 10.106 -78.682 1.00 90.50 370 ARG A CA 1
ATOM 2811 C C . ARG A 1 370 ? 65.698 10.982 -77.933 1.00 90.50 370 ARG A C 1
ATOM 2813 O O . ARG A 1 370 ? 65.341 10.677 -76.791 1.00 90.50 370 ARG A O 1
ATOM 2820 N N . GLN A 1 371 ? 65.210 12.050 -78.566 1.00 92.00 371 GLN A N 1
ATOM 2821 C CA . GLN A 1 371 ? 64.162 12.894 -77.985 1.00 92.00 371 GLN A CA 1
ATOM 2822 C C . GLN A 1 371 ? 62.848 12.120 -77.802 1.00 92.00 371 GLN A C 1
ATOM 2824 O O . GLN A 1 371 ? 62.231 12.216 -76.738 1.00 92.00 371 GLN A O 1
ATOM 2829 N N . ILE A 1 372 ? 62.446 11.303 -78.782 1.00 93.38 372 ILE A N 1
ATOM 2830 C CA . ILE A 1 372 ? 61.257 10.443 -78.669 1.00 93.38 372 ILE A CA 1
ATOM 2831 C C . ILE A 1 372 ? 61.450 9.378 -77.580 1.00 93.38 372 ILE A C 1
ATOM 2833 O O . ILE A 1 372 ? 60.547 9.190 -76.767 1.00 93.38 372 ILE A O 1
ATOM 2837 N N . THR A 1 373 ? 62.619 8.740 -77.482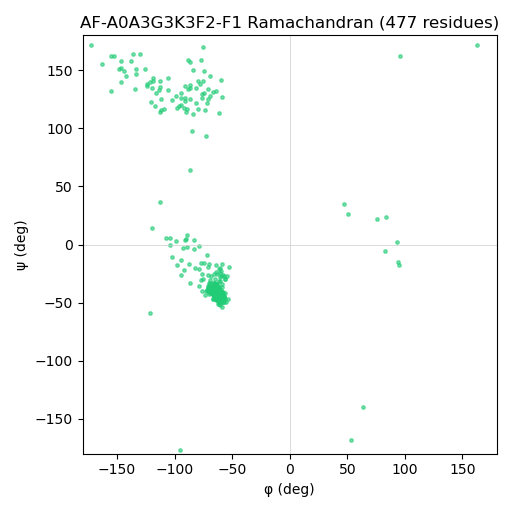 1.00 92.38 373 THR A N 1
ATOM 2838 C CA . THR A 1 373 ? 62.946 7.768 -76.423 1.00 92.38 373 THR A CA 1
ATOM 2839 C C . THR A 1 373 ? 62.774 8.377 -75.034 1.00 92.38 373 THR A C 1
ATOM 2841 O O . THR A 1 373 ? 62.198 7.743 -74.148 1.00 92.38 373 THR A O 1
ATOM 2844 N N . SER A 1 374 ? 63.206 9.628 -74.841 1.00 93.31 374 SER A N 1
ATOM 2845 C CA . SER A 1 374 ? 63.006 10.359 -73.582 1.00 93.31 374 SER A CA 1
ATOM 2846 C C . SER A 1 374 ? 61.517 10.569 -73.268 1.00 93.31 374 SER A C 1
ATOM 2848 O O . SER A 1 374 ? 61.078 10.322 -72.143 1.00 93.31 374 SER A O 1
ATOM 2850 N N . ILE A 1 375 ? 60.711 10.941 -74.271 1.00 92.81 375 ILE A N 1
ATOM 2851 C CA . ILE A 1 375 ? 59.254 11.105 -74.126 1.00 92.81 375 ILE A CA 1
ATOM 2852 C C . ILE A 1 375 ? 58.579 9.769 -73.785 1.00 92.81 375 ILE A C 1
ATOM 2854 O O . ILE A 1 375 ? 57.773 9.722 -72.856 1.00 92.81 375 ILE A O 1
ATOM 2858 N N . ILE A 1 376 ? 58.922 8.683 -74.485 1.00 93.00 376 ILE A N 1
ATOM 2859 C CA . ILE A 1 376 ? 58.366 7.344 -74.241 1.00 93.00 376 ILE A CA 1
ATOM 2860 C C . ILE A 1 376 ? 58.748 6.832 -72.852 1.00 93.00 376 ILE A C 1
ATOM 2862 O O . ILE A 1 376 ? 57.879 6.355 -72.124 1.00 93.00 376 ILE A O 1
ATOM 2866 N N . SER A 1 377 ? 60.001 7.014 -72.431 1.00 91.81 377 SER A N 1
ATOM 2867 C CA . SER A 1 377 ? 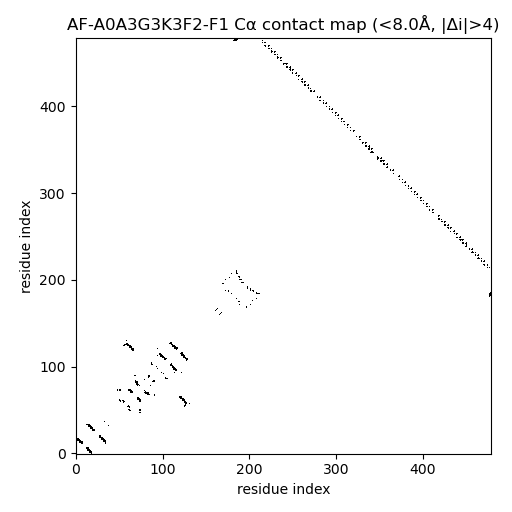60.444 6.673 -71.071 1.00 91.81 377 SER A CA 1
ATOM 2868 C C . SER A 1 377 ? 59.663 7.465 -70.014 1.00 91.81 377 SER A C 1
ATOM 2870 O O . SER A 1 377 ? 59.231 6.917 -68.998 1.00 91.81 377 SER A O 1
ATOM 2872 N N . GLY A 1 378 ? 59.416 8.756 -70.269 1.00 93.81 378 GLY A N 1
ATOM 2873 C CA . GLY A 1 378 ? 58.560 9.592 -69.428 1.00 93.81 378 GLY A CA 1
ATOM 2874 C C . GLY A 1 378 ? 57.110 9.095 -69.373 1.00 93.81 378 GLY A C 1
ATOM 2875 O O . GLY A 1 378 ? 56.532 9.010 -68.289 1.00 93.81 378 GLY A O 1
ATOM 2876 N N . MET A 1 379 ? 56.529 8.712 -70.514 1.00 92.31 379 MET A N 1
ATOM 2877 C CA . MET A 1 379 ? 55.185 8.129 -70.594 1.00 92.31 379 MET A CA 1
ATOM 2878 C C . MET A 1 379 ? 55.074 6.808 -69.832 1.00 92.31 379 MET A C 1
ATOM 2880 O O . MET A 1 379 ? 54.109 6.620 -69.091 1.00 92.31 379 MET A O 1
ATOM 2884 N N . GLN A 1 380 ? 56.051 5.911 -69.976 1.00 90.44 380 GLN A N 1
ATOM 2885 C CA . GLN A 1 380 ? 56.087 4.633 -69.263 1.00 90.44 380 GLN A CA 1
ATOM 2886 C C . GLN A 1 380 ? 56.105 4.859 -67.748 1.00 90.44 380 GLN A C 1
ATOM 2888 O O . GLN A 1 380 ? 55.261 4.313 -67.037 1.00 90.44 380 GLN A O 1
ATOM 2893 N N . LYS A 1 381 ? 56.976 5.752 -67.261 1.00 93.12 381 LYS A N 1
ATOM 2894 C CA . LYS A 1 381 ? 57.049 6.111 -65.837 1.00 93.12 381 LYS A CA 1
ATOM 2895 C C . LYS A 1 381 ? 55.747 6.730 -65.313 1.00 93.12 381 LYS A C 1
ATOM 2897 O O . LYS A 1 381 ? 55.275 6.377 -64.230 1.00 93.12 381 LYS A O 1
ATOM 2902 N N . ASN A 1 382 ? 55.146 7.647 -66.073 1.00 91.12 382 ASN A N 1
ATOM 2903 C CA . ASN A 1 382 ? 53.861 8.255 -65.711 1.00 91.12 382 ASN A CA 1
ATOM 2904 C C . ASN A 1 382 ? 52.729 7.216 -65.676 1.00 91.12 382 ASN A C 1
ATOM 2906 O O . ASN A 1 382 ? 51.861 7.282 -64.804 1.00 91.12 382 ASN A O 1
ATOM 2910 N N . THR A 1 383 ? 52.755 6.239 -66.587 1.00 92.38 383 THR A N 1
ATOM 2911 C CA . THR A 1 383 ? 51.786 5.135 -66.627 1.00 92.38 383 THR A CA 1
ATOM 2912 C C . THR A 1 383 ? 51.944 4.227 -65.411 1.00 92.38 383 THR A C 1
ATOM 2914 O O . THR A 1 383 ? 50.958 3.955 -64.734 1.00 92.38 383 THR A O 1
ATOM 2917 N N . GLU A 1 384 ? 53.172 3.834 -65.062 1.00 90.50 384 GLU A N 1
ATOM 2918 C CA . GLU A 1 384 ? 53.463 3.039 -63.859 1.00 90.50 384 GLU A CA 1
ATOM 2919 C C . GLU A 1 384 ? 52.965 3.738 -62.583 1.00 90.50 384 GLU A C 1
ATOM 2921 O O . GLU A 1 384 ? 52.280 3.138 -61.753 1.00 90.50 384 GLU A O 1
ATOM 2926 N N . THR A 1 385 ? 53.227 5.044 -62.472 1.00 92.75 385 THR A N 1
ATOM 2927 C CA . THR A 1 385 ? 52.773 5.863 -61.337 1.00 92.75 385 THR A CA 1
ATOM 2928 C C . THR A 1 385 ? 51.242 5.930 -61.280 1.00 92.75 385 THR A C 1
ATOM 2930 O O . THR A 1 385 ? 50.651 5.823 -60.206 1.00 92.75 385 THR A O 1
ATOM 2933 N N . SER A 1 386 ? 50.584 6.058 -62.436 1.00 93.06 386 SER A N 1
ATOM 2934 C CA . SER A 1 386 ? 49.119 6.097 -62.536 1.00 93.06 386 SER A CA 1
ATOM 2935 C C . SER A 1 386 ? 48.484 4.761 -62.142 1.00 93.06 386 SER A C 1
ATOM 2937 O O . SER A 1 386 ? 47.494 4.753 -61.415 1.00 93.06 386 SER A O 1
ATOM 2939 N N . VAL A 1 387 ? 49.070 3.629 -62.551 1.00 91.00 387 VAL A N 1
ATOM 2940 C CA . VAL A 1 387 ? 48.611 2.286 -62.150 1.00 91.00 387 VAL A CA 1
ATOM 2941 C C . VAL A 1 387 ? 48.707 2.106 -60.635 1.00 91.00 387 VAL A C 1
ATOM 2943 O O . VAL A 1 387 ? 47.748 1.643 -60.017 1.00 91.00 387 VAL A O 1
ATOM 2946 N N . ALA A 1 388 ? 49.822 2.517 -60.021 1.00 91.12 388 ALA A N 1
ATOM 2947 C CA . ALA A 1 388 ? 49.989 2.451 -58.570 1.00 91.12 388 ALA A CA 1
ATOM 2948 C C . ALA A 1 388 ? 48.932 3.294 -57.829 1.00 91.12 388 ALA A C 1
ATOM 2950 O O . ALA A 1 388 ? 48.280 2.792 -56.911 1.00 91.12 388 ALA A O 1
ATOM 2951 N N . ALA A 1 389 ? 48.694 4.533 -58.275 1.00 92.00 389 ALA A N 1
ATOM 2952 C CA . ALA A 1 389 ? 47.693 5.425 -57.684 1.00 92.00 389 ALA A CA 1
ATOM 2953 C C . ALA A 1 389 ? 46.253 4.891 -57.828 1.00 92.00 389 ALA A C 1
ATOM 2955 O O . ALA A 1 389 ? 45.445 4.996 -56.900 1.00 92.00 389 ALA A O 1
ATOM 2956 N N . VAL A 1 390 ? 45.920 4.281 -58.971 1.00 93.31 390 VAL A N 1
ATOM 2957 C CA . VAL A 1 390 ? 44.617 3.625 -59.182 1.00 93.31 390 VAL A CA 1
ATOM 2958 C C . VAL A 1 390 ? 44.474 2.401 -58.277 1.00 93.31 390 VAL A C 1
ATOM 2960 O O . VAL A 1 390 ? 43.425 2.226 -57.661 1.00 93.31 390 VAL A O 1
ATOM 2963 N N . GLY A 1 391 ? 45.522 1.585 -58.132 1.00 90.12 391 GLY A N 1
ATOM 2964 C CA . GLY A 1 391 ? 45.522 0.430 -57.230 1.00 90.12 391 GLY A CA 1
ATOM 2965 C C . GLY A 1 391 ? 45.271 0.814 -55.769 1.00 90.12 391 GLY A C 1
ATOM 2966 O O . GLY A 1 391 ? 44.447 0.192 -55.095 1.00 90.12 391 GLY A O 1
ATOM 2967 N N . GLU A 1 392 ? 45.916 1.882 -55.294 1.00 92.88 392 GLU A N 1
ATOM 2968 C CA . GLU A 1 392 ? 45.667 2.435 -53.959 1.00 92.88 392 GLU A CA 1
ATOM 2969 C C . GLU A 1 392 ? 44.232 2.970 -53.818 1.00 92.88 392 GLU A C 1
ATOM 2971 O O . GLU A 1 392 ? 43.554 2.686 -52.827 1.00 92.88 392 GLU A O 1
ATOM 2976 N N . SER A 1 393 ? 43.723 3.662 -54.842 1.00 93.25 393 SER A N 1
ATOM 2977 C CA . SER A 1 393 ? 42.350 4.186 -54.864 1.00 93.25 393 SER A CA 1
ATOM 2978 C C . SER A 1 393 ? 41.294 3.075 -54.808 1.00 93.25 393 SER A C 1
ATOM 2980 O O . SER A 1 393 ? 40.288 3.213 -54.105 1.00 93.25 393 SER A O 1
ATOM 2982 N N . VAL A 1 394 ? 41.531 1.943 -55.481 1.00 93.25 394 VAL A N 1
ATOM 2983 C CA . VAL A 1 394 ? 40.667 0.752 -55.408 1.00 93.25 394 VAL A CA 1
ATOM 2984 C C . VAL A 1 394 ? 40.675 0.163 -53.999 1.00 93.25 394 VAL A C 1
ATOM 2986 O O . VAL A 1 394 ? 39.611 -0.141 -53.459 1.00 93.25 394 VAL A O 1
ATOM 2989 N N . LEU A 1 395 ? 41.851 0.022 -53.374 1.00 93.12 395 LEU A N 1
ATOM 2990 C CA . LEU A 1 395 ? 41.959 -0.491 -52.005 1.00 93.12 395 LEU A CA 1
ATOM 2991 C C . LEU A 1 395 ? 41.196 0.397 -51.015 1.00 93.12 395 LEU A C 1
ATOM 2993 O O . LEU A 1 395 ? 40.471 -0.113 -50.159 1.00 93.12 395 LEU A O 1
ATOM 2997 N N . GLN A 1 396 ? 41.338 1.717 -51.140 1.00 94.75 396 GLN A N 1
ATOM 2998 C CA . GLN A 1 396 ? 40.637 2.666 -50.282 1.00 94.75 396 GLN A CA 1
ATOM 2999 C C . GLN A 1 396 ? 39.122 2.624 -50.512 1.00 94.75 396 GLN A C 1
ATOM 3001 O O . GLN A 1 396 ? 38.365 2.587 -49.545 1.00 94.75 396 GLN A O 1
ATOM 3006 N N . SER A 1 397 ? 38.682 2.539 -51.770 1.00 95.50 397 SER A N 1
ATOM 3007 C CA . SER A 1 397 ? 37.260 2.426 -52.114 1.00 95.50 397 SER A CA 1
ATOM 3008 C C . SER A 1 397 ? 36.635 1.148 -51.545 1.00 95.50 397 SER A C 1
ATOM 3010 O O . SER A 1 397 ? 35.542 1.205 -50.995 1.00 95.50 397 SER A O 1
ATOM 3012 N N . ARG A 1 398 ? 37.348 0.010 -51.560 1.00 93.75 398 ARG A N 1
ATOM 3013 C CA . ARG A 1 398 ? 36.878 -1.235 -50.918 1.00 93.75 398 ARG A CA 1
ATOM 3014 C C . ARG A 1 398 ? 36.715 -1.103 -49.404 1.00 93.75 398 ARG A C 1
ATOM 3016 O O . ARG A 1 398 ? 35.757 -1.625 -48.847 1.00 93.75 398 ARG A O 1
ATOM 3023 N N . LYS A 1 399 ? 37.620 -0.390 -48.726 1.00 95.12 399 LYS A N 1
ATOM 3024 C CA . LYS A 1 399 ? 37.453 -0.094 -47.291 1.00 95.12 399 LYS A CA 1
ATOM 3025 C C . LYS A 1 399 ? 36.221 0.778 -47.043 1.00 95.12 399 LYS A C 1
ATOM 3027 O O . LYS A 1 399 ? 35.513 0.567 -46.065 1.00 95.12 399 LYS A O 1
ATOM 3032 N N . THR A 1 400 ? 35.953 1.745 -47.921 1.00 95.62 400 THR A N 1
ATOM 3033 C CA . THR A 1 400 ? 34.743 2.574 -47.846 1.00 95.62 400 THR A CA 1
ATOM 3034 C C . THR A 1 400 ? 33.473 1.754 -48.091 1.00 95.62 400 THR A C 1
ATOM 3036 O O . THR A 1 400 ? 32.495 1.947 -47.377 1.00 95.62 400 THR A O 1
ATOM 3039 N N . GLU A 1 401 ? 33.491 0.817 -49.040 1.00 94.62 401 GLU A N 1
ATOM 3040 C CA . GLU A 1 401 ? 32.390 -0.125 -49.294 1.00 94.62 401 GLU A CA 1
ATOM 3041 C C . GLU A 1 401 ? 32.070 -0.951 -48.037 1.00 94.62 401 GLU A C 1
ATOM 3043 O O . GLU A 1 401 ? 30.931 -0.943 -47.574 1.00 94.62 401 GLU A O 1
ATOM 3048 N N . GLN A 1 402 ? 33.089 -1.548 -47.405 1.00 95.19 402 GLN A N 1
ATOM 3049 C CA . GLN A 1 402 ? 32.939 -2.278 -46.137 1.00 95.19 402 GLN A CA 1
ATOM 3050 C C . GLN A 1 402 ? 32.386 -1.397 -45.008 1.00 95.19 402 GLN A C 1
ATOM 3052 O O . GLN A 1 402 ? 31.519 -1.828 -44.251 1.00 95.19 402 GLN A O 1
ATOM 3057 N N . ALA A 1 403 ? 32.840 -0.144 -44.905 1.00 96.69 403 ALA A N 1
ATOM 3058 C CA . ALA A 1 403 ? 32.318 0.789 -43.909 1.00 96.69 403 ALA A CA 1
ATOM 3059 C C . ALA A 1 403 ? 30.819 1.075 -44.116 1.00 96.69 403 ALA A C 1
ATOM 3061 O O . ALA A 1 403 ? 30.074 1.156 -43.140 1.00 96.69 403 ALA A O 1
ATOM 3062 N N . PHE A 1 404 ? 30.348 1.184 -45.365 1.00 96.31 404 PHE A N 1
ATOM 3063 C CA . PHE A 1 404 ? 28.916 1.322 -45.651 1.00 96.31 404 PHE A CA 1
ATOM 3064 C C . PHE A 1 404 ? 28.119 0.068 -45.268 1.00 96.31 404 PHE A C 1
ATOM 3066 O O . PHE A 1 404 ? 27.031 0.204 -44.706 1.00 96.31 404 PHE A O 1
ATOM 3073 N N . GLU A 1 405 ? 28.647 -1.136 -45.504 1.00 95.50 405 GLU A N 1
ATOM 3074 C CA . GLU A 1 405 ? 28.009 -2.386 -45.061 1.00 95.50 405 GLU A CA 1
ATOM 3075 C C . GLU A 1 405 ? 27.878 -2.454 -43.530 1.00 95.50 405 GLU A C 1
ATOM 3077 O O . GLU A 1 405 ? 26.812 -2.789 -43.004 1.00 95.50 405 GLU A O 1
ATOM 3082 N N . GLU A 1 406 ? 28.931 -2.077 -42.799 1.00 96.62 406 GLU A N 1
ATOM 3083 C CA . GLU A 1 406 ? 28.904 -2.019 -41.334 1.00 96.62 406 GLU A CA 1
ATOM 3084 C C . GLU A 1 406 ? 27.912 -0.973 -40.810 1.00 96.62 406 GLU A C 1
ATOM 3086 O O . GLU A 1 406 ? 27.181 -1.254 -39.856 1.00 96.62 406 GLU A O 1
ATOM 3091 N N . ILE A 1 407 ? 27.834 0.199 -41.452 1.00 96.81 407 ILE A N 1
ATOM 3092 C CA . ILE A 1 407 ? 26.846 1.240 -41.137 1.00 96.81 407 ILE A CA 1
ATOM 3093 C C . ILE A 1 407 ? 25.425 0.702 -41.325 1.00 96.81 407 ILE A C 1
ATOM 3095 O O . ILE A 1 407 ? 24.596 0.849 -40.427 1.00 96.81 407 ILE A O 1
ATOM 3099 N N . VAL A 1 408 ? 25.136 0.043 -42.452 1.00 96.62 408 VAL A N 1
ATOM 3100 C CA . VAL A 1 408 ? 23.814 -0.551 -42.711 1.00 96.62 408 VAL A CA 1
ATOM 3101 C C . VAL A 1 408 ? 23.459 -1.577 -41.635 1.00 96.62 408 VAL A C 1
ATOM 3103 O O . VAL A 1 408 ? 22.346 -1.546 -41.106 1.00 96.62 408 VAL A O 1
ATOM 3106 N N . ARG A 1 409 ? 24.398 -2.455 -41.258 1.00 96.56 409 ARG A N 1
ATOM 3107 C CA . ARG A 1 409 ? 24.184 -3.424 -40.173 1.00 96.56 409 ARG A CA 1
ATOM 3108 C C . ARG A 1 409 ? 23.877 -2.729 -38.842 1.00 96.56 409 ARG A C 1
ATOM 3110 O O . ARG A 1 409 ? 22.886 -3.074 -38.205 1.00 96.56 409 ARG A O 1
ATOM 3117 N N . GLY A 1 410 ? 24.676 -1.736 -38.449 1.00 96.81 410 GLY A N 1
ATOM 3118 C CA . GLY A 1 410 ? 24.491 -1.012 -37.186 1.00 96.81 410 GLY A CA 1
ATOM 3119 C C . GLY A 1 410 ? 23.176 -0.228 -37.116 1.00 96.81 410 GLY A C 1
ATOM 3120 O O . GLY A 1 410 ? 22.531 -0.183 -36.066 1.00 96.81 410 GLY A O 1
ATOM 3121 N N . ILE A 1 411 ? 22.732 0.350 -38.237 1.00 96.56 411 ILE A N 1
ATOM 3122 C CA . ILE A 1 411 ? 21.434 1.033 -38.306 1.00 96.56 411 ILE A CA 1
ATOM 3123 C C . ILE A 1 411 ? 20.282 0.028 -38.182 1.00 96.56 411 ILE A C 1
ATOM 3125 O O . ILE A 1 411 ? 19.333 0.306 -37.455 1.00 96.56 411 ILE A O 1
ATOM 3129 N N . ASN A 1 412 ? 20.361 -1.140 -38.829 1.00 94.75 412 ASN A N 1
ATOM 3130 C CA . ASN A 1 412 ? 19.331 -2.179 -38.702 1.00 94.75 412 ASN A CA 1
ATOM 3131 C C . ASN A 1 412 ? 19.199 -2.694 -37.259 1.00 94.75 412 ASN A C 1
ATOM 3133 O O . ASN A 1 412 ? 18.085 -2.822 -36.754 1.00 94.75 412 ASN A O 1
ATOM 3137 N N . GLU A 1 413 ? 20.320 -2.937 -36.572 1.00 96.00 413 GLU A N 1
ATOM 3138 C CA . GLU A 1 413 ? 20.309 -3.306 -35.148 1.00 96.00 413 GLU A CA 1
ATOM 3139 C C . GLU A 1 413 ? 19.684 -2.199 -34.285 1.00 96.00 413 GLU A C 1
ATOM 3141 O O . GLU A 1 413 ? 18.869 -2.476 -33.401 1.00 96.00 413 GLU A O 1
ATOM 3146 N N . SER A 1 414 ? 20.007 -0.934 -34.575 1.00 94.56 414 SER A N 1
ATOM 3147 C CA . SER A 1 414 ? 19.420 0.219 -33.883 1.00 94.56 414 SER A CA 1
ATOM 3148 C C . SER A 1 414 ? 17.910 0.317 -34.121 1.00 94.56 414 SER A C 1
ATOM 3150 O O . SER A 1 414 ? 17.158 0.527 -33.173 1.00 94.56 414 SER A O 1
ATOM 3152 N N . ALA A 1 415 ? 17.451 0.110 -35.358 1.00 93.81 415 ALA A N 1
ATOM 3153 C CA . ALA A 1 415 ? 16.034 0.122 -35.714 1.00 93.81 415 ALA A CA 1
ATOM 3154 C C . ALA A 1 415 ? 15.250 -0.947 -34.943 1.00 93.81 415 ALA A C 1
ATOM 3156 O O . ALA A 1 415 ? 14.201 -0.649 -34.377 1.00 93.81 415 ALA A O 1
ATOM 3157 N N . GLN A 1 416 ? 15.796 -2.164 -34.836 1.00 94.50 416 GLN A N 1
ATOM 3158 C CA . GLN A 1 416 ? 15.182 -3.231 -34.047 1.00 94.50 416 GLN A CA 1
ATOM 3159 C C . GLN A 1 416 ? 15.021 -2.825 -32.573 1.00 94.50 416 GLN A C 1
ATOM 3161 O O . GLN A 1 416 ? 13.951 -3.012 -31.994 1.00 94.50 416 GLN A O 1
ATOM 3166 N N . LYS A 1 417 ? 16.058 -2.236 -31.963 1.00 95.50 417 LYS A N 1
ATOM 3167 C CA . LYS A 1 417 ? 15.990 -1.762 -30.571 1.00 95.50 417 LYS A CA 1
ATOM 3168 C C . LYS A 1 417 ? 14.983 -0.643 -30.373 1.00 95.50 417 LYS A C 1
ATOM 3170 O O . LYS A 1 417 ? 14.301 -0.612 -29.354 1.00 95.50 417 LYS A O 1
ATOM 3175 N N . VAL A 1 418 ? 14.849 0.239 -31.350 1.00 95.75 418 VAL A N 1
ATOM 3176 C CA . VAL A 1 418 ? 13.836 1.291 -31.331 1.00 95.75 418 VAL A CA 1
ATOM 3177 C C . VAL A 1 418 ? 12.419 0.703 -31.384 1.00 95.75 418 VAL A C 1
ATOM 3179 O O . VAL A 1 418 ? 11.562 1.131 -30.615 1.00 95.75 418 VAL A O 1
ATOM 3182 N N . THR A 1 419 ? 12.173 -0.324 -32.202 1.00 93.19 419 THR A N 1
ATOM 3183 C CA . THR A 1 419 ? 10.882 -1.037 -32.210 1.00 93.19 419 THR A CA 1
ATOM 3184 C C . THR A 1 419 ? 10.591 -1.726 -30.872 1.00 93.19 419 THR A C 1
ATOM 3186 O O . THR A 1 419 ? 9.463 -1.666 -30.387 1.00 93.19 419 THR A O 1
ATOM 3189 N N . GLU A 1 420 ? 11.599 -2.337 -30.238 1.00 95.81 420 GLU A N 1
ATOM 3190 C CA . GLU A 1 420 ? 11.465 -2.912 -28.888 1.00 95.81 420 GLU A CA 1
ATOM 3191 C C . GLU A 1 420 ? 11.094 -1.837 -27.844 1.00 95.81 420 GLU A C 1
ATOM 3193 O O . GLU A 1 420 ? 10.254 -2.092 -26.981 1.00 95.81 420 GLU A O 1
ATOM 3198 N N . ILE A 1 421 ? 11.666 -0.626 -27.940 1.00 96.19 421 ILE A N 1
ATOM 3199 C CA . ILE A 1 421 ? 11.325 0.510 -27.063 1.00 96.19 421 ILE A CA 1
ATOM 3200 C C . ILE A 1 421 ? 9.868 0.937 -27.262 1.00 96.19 421 ILE A C 1
ATOM 3202 O O . ILE A 1 421 ? 9.160 1.100 -26.272 1.00 96.19 421 ILE A O 1
ATOM 3206 N N . ALA A 1 422 ? 9.405 1.079 -28.509 1.00 94.25 422 ALA A N 1
ATOM 3207 C CA . ALA A 1 422 ? 8.020 1.460 -28.799 1.00 94.25 422 ALA A CA 1
ATOM 3208 C C . ALA A 1 422 ? 7.020 0.475 -28.169 1.00 94.25 422 ALA A C 1
ATOM 3210 O O . ALA A 1 422 ? 6.129 0.885 -27.425 1.00 94.25 422 ALA A O 1
ATOM 3211 N N . ALA A 1 423 ? 7.234 -0.829 -28.376 1.00 94.00 423 ALA A N 1
ATOM 3212 C CA . ALA A 1 423 ? 6.391 -1.877 -27.800 1.00 94.00 423 ALA A CA 1
ATOM 3213 C C . ALA A 1 423 ? 6.417 -1.874 -26.259 1.00 94.00 423 ALA A C 1
ATOM 3215 O O . ALA A 1 423 ? 5.381 -2.032 -25.610 1.00 94.00 423 ALA A O 1
ATOM 3216 N N . ALA A 1 424 ? 7.591 -1.663 -25.652 1.00 96.56 424 ALA A N 1
ATOM 3217 C CA . ALA A 1 424 ? 7.715 -1.558 -24.200 1.00 96.56 424 ALA A CA 1
ATOM 3218 C C . ALA A 1 424 ? 6.972 -0.332 -23.642 1.00 96.56 424 ALA A C 1
ATOM 3220 O O . ALA A 1 424 ? 6.324 -0.435 -22.600 1.00 96.56 424 ALA A O 1
ATOM 3221 N N . SER A 1 425 ? 7.023 0.808 -24.337 1.00 95.62 425 SER A N 1
ATOM 3222 C CA . SER A 1 425 ? 6.300 2.023 -23.948 1.00 95.62 425 SER A CA 1
ATOM 3223 C C . SER A 1 425 ? 4.783 1.861 -24.048 1.00 95.62 425 SER A C 1
ATOM 3225 O O . SER A 1 425 ? 4.079 2.286 -23.133 1.00 95.62 425 SER A O 1
ATOM 3227 N N . GLU A 1 426 ? 4.266 1.188 -25.081 1.00 92.56 426 GLU A N 1
ATOM 3228 C CA . GLU A 1 426 ? 2.837 0.843 -25.167 1.00 92.56 426 GLU A CA 1
ATOM 3229 C C . GLU A 1 426 ? 2.398 -0.055 -24.002 1.00 92.56 426 GLU A C 1
ATOM 3231 O O . GLU A 1 426 ? 1.374 0.197 -23.359 1.00 92.56 426 GLU A O 1
ATOM 3236 N N . GLN A 1 427 ? 3.198 -1.073 -23.669 1.00 94.94 427 GLN A N 1
ATOM 3237 C CA . GLN A 1 427 ? 2.917 -1.946 -22.530 1.00 94.94 427 GLN A CA 1
ATOM 3238 C C . GLN A 1 427 ? 2.935 -1.173 -21.201 1.00 94.94 427 GLN A C 1
ATOM 3240 O O . GLN A 1 427 ? 2.061 -1.378 -20.356 1.00 94.94 427 GLN A O 1
ATOM 3245 N N . GLN A 1 428 ? 3.898 -0.267 -21.009 1.00 94.44 428 GLN A N 1
ATOM 3246 C CA . GLN A 1 428 ? 3.971 0.586 -19.819 1.00 94.44 428 GLN A CA 1
ATOM 3247 C C . GLN A 1 428 ? 2.778 1.545 -19.720 1.00 94.44 428 GLN A C 1
ATOM 3249 O O . GLN A 1 428 ? 2.269 1.767 -18.618 1.00 94.44 428 GLN A O 1
ATOM 3254 N N . ALA A 1 429 ? 2.289 2.079 -20.842 1.00 92.62 429 ALA A N 1
ATOM 3255 C CA . ALA A 1 429 ? 1.081 2.900 -20.870 1.00 92.62 429 ALA A CA 1
ATOM 3256 C C . ALA A 1 429 ? -0.160 2.093 -20.444 1.00 92.62 429 ALA A C 1
ATOM 3258 O O . ALA A 1 429 ? -0.948 2.561 -19.620 1.00 92.62 429 ALA A O 1
ATOM 3259 N N . ALA A 1 430 ? -0.298 0.851 -20.921 1.00 91.94 430 ALA A N 1
ATOM 3260 C CA . ALA A 1 430 ? -1.382 -0.042 -20.508 1.00 91.94 430 ALA A CA 1
ATOM 3261 C C . ALA A 1 430 ? -1.320 -0.388 -19.006 1.00 91.94 430 ALA A C 1
ATOM 3263 O O . ALA A 1 430 ? -2.330 -0.300 -18.310 1.00 91.94 430 ALA A O 1
ATOM 3264 N N . GLN A 1 431 ? -0.133 -0.708 -18.481 1.00 95.19 431 GLN A N 1
ATOM 3265 C CA . GLN A 1 431 ? 0.068 -0.964 -17.047 1.00 95.19 431 GLN A CA 1
ATOM 3266 C C . GLN A 1 431 ? -0.218 0.275 -16.192 1.00 95.19 431 GLN A C 1
ATOM 3268 O O . GLN A 1 431 ? -0.780 0.173 -15.105 1.00 95.19 431 GLN A O 1
ATOM 3273 N N . THR A 1 432 ? 0.123 1.462 -16.694 1.00 94.88 432 THR A N 1
ATOM 3274 C CA . THR A 1 432 ? -0.183 2.727 -16.020 1.00 94.88 432 THR A CA 1
ATOM 3275 C C . THR A 1 432 ? -1.691 2.918 -15.849 1.00 94.88 432 THR A C 1
ATOM 3277 O O . THR A 1 432 ? -2.130 3.333 -14.779 1.00 94.88 432 THR A O 1
ATOM 3280 N N . ALA A 1 433 ? -2.499 2.553 -16.850 1.00 91.06 433 ALA A N 1
ATOM 3281 C CA . ALA A 1 433 ? -3.957 2.622 -16.748 1.00 91.06 433 ALA A CA 1
ATOM 3282 C C . ALA A 1 433 ? -4.525 1.686 -15.659 1.00 91.06 433 ALA A C 1
ATOM 3284 O O . ALA A 1 433 ? -5.443 2.068 -14.933 1.00 91.06 433 ALA A O 1
ATOM 3285 N N . GLU A 1 434 ? -3.955 0.489 -15.492 1.00 93.88 434 GLU A N 1
ATOM 3286 C CA . GLU A 1 434 ? -4.340 -0.451 -14.427 1.00 93.88 434 GLU A CA 1
ATOM 3287 C C . GLU A 1 434 ? -3.969 0.078 -13.028 1.00 93.88 434 GLU A C 1
ATOM 3289 O O . GLU A 1 434 ? -4.756 -0.006 -12.078 1.00 93.88 434 GLU A O 1
ATOM 3294 N N . VAL A 1 435 ? -2.794 0.705 -12.902 1.00 94.94 435 VAL A N 1
ATOM 3295 C CA . VAL A 1 435 ? -2.379 1.362 -11.654 1.00 94.94 435 VAL A CA 1
ATOM 3296 C C . VAL A 1 435 ? -3.300 2.536 -11.319 1.00 94.94 435 VAL A C 1
ATOM 3298 O O . VAL A 1 435 ? -3.710 2.672 -10.167 1.00 94.94 435 VAL A O 1
ATOM 3301 N N . MET A 1 436 ? -3.700 3.339 -12.308 1.00 93.06 436 MET A N 1
ATOM 3302 C CA . MET A 1 436 ? -4.671 4.420 -12.105 1.00 93.06 436 MET A CA 1
ATOM 3303 C C . MET A 1 436 ? -6.023 3.903 -11.597 1.00 93.06 436 MET A C 1
ATOM 3305 O O . MET A 1 436 ? -6.607 4.498 -10.692 1.00 93.06 436 MET A O 1
ATOM 3309 N N . GLN A 1 437 ? -6.508 2.765 -12.107 1.00 93.31 437 GLN A N 1
ATOM 3310 C CA . GLN A 1 437 ? -7.723 2.138 -11.577 1.00 93.31 437 GLN A CA 1
ATOM 3311 C C . GLN A 1 437 ? -7.559 1.740 -10.101 1.00 93.31 437 GLN A C 1
ATOM 3313 O O . GLN A 1 437 ? -8.454 1.985 -9.290 1.00 93.31 437 GLN A O 1
ATOM 3318 N N . SER A 1 438 ? -6.405 1.174 -9.742 1.00 94.31 438 SER A N 1
ATOM 3319 C CA . SER A 1 438 ? -6.090 0.787 -8.359 1.00 94.31 438 SER A CA 1
ATOM 3320 C C . SER A 1 438 ? -6.020 2.001 -7.422 1.00 94.31 438 SER A C 1
ATOM 3322 O O . SER A 1 438 ? -6.566 1.969 -6.319 1.00 94.31 438 SER A O 1
ATOM 3324 N N . ILE A 1 439 ? -5.424 3.104 -7.882 1.00 94.38 439 ILE A N 1
ATOM 3325 C CA . ILE A 1 439 ? -5.407 4.400 -7.184 1.00 94.38 439 ILE A CA 1
ATOM 3326 C C . ILE A 1 439 ? -6.838 4.891 -6.935 1.00 94.38 439 ILE A C 1
ATOM 3328 O O . ILE A 1 439 ? -7.162 5.263 -5.810 1.00 94.38 439 ILE A O 1
ATOM 3332 N N . GLY A 1 440 ? -7.723 4.807 -7.933 1.00 91.50 440 GLY A N 1
ATOM 3333 C CA . GLY A 1 440 ? -9.138 5.151 -7.767 1.00 91.50 440 GLY A CA 1
ATOM 3334 C C . GLY A 1 440 ? -9.820 4.343 -6.658 1.00 91.50 440 GLY A C 1
ATOM 3335 O O . GLY A 1 440 ? -10.460 4.918 -5.780 1.00 91.50 440 GLY A O 1
ATOM 3336 N N . THR A 1 441 ? -9.622 3.020 -6.632 1.00 94.69 441 THR A N 1
ATOM 3337 C CA . THR A 1 441 ? -10.179 2.171 -5.561 1.00 94.69 441 THR A CA 1
ATOM 3338 C C . THR A 1 441 ? -9.593 2.480 -4.182 1.00 94.69 441 THR A C 1
ATOM 3340 O O . THR A 1 441 ? -10.305 2.406 -3.183 1.00 94.69 441 THR A O 1
ATOM 3343 N N . MET A 1 442 ? -8.315 2.866 -4.119 1.00 94.69 442 MET A N 1
ATOM 3344 C CA . MET A 1 442 ? -7.651 3.241 -2.872 1.00 94.69 442 MET A CA 1
ATOM 3345 C C . MET A 1 442 ? -8.209 4.549 -2.308 1.00 94.69 442 MET A C 1
ATOM 3347 O O . MET A 1 442 ? -8.419 4.631 -1.102 1.00 94.69 442 MET A O 1
ATOM 3351 N N . ALA A 1 443 ? -8.510 5.534 -3.162 1.00 92.94 443 ALA A N 1
ATOM 3352 C CA . ALA A 1 443 ? -9.137 6.784 -2.735 1.00 92.94 443 ALA A CA 1
ATOM 3353 C C . ALA A 1 443 ? -10.508 6.526 -2.095 1.00 92.94 443 ALA A C 1
ATOM 3355 O O . ALA A 1 443 ? -10.755 6.982 -0.981 1.00 92.94 443 ALA A O 1
ATOM 3356 N N . THR A 1 444 ? -11.360 5.729 -2.751 1.00 94.38 444 THR A N 1
ATOM 3357 C CA . THR A 1 444 ? -12.675 5.356 -2.206 1.00 94.38 444 THR A CA 1
ATOM 3358 C C . THR A 1 444 ? -12.550 4.604 -0.881 1.00 94.38 444 THR A C 1
ATOM 3360 O O . THR A 1 444 ? -13.237 4.939 0.077 1.00 94.38 444 THR A O 1
ATOM 3363 N N . ALA A 1 445 ? -11.631 3.638 -0.783 1.00 96.19 445 ALA A N 1
ATOM 3364 C CA . ALA A 1 445 ? -11.405 2.903 0.462 1.00 96.19 445 ALA A CA 1
ATOM 3365 C C . ALA A 1 445 ? -10.906 3.810 1.603 1.00 96.19 445 ALA A C 1
ATOM 3367 O O . ALA A 1 445 ? -11.283 3.615 2.757 1.00 96.19 445 ALA A O 1
ATOM 3368 N N . SER A 1 446 ? -10.075 4.812 1.299 1.00 95.75 446 SER A N 1
ATOM 3369 C CA . SER A 1 446 ? -9.632 5.809 2.277 1.00 95.75 446 SER A CA 1
ATOM 3370 C C . SER A 1 446 ? -10.780 6.700 2.762 1.00 95.75 446 SER A C 1
ATOM 3372 O O . SER A 1 446 ? -10.881 6.949 3.960 1.00 95.75 446 SER A O 1
ATOM 3374 N N . GLU A 1 447 ? -11.675 7.138 1.875 1.00 94.81 447 GLU A N 1
ATOM 3375 C CA . GLU A 1 447 ? -12.868 7.904 2.265 1.00 94.81 447 GLU A CA 1
ATOM 3376 C C . GLU A 1 447 ? -13.823 7.073 3.140 1.00 94.81 447 GLU A C 1
ATOM 3378 O O . GLU A 1 447 ? -14.269 7.543 4.188 1.00 94.81 447 GLU A O 1
ATOM 3383 N N . GLU A 1 448 ? -14.084 5.817 2.765 1.00 96.94 448 GLU A N 1
ATOM 3384 C CA . GLU A 1 448 ? -14.908 4.894 3.559 1.00 96.94 448 GLU A CA 1
ATOM 3385 C C . GLU A 1 448 ? -14.286 4.608 4.933 1.00 96.94 448 GLU A C 1
ATOM 3387 O O . GLU A 1 448 ? -14.986 4.613 5.946 1.00 96.94 448 GLU A O 1
ATOM 3392 N N . SER A 1 449 ? -12.966 4.405 4.987 1.00 96.62 449 SER A N 1
ATOM 3393 C CA . SER A 1 449 ? -12.220 4.193 6.232 1.00 96.62 449 SER A CA 1
ATOM 3394 C C . SER A 1 449 ? -12.295 5.409 7.157 1.00 96.62 449 SER A C 1
ATOM 3396 O O . SER A 1 449 ? -12.482 5.248 8.366 1.00 96.62 449 SER A O 1
ATOM 3398 N N . ALA A 1 450 ? -12.205 6.624 6.605 1.00 97.00 450 ALA A N 1
ATOM 3399 C CA . ALA A 1 450 ? -12.369 7.850 7.379 1.00 97.00 450 ALA A CA 1
ATOM 3400 C C . ALA A 1 450 ? -13.775 7.941 7.989 1.00 97.00 450 ALA A C 1
ATOM 3402 O O . ALA A 1 450 ? -13.902 8.083 9.205 1.00 97.00 450 ALA A O 1
ATOM 3403 N N . ALA A 1 451 ? -14.818 7.755 7.175 1.00 96.94 451 ALA A N 1
ATOM 3404 C CA . ALA A 1 451 ? -16.206 7.812 7.630 1.00 96.94 451 ALA A CA 1
ATOM 3405 C C . ALA A 1 451 ? -16.533 6.737 8.686 1.00 96.94 451 ALA A C 1
ATOM 3407 O O . ALA A 1 451 ? -17.128 7.036 9.722 1.00 96.94 451 ALA A O 1
ATOM 3408 N N . ALA A 1 452 ? -16.104 5.490 8.466 1.00 97.94 452 ALA A N 1
ATOM 3409 C CA . ALA A 1 452 ? -16.316 4.395 9.415 1.00 97.94 452 ALA A CA 1
ATOM 3410 C C . ALA A 1 452 ? -15.591 4.634 10.751 1.00 97.94 452 ALA A C 1
ATOM 3412 O O . ALA A 1 452 ? -16.083 4.262 11.822 1.00 97.94 452 ALA A O 1
ATOM 3413 N N . SER A 1 453 ? -14.422 5.273 10.701 1.00 97.94 453 SER A N 1
ATOM 3414 C CA . SER A 1 453 ? -13.657 5.612 11.898 1.00 97.94 453 SER A CA 1
ATOM 3415 C C . SER A 1 453 ? -14.308 6.754 12.682 1.00 97.94 453 SER A C 1
ATOM 3417 O O . SER A 1 453 ? -14.411 6.662 13.904 1.00 97.94 453 SER A O 1
ATOM 3419 N N . GLU A 1 454 ? -14.845 7.776 12.011 1.00 97.06 454 GLU A N 1
ATOM 3420 C CA . GLU A 1 454 ? -15.644 8.826 12.664 1.00 97.06 454 GLU A CA 1
ATOM 3421 C C . GLU A 1 454 ? -16.893 8.250 13.361 1.00 97.06 454 GLU A C 1
ATOM 3423 O O . GLU A 1 454 ? -17.182 8.591 14.511 1.00 97.06 454 GLU A O 1
ATOM 3428 N N . GLU A 1 455 ? -17.604 7.318 12.716 1.00 97.81 455 GLU A N 1
ATOM 3429 C CA . GLU A 1 455 ? -18.760 6.634 13.315 1.00 97.81 455 GLU A CA 1
ATOM 3430 C C . GLU A 1 455 ? -18.361 5.786 14.537 1.00 97.81 455 GLU A C 1
ATOM 3432 O O . GLU A 1 455 ? -19.052 5.777 15.566 1.00 97.81 455 GLU A O 1
ATOM 3437 N N . THR A 1 456 ? -17.215 5.105 14.455 1.00 97.81 456 THR A N 1
ATOM 3438 C CA . THR A 1 456 ? -16.663 4.314 15.563 1.00 97.81 456 THR A CA 1
ATOM 3439 C C . THR A 1 456 ? -16.262 5.206 16.738 1.00 97.81 456 THR A C 1
ATOM 3441 O O . THR A 1 456 ? -16.548 4.861 17.891 1.00 97.81 456 THR A O 1
ATOM 3444 N N . ALA A 1 457 ? -15.669 6.374 16.473 1.00 97.69 457 ALA A N 1
ATOM 3445 C CA . ALA A 1 457 ? -15.340 7.360 17.498 1.00 97.69 457 ALA A CA 1
ATOM 3446 C C . ALA A 1 457 ? -16.602 7.858 18.217 1.00 97.69 457 ALA A C 1
ATOM 3448 O O . ALA A 1 457 ? -16.692 7.780 19.445 1.00 97.69 457 ALA A O 1
ATOM 3449 N N . ALA A 1 458 ? -17.632 8.256 17.464 1.00 97.12 458 ALA A N 1
ATOM 3450 C CA . ALA A 1 458 ? -18.907 8.711 18.022 1.00 97.12 458 ALA A CA 1
ATOM 3451 C C . ALA A 1 458 ? -19.617 7.627 18.860 1.00 97.12 458 ALA A C 1
ATOM 3453 O O . ALA A 1 458 ? -20.129 7.894 19.956 1.00 97.12 458 ALA A O 1
ATOM 3454 N N . SER A 1 459 ? -19.613 6.382 18.381 1.00 97.69 459 SER A N 1
ATOM 3455 C CA . SER A 1 459 ? -20.180 5.238 19.107 1.00 97.69 459 SER A CA 1
ATOM 3456 C C . SER A 1 459 ? -19.417 4.955 20.402 1.00 97.69 459 SER A C 1
ATOM 3458 O O . SER A 1 459 ? -20.018 4.692 21.445 1.00 97.69 459 SER A O 1
ATOM 3460 N N . SER A 1 460 ? -18.091 5.073 20.367 1.00 97.94 460 SER A N 1
ATOM 3461 C CA . SER A 1 460 ? -17.237 4.878 21.540 1.00 97.94 460 SER A CA 1
ATOM 3462 C C . SER A 1 460 ? -17.415 6.001 22.565 1.00 97.94 460 SER A C 1
ATOM 3464 O O . SER A 1 460 ? -17.495 5.739 23.763 1.00 97.94 460 SER A O 1
ATOM 3466 N N . GLN A 1 461 ? -17.596 7.245 22.118 1.00 96.19 461 GLN A N 1
ATOM 3467 C CA . GLN A 1 461 ? -17.968 8.360 22.992 1.00 96.19 461 GLN A CA 1
ATOM 3468 C C . GLN A 1 461 ? -19.290 8.074 23.728 1.00 96.19 461 GLN A C 1
ATOM 3470 O O . GLN A 1 461 ? -19.400 8.300 24.934 1.00 96.19 461 GLN A O 1
ATOM 3475 N N . SER A 1 462 ? -20.273 7.512 23.017 1.00 96.75 462 SER A N 1
ATOM 3476 C CA . SER A 1 462 ? -21.574 7.136 23.583 1.00 96.75 462 SER A CA 1
ATOM 3477 C C . SER A 1 462 ? -21.451 6.002 24.609 1.00 96.75 462 SER A C 1
ATOM 3479 O O . SER A 1 462 ? -22.092 6.044 25.658 1.00 96.75 462 SER A O 1
ATOM 3481 N N . LEU A 1 463 ? -20.591 5.008 24.356 1.00 96.56 463 LEU A N 1
ATOM 3482 C CA . LEU A 1 463 ? -20.288 3.942 25.319 1.00 96.56 463 LEU A CA 1
ATOM 3483 C C . LEU A 1 463 ? -19.594 4.476 26.576 1.00 96.56 463 LEU A C 1
ATOM 3485 O O . LEU A 1 463 ? -19.929 4.049 27.681 1.00 96.56 463 LEU A O 1
ATOM 3489 N N . ALA A 1 464 ? -18.664 5.422 26.423 1.00 96.62 464 ALA A N 1
ATOM 3490 C CA . ALA A 1 464 ? -18.011 6.070 27.555 1.00 96.62 464 ALA A CA 1
ATOM 3491 C C . ALA A 1 464 ? -19.023 6.835 28.421 1.00 96.62 464 ALA A C 1
ATOM 3493 O O . ALA A 1 464 ? -18.990 6.713 29.644 1.00 96.62 464 ALA A O 1
ATOM 3494 N N . GLN A 1 465 ? -19.961 7.552 27.793 1.00 95.88 465 GLN A N 1
ATOM 3495 C CA . GLN A 1 465 ? -21.049 8.225 28.501 1.00 95.88 465 GLN A CA 1
ATOM 3496 C C . GLN A 1 465 ? -21.956 7.224 29.231 1.00 95.88 465 GLN A C 1
ATOM 3498 O O . GLN A 1 465 ? -22.240 7.410 30.410 1.00 95.88 465 GLN A O 1
ATOM 3503 N N . LEU A 1 466 ? -22.373 6.137 28.574 1.00 95.44 466 LEU A N 1
ATOM 3504 C CA . LEU A 1 466 ? -23.224 5.119 29.199 1.00 95.44 466 LEU A CA 1
ATOM 3505 C C . LEU A 1 466 ? -22.533 4.451 30.399 1.00 95.44 466 LEU A C 1
ATOM 3507 O O . LEU A 1 466 ? -23.175 4.144 31.403 1.00 95.44 466 LEU A O 1
ATOM 3511 N N . ALA A 1 467 ? -21.220 4.236 30.314 1.00 96.31 467 ALA A N 1
ATOM 3512 C CA . ALA A 1 467 ? -20.427 3.714 31.418 1.00 96.31 467 ALA A CA 1
ATOM 3513 C C . ALA A 1 467 ? -20.335 4.703 32.595 1.00 96.31 467 ALA A C 1
ATOM 3515 O O . ALA A 1 467 ? -20.399 4.276 33.750 1.00 96.31 467 ALA A O 1
ATOM 3516 N N . ASP A 1 468 ? -20.240 6.006 32.324 1.00 93.56 468 ASP A N 1
ATOM 3517 C CA . ASP A 1 468 ? -20.270 7.053 33.353 1.00 93.56 468 ASP A CA 1
ATOM 3518 C C . ASP A 1 468 ? -21.656 7.186 34.012 1.00 93.56 468 ASP A C 1
ATOM 3520 O O . ASP A 1 468 ? -21.767 7.275 35.237 1.00 93.56 468 ASP A O 1
ATOM 3524 N N . GLU A 1 469 ? -22.731 7.090 33.225 1.00 94.12 469 GLU A N 1
ATOM 3525 C CA . GLU A 1 469 ? -24.110 7.029 33.726 1.00 94.12 469 GLU A CA 1
ATOM 3526 C C . GLU A 1 469 ? -24.328 5.795 34.612 1.00 94.12 469 GLU A C 1
ATOM 3528 O O . GLU A 1 469 ? -24.909 5.904 35.696 1.00 94.12 469 GLU A O 1
ATOM 3533 N N . LEU A 1 470 ? -23.804 4.630 34.206 1.00 94.25 470 LEU A N 1
ATOM 3534 C CA . LEU A 1 470 ? -23.830 3.410 35.013 1.00 94.25 470 LEU A CA 1
ATOM 3535 C C . LEU A 1 470 ? -23.092 3.623 36.339 1.00 94.25 470 LEU A C 1
ATOM 3537 O O . LEU A 1 470 ? -23.635 3.285 37.389 1.00 94.25 470 LEU A O 1
ATOM 3541 N N . ASN A 1 471 ? -21.891 4.211 36.296 1.00 92.00 471 ASN A N 1
ATOM 3542 C CA . ASN A 1 471 ? -21.075 4.495 37.475 1.00 92.00 471 ASN A CA 1
ATOM 3543 C C . ASN A 1 471 ? -21.785 5.472 38.428 1.00 92.00 471 ASN A C 1
ATOM 3545 O O . ASN A 1 471 ? -21.833 5.248 39.636 1.00 92.00 471 ASN A O 1
ATOM 3549 N N . THR A 1 472 ? -22.425 6.508 37.881 1.00 91.12 472 THR A N 1
ATOM 3550 C CA . THR A 1 472 ? -23.246 7.459 38.639 1.00 91.12 472 THR A CA 1
ATOM 3551 C C . THR A 1 472 ? -24.435 6.758 39.298 1.00 91.12 472 THR A C 1
ATOM 3553 O O . THR A 1 472 ? -24.687 6.970 40.485 1.00 91.12 472 THR A O 1
ATOM 3556 N N . ALA A 1 473 ? -25.129 5.872 38.579 1.00 90.25 473 ALA A N 1
ATOM 3557 C CA . ALA A 1 473 ? -26.273 5.134 39.110 1.00 90.25 473 ALA A CA 1
ATOM 3558 C C . ALA A 1 473 ? -25.886 4.203 40.268 1.00 90.25 473 ALA A C 1
ATOM 3560 O O . ALA A 1 473 ? -26.620 4.107 41.253 1.00 90.25 473 ALA A O 1
ATOM 3561 N N . VAL A 1 474 ? -24.721 3.551 40.190 1.00 91.38 474 VAL A N 1
ATOM 3562 C CA . VAL A 1 474 ? -24.233 2.696 41.281 1.00 91.38 474 VAL A CA 1
ATOM 3563 C C . VAL A 1 474 ? -23.539 3.469 42.404 1.00 91.38 474 VAL A C 1
ATOM 3565 O O . VAL A 1 474 ? -23.509 2.974 43.526 1.00 91.38 474 VAL A O 1
ATOM 3568 N N . SER A 1 475 ? -23.073 4.701 42.163 1.00 87.44 475 SER A N 1
ATOM 3569 C CA . SER A 1 475 ? -22.485 5.564 43.204 1.00 87.44 475 SER A CA 1
ATOM 3570 C C . SER A 1 475 ? -23.478 5.969 44.304 1.00 87.44 475 SER A C 1
ATOM 3572 O O . SER A 1 475 ? -23.071 6.369 45.394 1.00 87.44 475 SER A O 1
ATOM 3574 N N . ALA A 1 476 ? -24.784 5.826 44.042 1.00 85.94 476 ALA A N 1
ATOM 3575 C CA . ALA A 1 476 ? -25.833 5.974 45.046 1.00 85.94 476 ALA A CA 1
ATOM 3576 C C . ALA A 1 476 ? -25.745 4.913 46.161 1.00 85.94 476 ALA A C 1
ATOM 3578 O O . ALA A 1 476 ? -26.229 5.149 47.269 1.00 85.94 476 ALA A O 1
ATOM 3579 N N . PHE A 1 477 ? -25.122 3.762 45.886 1.00 89.88 477 PHE A N 1
ATOM 3580 C CA . PHE A 1 477 ? -24.850 2.738 46.885 1.00 89.88 477 PHE A CA 1
ATOM 3581 C C . PHE A 1 477 ? -23.527 3.031 47.591 1.00 89.88 477 PHE A C 1
ATOM 3583 O O . PHE A 1 477 ? -22.469 3.155 46.979 1.00 89.88 477 PHE A O 1
ATOM 3590 N N . LYS A 1 478 ? -23.582 3.099 48.915 1.00 88.38 478 LYS A N 1
ATOM 3591 C CA . LYS A 1 478 ? -22.424 3.239 49.784 1.00 88.38 478 LYS A CA 1
ATOM 3592 C C . LYS A 1 478 ? -21.909 1.844 50.132 1.00 88.38 478 LYS A C 1
ATOM 3594 O O . LYS A 1 478 ? -22.622 1.060 50.759 1.00 88.38 478 LYS A O 1
ATOM 3599 N N . ILE A 1 479 ? -20.689 1.547 49.702 1.00 84.69 479 ILE A N 1
ATOM 3600 C CA . ILE A 1 479 ? -20.032 0.232 49.785 1.00 84.69 479 ILE A CA 1
ATOM 3601 C C . ILE A 1 479 ? -18.827 0.227 50.719 1.00 84.69 479 ILE A C 1
ATOM 3603 O O . ILE A 1 479 ? -18.174 1.284 50.857 1.00 84.69 479 ILE A O 1
#

Secondary structure (DSSP, 8-state):
-BPPPEE-STT--EEEEEEEE-SSSSSEEEEEE-HHHHHHHHHHT-HHHHHHTT--TTT-EEEEE-TTSBEEE-SSGGGTTSBGGGGT--GGG--SSEEEEEEEETTEEEEEEEEE-TTSPEEEEEEEHHHHHHHHHHHHHHHHHHHHHHHHHHHHHHHHHHIIIIIHHHHHHHHHHHHHHTTB----------SHHHHHHHHHHHHHHHHHHHHHHHHHHHHHHHHHHHHHHHHHHHHHHHHHHHHHHHHHHHHHHHHHHHHHHHHHHHHHHHHHHHHHHHHHHHHHHHHHHHHHHHHHHHHHHHHHHHHHHHHHHHHHHHHHHHHHHHHHHHHHHHHHHHHTGGGGHHHHHHHHHHHHHHHHHHHHHHHHHHHHHHHHHHHHHHHHHHHHHHHHHHHHHHHHHHHHHHHHHHHHHHHHHHHHHHHHHHHHHHHHHHHHHHHHHHHHHHHHHHHHHHHHHHHHHHHHHHHHHHHTSB-

Foldseek 3Di:
DKDDWDQDDPVRFTWIWDWDADPPDGDTDIDTDGVVVVVVVVVVPPPAVVQVVPADPPFKWKFKAALVQATCYTVDPVRHRPGCVLQQDDSVVPPDQKDWDWGAGPNFTKIKIWHADPVRMIIMMIGTPVVVCPVVVVVVVVVVVVVVVVVVVVVVVVVVCCCVPPVVLVVVLVVLVVCVVQQALVDQDDDPDPDPSVVVNVVSNVVSVVVVVVLVVLLVVLVVLLVVLQVLLVVLQVLLVVLVVLLVVLVVVLVVLVVLLVVLVVLLVVLVVLLVVLVVQLVVLVVVLVVLVVVLVVLVVVLVVLVVQLVVLVVVLVVLVVQLVVLVVQLVVLVVQLVVLVVVPPVSVVSNVVSVVSNVVSVVSNVVSVVVNVVSVVSNVVSVVSSVVSVVVSVVSVVSSVVSVVSSVVSVVVSVVSVVSSVVSVVSSVVSVVVSVVSVVSSVVSNVSSVVSNVSSVVSVVSSVVSVVSSVVSVSRDD

Mean predicted aligned error: 17.22 Å

pLDDT: mean 86.59, std 10.65, range [47.44, 98.06]

Nearest PDB structures (foldseek):
  3zx6-assembly1_A  TM=6.812E-01  e=3.612E-16  Archaeoglobus fulgidus DSM 4304
  8c5v-assembly1_I  TM=5.884E-01  e=2.915E-14  Escherichia coli
  3ja6-assembly1_H  TM=6.405E-01  e=4.545E-12  Escherichia coli
  3ja6-assembly1_I  TM=4.855E-01  e=3.095E-12  Escherichia coli
  3g67-assembly1_B  TM=8.166E-01  e=8.871E-08  Thermotoga maritima

InterPro domains:
  IPR003660 HAMP domain [PF00672] (168-213)
  IPR003660 HAMP domain [PS50885] (164-216)
  IPR003660 HAMP domain [SM00304] (164-216)
  IPR004089 Methyl-accepting chemotaxis protein (MCP) signalling domain [PF00015] (276-444)
  IPR004089 Methyl-accepting chemotaxis protein (MCP) signalling domain [PS50111] (221-464)
  IPR004089 Methyl-accepting chemotaxis protein (MCP) signalling domain [SM00283] (224-478)